Protein AF-A0A370CJB1-F1 (afdb_monomer_lite)

Foldseek 3Di:
DCVCVLLLVLLVVLVDDPVRSCVLSVLLVVLQVLVVVQVVVVVVPDDDPVSLVVNVVSLVVNLVVCLVCVVSRCPALVSLVSVLVCCVPRNLVSCVVNVVLVSLLVSLVSCLQPLQRNDLALVSLLSVLVSQPCVRRVVSNLSSLLSCLVVLVQFCPLPSVQSNLLSDDQVSLLSSLLSCLPNCVRHDQELVSVLSNCVSDDQVSLLSNLLSCLVVLCNHDLALVRLQSNLVSCVVRVNNVNNVSSLVSCLVPLVVRQQELVRLLSNLVRDDPVSNVSSLVVCLVPPDCRHQQALVSLLSVLVSDDLVSLLSVLQSPPCLLVRQPPDDPVSVVVSLLPHDLSSVVSSVVSVVVCVVVNVVVLVVVVVPDDDDDDPDPSCPPVVVVVCCVVCSVVSVVVVVVVVVVVVD

Structure (mmCIF, N/CA/C/O backbone):
data_AF-A0A370CJB1-F1
#
_entry.id   AF-A0A370CJB1-F1
#
loop_
_atom_site.group_PDB
_atom_site.id
_atom_site.type_symbol
_atom_site.label_atom_id
_atom_site.label_alt_id
_atom_site.label_comp_id
_atom_site.label_asym_id
_atom_site.label_entity_id
_atom_site.label_seq_id
_atom_site.pdbx_PDB_ins_code
_atom_site.Cartn_x
_atom_site.Cartn_y
_atom_site.Cartn_z
_atom_site.occupancy
_atom_site.B_iso_or_equiv
_atom_site.auth_seq_id
_atom_site.auth_comp_id
_atom_site.auth_asym_id
_atom_site.auth_atom_id
_atom_site.pdbx_PDB_model_num
ATOM 1 N N . MET A 1 1 ? -29.133 -17.999 39.363 1.00 34.81 1 MET A N 1
ATOM 2 C CA . MET A 1 1 ? -28.119 -18.226 40.416 1.00 34.81 1 MET A CA 1
ATOM 3 C C . MET A 1 1 ? -26.691 -18.418 39.878 1.00 34.81 1 MET A C 1
ATOM 5 O O . MET A 1 1 ? -25.783 -18.324 40.684 1.00 34.81 1 MET A O 1
ATOM 9 N N . ASN A 1 2 ? -26.446 -18.557 38.562 1.00 45.06 2 ASN A N 1
ATOM 10 C CA . ASN A 1 2 ? -25.076 -18.606 37.995 1.00 45.06 2 ASN A CA 1
ATOM 11 C C . ASN A 1 2 ? -24.461 -17.235 37.611 1.00 45.06 2 ASN A C 1
ATOM 13 O O . ASN A 1 2 ? -23.304 -17.178 37.216 1.00 45.06 2 ASN A O 1
ATOM 17 N N . THR A 1 3 ? -25.189 -16.127 37.782 1.00 45.12 3 THR A N 1
ATOM 18 C CA . THR A 1 3 ? -24.849 -14.753 37.336 1.00 45.12 3 THR A CA 1
ATOM 19 C C . THR A 1 3 ? -23.906 -13.981 38.274 1.00 45.12 3 THR A C 1
ATOM 21 O O . THR A 1 3 ? -23.911 -12.760 38.303 1.00 45.12 3 THR A O 1
ATOM 24 N N . LEU A 1 4 ? -23.178 -14.663 39.155 1.00 52.94 4 LEU A N 1
ATOM 25 C CA . LEU A 1 4 ? -22.199 -14.030 40.057 1.00 52.94 4 LEU A CA 1
ATOM 26 C C . LEU A 1 4 ? -20.788 -14.564 39.822 1.00 52.94 4 LEU A C 1
ATOM 28 O O . LEU A 1 4 ? -19.841 -14.033 40.387 1.00 52.94 4 LEU A O 1
ATOM 32 N N . ASN A 1 5 ? -20.642 -15.603 38.999 1.00 59.94 5 ASN A N 1
ATOM 33 C CA . ASN A 1 5 ? -19.385 -16.318 38.817 1.00 59.94 5 ASN A CA 1
ATOM 34 C C . ASN A 1 5 ? -18.295 -15.479 38.113 1.00 59.94 5 ASN A C 1
ATOM 36 O O . ASN A 1 5 ? -17.182 -15.444 38.628 1.00 59.94 5 ASN A O 1
ATOM 40 N N . PRO A 1 6 ? -18.583 -14.738 37.024 1.00 50.00 6 PRO A N 1
ATOM 41 C CA . PRO A 1 6 ? -17.603 -13.859 36.377 1.00 50.00 6 PRO A CA 1
ATOM 42 C C . PRO A 1 6 ? -17.199 -12.689 37.277 1.00 50.00 6 PRO A C 1
ATOM 44 O O . PRO A 1 6 ? -16.021 -12.386 37.395 1.00 50.00 6 PRO A O 1
ATOM 47 N N . MET A 1 7 ? -18.155 -12.093 37.997 1.00 56.72 7 MET A N 1
ATOM 48 C CA . MET A 1 7 ? -17.899 -10.978 38.920 1.00 56.72 7 MET A CA 1
ATOM 49 C C . MET A 1 7 ? -17.095 -11.406 40.154 1.00 56.72 7 MET A C 1
ATOM 51 O O . MET A 1 7 ? -16.227 -10.660 40.596 1.00 56.72 7 MET A O 1
ATOM 55 N N . LYS A 1 8 ? -17.344 -12.614 40.686 1.00 62.94 8 LYS A N 1
ATOM 56 C CA . LYS A 1 8 ? -16.495 -13.235 41.718 1.00 62.94 8 LYS A CA 1
ATOM 57 C C . LYS A 1 8 ? -15.099 -13.533 41.190 1.00 62.94 8 LYS A C 1
ATOM 59 O O . LYS A 1 8 ? -14.124 -13.391 41.909 1.00 62.94 8 LYS A O 1
ATOM 64 N N . LYS A 1 9 ? -14.996 -13.968 39.935 1.00 60.62 9 LYS A N 1
ATOM 65 C CA . LYS A 1 9 ? -13.712 -14.239 39.288 1.00 60.62 9 LYS A CA 1
ATOM 66 C C . LYS A 1 9 ? -12.934 -12.942 39.060 1.00 60.62 9 LYS A C 1
ATOM 68 O O . LYS A 1 9 ? -11.737 -12.921 39.310 1.00 60.62 9 LYS A O 1
ATOM 73 N N . LEU A 1 10 ? -13.620 -11.858 38.684 1.00 56.44 10 LEU A N 1
ATOM 74 C CA . LEU A 1 10 ? -13.070 -10.507 38.634 1.00 56.44 10 LEU A CA 1
ATOM 75 C C . LEU A 1 10 ? -12.584 -10.104 40.030 1.00 56.44 10 LEU A C 1
ATOM 77 O O . LEU A 1 10 ? -11.398 -9.882 40.196 1.00 56.44 10 LEU A O 1
ATOM 81 N N . SER A 1 11 ? -13.428 -10.110 41.065 1.00 60.88 11 SER A N 1
ATOM 82 C CA . SER A 1 11 ? -12.996 -9.711 42.416 1.00 60.88 11 SER A CA 1
ATOM 83 C C . SER A 1 11 ? -11.822 -10.532 42.963 1.00 60.88 11 SER A C 1
ATOM 85 O O . SER A 1 11 ? -10.909 -9.961 43.561 1.00 60.88 11 SER A O 1
ATOM 87 N N . GLN A 1 12 ? -11.799 -11.838 42.687 1.00 62.03 12 GLN A N 1
ATOM 88 C CA . GLN A 1 12 ? -10.697 -12.736 43.034 1.00 62.03 12 GLN A CA 1
ATOM 89 C C . GLN A 1 12 ? -9.412 -12.431 42.250 1.00 62.03 12 GLN A C 1
ATOM 91 O O . GLN A 1 12 ? -8.332 -12.417 42.841 1.00 62.03 12 GLN A O 1
ATOM 96 N N . ASN A 1 13 ? -9.505 -12.154 40.944 1.00 53.31 13 ASN A N 1
ATOM 97 C CA . ASN A 1 13 ? -8.358 -11.764 40.111 1.00 53.31 13 ASN A CA 1
ATOM 98 C C . ASN A 1 13 ? -7.776 -10.412 40.554 1.00 53.31 13 ASN A C 1
ATOM 100 O O . ASN A 1 13 ? -6.560 -10.247 40.615 1.00 53.31 13 ASN A O 1
ATOM 104 N N . LEU A 1 14 ? -8.649 -9.490 40.962 1.00 51.38 14 LEU A N 1
ATOM 105 C CA . LEU A 1 14 ? -8.313 -8.138 41.400 1.00 51.38 14 LEU A CA 1
ATOM 106 C C . LEU A 1 14 ? -7.649 -8.065 42.783 1.00 51.38 14 LEU A C 1
ATOM 108 O O . LEU A 1 14 ? -7.249 -6.978 43.199 1.00 51.38 14 LEU A O 1
ATOM 112 N N . LYS A 1 15 ? -7.557 -9.188 43.515 1.00 62.91 15 LYS A N 1
ATOM 113 C CA . LYS A 1 15 ? -7.023 -9.258 44.890 1.00 62.91 15 LYS A CA 1
ATOM 114 C C . LYS A 1 15 ? -7.578 -8.156 45.799 1.00 62.91 15 LYS A C 1
ATOM 116 O O . LYS A 1 15 ? -6.852 -7.594 46.622 1.00 62.91 15 LYS A O 1
ATOM 121 N N . LEU A 1 16 ? -8.852 -7.811 45.620 1.00 60.53 16 LEU A N 1
ATOM 122 C CA . LEU A 1 16 ? -9.500 -6.816 46.463 1.00 60.53 16 LEU A CA 1
ATOM 123 C C . LEU A 1 16 ? -9.469 -7.327 47.905 1.00 60.53 16 LEU A C 1
ATOM 125 O O . LEU A 1 16 ? -9.680 -8.515 48.149 1.00 60.53 16 LEU A O 1
ATOM 129 N N . ASP A 1 17 ? -9.207 -6.443 48.868 1.00 71.06 17 ASP A N 1
ATOM 130 C CA . ASP A 1 17 ? -9.391 -6.818 50.265 1.00 71.06 17 ASP A CA 1
ATOM 131 C C . ASP A 1 17 ? -10.852 -7.242 50.475 1.00 71.06 17 ASP A C 1
ATOM 133 O O . ASP A 1 17 ? -11.761 -6.740 49.807 1.00 71.06 17 ASP A O 1
ATOM 137 N N . THR A 1 18 ? -11.087 -8.157 51.411 1.00 68.06 18 THR A N 1
ATOM 138 C CA . THR A 1 18 ? -12.397 -8.784 51.619 1.00 68.06 18 THR A CA 1
ATOM 139 C C . THR A 1 18 ? -13.516 -7.757 51.820 1.00 68.06 18 THR A C 1
ATOM 141 O O . THR A 1 18 ? -14.662 -8.001 51.448 1.00 68.06 18 THR A O 1
ATOM 144 N N . THR A 1 19 ? -13.207 -6.582 52.376 1.00 66.50 19 THR A N 1
ATOM 145 C CA . THR A 1 19 ? -14.178 -5.501 52.591 1.00 66.50 19 THR A CA 1
ATOM 146 C C . THR A 1 19 ? -14.537 -4.822 51.274 1.00 66.50 19 THR A C 1
ATOM 148 O O . THR A 1 19 ? -15.717 -4.635 50.974 1.00 66.50 19 THR A O 1
ATOM 151 N N . THR A 1 20 ? -13.535 -4.497 50.455 1.00 57.25 20 THR A N 1
ATOM 152 C CA . THR A 1 20 ? -13.730 -3.919 49.121 1.00 57.25 20 THR A CA 1
ATOM 153 C C . THR A 1 20 ? -14.405 -4.898 48.161 1.00 57.25 20 THR A C 1
ATOM 155 O O . THR A 1 20 ? -15.314 -4.494 47.437 1.00 57.25 20 THR A O 1
ATOM 158 N N . GLU A 1 21 ? -14.005 -6.171 48.161 1.00 61.56 21 GLU A N 1
ATOM 159 C CA . GLU A 1 21 ? -14.643 -7.229 47.372 1.00 61.56 21 GLU A CA 1
ATOM 160 C C . GLU A 1 21 ? -16.127 -7.342 47.725 1.00 61.56 21 GLU A C 1
ATOM 162 O O . GLU A 1 21 ? -16.984 -7.275 46.843 1.00 61.56 21 GLU A O 1
ATOM 167 N N . ASN A 1 22 ? -16.444 -7.427 49.019 1.00 65.88 22 ASN A N 1
ATOM 168 C CA . ASN A 1 22 ? -17.824 -7.517 49.479 1.00 65.88 22 ASN A CA 1
ATOM 169 C C . ASN A 1 22 ? -18.629 -6.265 49.122 1.00 65.88 22 ASN A C 1
ATOM 171 O O . ASN A 1 22 ? -19.773 -6.391 48.698 1.00 65.88 22 ASN A O 1
ATOM 175 N N . TYR A 1 23 ? -18.047 -5.069 49.231 1.00 63.62 23 TYR A N 1
ATOM 176 C CA . TYR A 1 23 ? -18.715 -3.823 48.851 1.00 63.62 23 TYR A CA 1
ATOM 177 C C . TYR A 1 23 ? -18.968 -3.735 47.337 1.00 63.62 23 TYR A C 1
ATOM 179 O O . TYR A 1 23 ? -20.056 -3.354 46.902 1.00 63.62 23 TYR A O 1
ATOM 187 N N . PHE A 1 24 ? -17.989 -4.119 46.519 1.00 61.50 24 PHE A N 1
ATOM 188 C CA . PHE A 1 24 ? -18.093 -4.130 45.061 1.00 61.50 24 PHE A CA 1
ATOM 189 C C . PHE A 1 24 ? -19.129 -5.158 44.582 1.00 61.50 24 PHE A C 1
ATOM 191 O O . PHE A 1 24 ? -20.071 -4.804 43.869 1.00 61.50 24 PHE A O 1
ATOM 198 N N . LEU A 1 25 ? -19.028 -6.405 45.056 1.00 64.19 25 LEU A N 1
ATOM 199 C CA . LEU A 1 25 ? -19.988 -7.465 44.749 1.00 64.19 25 LEU A CA 1
ATOM 200 C C . LEU A 1 25 ? -21.392 -7.131 45.265 1.00 64.19 25 LEU A C 1
ATOM 202 O O . LEU A 1 25 ? -22.363 -7.409 44.566 1.00 64.19 25 LEU A O 1
ATOM 206 N N . ALA A 1 26 ? -21.524 -6.506 46.441 1.00 64.94 26 ALA A N 1
ATOM 207 C CA . ALA A 1 26 ? -22.818 -6.082 46.975 1.00 64.94 26 ALA A CA 1
ATOM 208 C C . ALA A 1 26 ? -23.467 -4.997 46.111 1.00 64.94 26 ALA A C 1
ATOM 210 O O . ALA A 1 26 ? -24.650 -5.112 45.796 1.00 64.94 26 ALA A O 1
ATOM 211 N N . ASN A 1 27 ? -22.716 -3.983 45.673 1.00 60.47 27 ASN A N 1
ATOM 212 C CA . ASN A 1 27 ? -23.254 -2.934 44.802 1.00 60.47 27 ASN A CA 1
ATOM 213 C C . ASN A 1 27 ? -23.663 -3.478 43.430 1.00 60.47 27 ASN A C 1
ATOM 215 O O . ASN A 1 27 ? -24.733 -3.134 42.928 1.00 60.47 27 ASN A O 1
ATOM 219 N N . ILE A 1 28 ? -22.866 -4.375 42.844 1.00 58.38 28 ILE A N 1
ATOM 220 C CA . ILE A 1 28 ? -23.199 -4.975 41.546 1.00 58.38 28 ILE A CA 1
ATOM 221 C C . ILE A 1 28 ? -24.379 -5.928 41.669 1.00 58.38 28 ILE A C 1
ATOM 223 O O . ILE A 1 28 ? -25.290 -5.876 40.844 1.00 58.38 28 ILE A O 1
ATOM 227 N N . LYS A 1 29 ? -24.416 -6.758 42.715 1.00 66.81 29 LYS A N 1
ATOM 228 C CA . LYS A 1 29 ? -25.570 -7.610 43.009 1.00 66.81 29 LYS A CA 1
ATOM 229 C C . LYS A 1 29 ? -26.831 -6.764 43.176 1.00 66.81 29 LYS A C 1
ATOM 231 O O . LYS A 1 29 ? -27.827 -7.059 42.528 1.00 66.81 29 LYS A O 1
ATOM 236 N N . THR A 1 30 ? -26.754 -5.679 43.947 1.00 62.91 30 THR A N 1
ATOM 237 C CA . THR A 1 30 ? -27.872 -4.749 44.166 1.00 62.91 30 THR A CA 1
ATOM 238 C C . THR A 1 30 ? -28.354 -4.150 42.849 1.00 62.91 30 THR A C 1
ATOM 240 O O . THR A 1 30 ? -29.545 -4.179 42.568 1.00 62.91 30 THR A O 1
ATOM 243 N N . ALA A 1 31 ? -27.454 -3.668 41.993 1.00 55.72 31 ALA A N 1
ATOM 244 C CA . ALA A 1 31 ? -27.840 -3.111 40.701 1.00 55.72 31 ALA A CA 1
ATOM 245 C C . ALA A 1 31 ? -28.378 -4.156 39.714 1.00 55.72 31 ALA A C 1
ATOM 247 O O . ALA A 1 31 ? -29.296 -3.868 38.950 1.00 55.72 31 ALA A O 1
ATOM 248 N N . THR A 1 32 ? -27.841 -5.378 39.744 1.00 57.62 32 THR A N 1
ATOM 249 C CA . THR A 1 32 ? -28.305 -6.490 38.903 1.00 57.62 32 THR A CA 1
ATOM 250 C C . THR A 1 32 ? -29.705 -6.933 39.324 1.00 57.62 32 THR A C 1
ATOM 252 O O . THR A 1 32 ? -30.584 -7.100 38.480 1.00 57.62 32 THR A O 1
ATOM 255 N N . GLU A 1 33 ? -29.942 -7.083 40.630 1.00 66.19 33 GLU A N 1
ATOM 256 C CA . GLU A 1 33 ? -31.255 -7.399 41.201 1.00 66.19 33 GLU A CA 1
ATOM 257 C C . GLU A 1 33 ? -32.260 -6.273 40.936 1.00 66.19 33 GLU A C 1
ATOM 259 O O . GLU A 1 33 ? -33.385 -6.547 40.520 1.00 66.19 33 GLU A O 1
ATOM 264 N N . PHE A 1 34 ? -31.836 -5.015 41.076 1.00 60.38 34 PHE A N 1
ATOM 265 C CA . PHE A 1 34 ? -32.658 -3.846 40.780 1.00 60.38 34 PHE A CA 1
ATOM 266 C C . PHE A 1 34 ? -33.050 -3.779 39.298 1.00 60.38 34 PHE A C 1
ATOM 268 O O . PHE A 1 34 ? -34.227 -3.639 38.977 1.00 60.38 34 PHE A O 1
ATOM 275 N N . SER A 1 35 ? -32.097 -3.980 38.382 1.00 54.38 35 SER A N 1
ATOM 276 C CA . SER A 1 35 ? -32.367 -4.023 36.939 1.00 54.38 35 SER A CA 1
ATOM 277 C C . SER A 1 35 ? -33.271 -5.194 36.540 1.00 54.38 35 SER A C 1
ATOM 279 O O . SER A 1 35 ? -34.135 -5.060 35.669 1.00 54.38 35 SER A O 1
ATOM 281 N N . LYS A 1 36 ? -33.121 -6.353 37.192 1.00 64.06 36 LYS A N 1
ATOM 282 C CA . LYS A 1 36 ? -34.006 -7.502 36.974 1.00 64.06 36 LYS A CA 1
ATOM 283 C C . LYS A 1 36 ? -35.434 -7.199 37.434 1.00 64.06 36 LYS A C 1
ATOM 285 O O . LYS A 1 36 ? -36.373 -7.453 36.681 1.00 64.06 36 LYS A O 1
ATOM 290 N N . ALA A 1 37 ? -35.590 -6.606 38.617 1.00 64.19 37 ALA A N 1
ATOM 291 C CA . ALA A 1 37 ? -36.887 -6.181 39.136 1.00 64.19 37 ALA A CA 1
ATOM 292 C C . ALA A 1 37 ? -37.558 -5.158 38.203 1.00 64.19 37 ALA A C 1
ATOM 294 O O . ALA A 1 37 ? -38.739 -5.283 37.894 1.00 64.19 37 ALA A O 1
ATOM 295 N N . LEU A 1 38 ? -36.792 -4.204 37.674 1.00 55.84 38 LEU A N 1
ATOM 296 C CA . LEU A 1 38 ? -37.254 -3.221 36.693 1.00 55.84 38 LEU A CA 1
ATOM 297 C C . LEU A 1 38 ? -37.662 -3.832 35.356 1.00 55.84 38 LEU A C 1
ATOM 299 O O . LEU A 1 38 ? -38.686 -3.447 34.795 1.00 55.84 38 LEU A O 1
ATOM 303 N N . PHE A 1 39 ? -36.908 -4.809 34.853 1.00 53.88 39 PHE A N 1
ATOM 304 C CA . PHE A 1 39 ? -37.281 -5.547 33.650 1.00 53.88 39 PHE A CA 1
ATOM 305 C C . PHE A 1 39 ? -38.622 -6.269 33.848 1.00 53.88 39 PHE A C 1
ATOM 307 O O . PHE A 1 39 ? -39.535 -6.111 33.033 1.00 53.88 39 PHE A O 1
ATOM 314 N N . GLU A 1 40 ? -38.781 -6.971 34.971 1.00 64.25 40 GLU A N 1
ATOM 315 C CA . GLU A 1 40 ? -40.029 -7.643 35.348 1.00 64.25 40 GLU A CA 1
ATOM 316 C C . GLU A 1 40 ? -41.194 -6.655 35.545 1.00 64.25 40 GLU A C 1
ATOM 318 O O . GLU A 1 40 ? -42.334 -6.968 35.197 1.00 64.25 40 GLU A O 1
ATOM 323 N N . GLN A 1 41 ? -40.924 -5.444 36.038 1.00 60.53 41 GLN A N 1
ATOM 324 C CA . GLN A 1 41 ? -41.918 -4.381 36.209 1.00 60.53 41 GLN A CA 1
ATOM 325 C C . GLN A 1 41 ? -42.286 -3.701 34.876 1.00 60.53 41 GLN A C 1
ATOM 327 O O . GLN A 1 41 ? -43.450 -3.370 34.648 1.00 60.53 41 GLN A O 1
ATOM 332 N N . SER A 1 42 ? -41.328 -3.558 33.953 1.00 51.22 42 SER A N 1
ATOM 333 C CA . SER A 1 42 ? -41.543 -3.005 32.608 1.00 51.22 42 SER A CA 1
ATOM 334 C C . SER A 1 42 ? -42.417 -3.909 31.738 1.00 51.22 42 SER A C 1
ATOM 336 O O . SER A 1 42 ? -43.315 -3.423 31.048 1.00 51.22 42 SER A O 1
ATOM 338 N N . LEU A 1 43 ? -42.254 -5.230 31.872 1.00 54.16 43 LEU A N 1
ATOM 339 C CA . LEU A 1 43 ? -43.133 -6.232 31.266 1.00 54.16 43 LEU A CA 1
ATOM 340 C C . LEU A 1 43 ? -44.582 -6.114 31.773 1.00 54.16 43 LEU A C 1
ATOM 342 O O . LEU A 1 43 ? -45.515 -6.505 31.073 1.00 54.16 43 LEU A O 1
ATOM 346 N N . ARG A 1 44 ? -44.793 -5.514 32.954 1.00 64.25 44 ARG A N 1
ATOM 347 C CA . ARG A 1 44 ? -46.111 -5.290 33.576 1.00 64.25 44 ARG A CA 1
ATOM 348 C C . ARG A 1 44 ? -46.737 -3.915 33.255 1.00 64.25 44 ARG A C 1
ATOM 350 O O . ARG A 1 44 ? -47.731 -3.537 33.868 1.00 64.25 44 ARG A O 1
ATOM 357 N N . LYS A 1 45 ? -46.230 -3.207 32.234 1.00 51.50 45 LYS A N 1
ATOM 358 C CA . LYS A 1 45 ? -46.829 -2.032 31.548 1.00 51.50 45 LYS A CA 1
ATOM 359 C C . LYS A 1 45 ? -46.910 -0.674 32.273 1.00 51.50 45 LYS A C 1
ATOM 361 O O . LYS A 1 45 ? -47.382 0.275 31.651 1.00 51.50 45 LYS A O 1
ATOM 366 N N . LYS A 1 46 ? -46.391 -0.483 33.490 1.00 55.78 46 LYS A N 1
ATOM 367 C CA . LYS A 1 46 ? -46.205 0.874 34.060 1.00 55.78 46 LYS A CA 1
ATOM 368 C C . LYS A 1 46 ? -44.920 0.957 34.878 1.00 55.78 46 LYS A C 1
ATOM 370 O O . LYS A 1 46 ? -44.911 0.612 36.053 1.00 55.78 46 LYS A O 1
ATOM 375 N N . VAL A 1 47 ? -43.841 1.431 34.254 1.00 57.50 47 VAL A N 1
ATOM 376 C CA . VAL A 1 47 ? -42.646 1.859 34.994 1.00 57.50 47 VAL A CA 1
ATOM 377 C C . VAL A 1 47 ? -42.894 3.290 35.463 1.00 57.50 47 VAL A C 1
ATOM 379 O O . VAL A 1 47 ? -42.990 4.200 34.641 1.00 57.50 47 VAL A O 1
ATOM 382 N N . ASP A 1 48 ? -43.053 3.462 36.773 1.00 69.25 48 ASP A N 1
ATOM 383 C CA . ASP A 1 48 ? -43.181 4.762 37.436 1.00 69.25 48 ASP A CA 1
ATOM 384 C C . ASP A 1 48 ? -41.905 5.599 37.197 1.00 69.25 48 ASP A C 1
ATOM 386 O O . ASP A 1 48 ? -40.787 5.071 37.208 1.00 69.25 48 ASP A O 1
ATOM 390 N N . SER A 1 49 ? -42.055 6.903 36.942 1.00 66.94 49 SER A N 1
ATOM 391 C CA . SER A 1 49 ? -40.943 7.813 36.640 1.00 66.94 49 SER A CA 1
ATOM 392 C C . SER A 1 49 ? -39.901 7.851 37.760 1.00 66.94 49 SER A C 1
ATOM 394 O O . SER A 1 49 ? -38.712 7.970 37.472 1.00 66.94 49 SER A O 1
ATOM 396 N N . LYS A 1 50 ? -40.318 7.649 39.018 1.00 68.31 50 LYS A N 1
ATOM 397 C CA . LYS A 1 50 ? -39.401 7.540 40.167 1.00 68.31 50 LYS A CA 1
ATOM 398 C C . LYS A 1 50 ? -38.474 6.327 40.093 1.00 68.31 50 LYS A C 1
ATOM 400 O O . LYS A 1 50 ? -37.337 6.396 40.553 1.00 68.31 50 LYS A O 1
ATOM 405 N N . VAL A 1 51 ? -38.936 5.218 39.516 1.00 64.69 51 VAL A N 1
ATOM 406 C CA . VAL A 1 51 ? -38.136 3.987 39.423 1.00 64.69 51 VAL A CA 1
ATOM 407 C C . VAL A 1 51 ? -37.084 4.124 38.319 1.00 64.69 51 VAL A C 1
ATOM 409 O O . VAL A 1 51 ? -35.939 3.727 38.521 1.00 64.69 51 VAL A O 1
ATOM 412 N N . LYS A 1 52 ? -37.419 4.789 37.201 1.00 64.25 52 LYS A N 1
ATOM 413 C CA . LYS A 1 52 ? -36.428 5.161 36.170 1.00 64.25 52 LYS A CA 1
ATOM 414 C C . LYS A 1 52 ? -35.336 6.076 36.725 1.00 64.25 52 LYS A C 1
ATOM 416 O O . LYS A 1 52 ? -34.163 5.872 36.437 1.00 64.25 52 LYS A O 1
ATOM 421 N N . GLU A 1 53 ? -35.705 7.064 37.536 1.00 66.75 53 GLU A N 1
ATOM 422 C CA . GLU A 1 53 ? -34.745 7.981 38.162 1.00 66.75 53 GLU A CA 1
ATOM 423 C C . GLU A 1 53 ? -33.798 7.254 39.135 1.00 66.75 53 GLU A C 1
ATOM 425 O O . GLU A 1 53 ? -32.590 7.502 39.146 1.00 66.75 53 GLU A O 1
ATOM 430 N N . GLN A 1 54 ? -34.313 6.295 39.911 1.00 66.62 54 GLN A N 1
ATOM 431 C CA . GLN A 1 54 ? -33.486 5.447 40.775 1.00 66.62 54 GLN A CA 1
ATOM 432 C C . GLN A 1 54 ? -32.542 4.530 39.983 1.00 66.62 54 GLN A C 1
ATOM 434 O O . GLN A 1 54 ? -31.396 4.356 40.395 1.00 66.62 54 GLN A O 1
ATOM 439 N N . GLU A 1 55 ? -32.977 3.989 38.841 1.00 62.75 55 GLU A N 1
ATOM 440 C CA . GLU A 1 55 ? -32.144 3.163 37.951 1.00 62.75 55 GLU A CA 1
ATOM 441 C C . GLU A 1 55 ? -30.975 3.952 37.360 1.00 62.75 55 GLU A C 1
ATOM 443 O O . GLU A 1 55 ? -29.827 3.495 37.392 1.00 62.75 55 GLU A O 1
ATOM 448 N N . VAL A 1 56 ? -31.255 5.167 36.880 1.00 64.19 56 VAL A N 1
ATOM 449 C CA . VAL A 1 56 ? -30.231 6.097 36.392 1.00 64.19 56 VAL A CA 1
ATOM 450 C C . VAL A 1 56 ? -29.242 6.413 37.514 1.00 64.19 56 VAL A C 1
ATOM 452 O O . VAL A 1 56 ? -28.039 6.260 37.318 1.00 64.19 56 VAL A O 1
ATOM 455 N N . ASN A 1 57 ? -29.719 6.756 38.715 1.00 65.75 57 ASN A N 1
ATOM 456 C CA . ASN A 1 57 ? -28.853 7.071 39.857 1.00 65.75 57 ASN A CA 1
ATOM 457 C C . ASN A 1 57 ? -27.967 5.893 40.297 1.00 65.75 57 ASN A C 1
ATOM 459 O O . ASN A 1 57 ? -26.794 6.093 40.618 1.00 65.75 57 ASN A O 1
ATOM 463 N N . LEU A 1 58 ? -28.497 4.667 40.316 1.00 64.19 58 LEU A N 1
ATOM 464 C CA . LEU A 1 58 ? -27.723 3.459 40.624 1.00 64.19 58 LEU A CA 1
ATOM 465 C C . LEU A 1 58 ? -26.662 3.184 39.561 1.00 64.19 58 LEU A C 1
ATOM 467 O O . LEU A 1 58 ? -25.527 2.866 39.906 1.00 64.19 58 LEU A O 1
ATOM 471 N N . THR A 1 59 ? -27.002 3.363 38.287 1.00 61.91 59 THR A N 1
ATOM 472 C CA . THR A 1 59 ? -26.068 3.164 37.173 1.00 61.91 59 THR A CA 1
ATOM 473 C C . THR A 1 59 ? -24.969 4.218 37.164 1.00 61.91 59 THR A C 1
ATOM 475 O O . THR A 1 59 ? -23.806 3.870 36.997 1.00 61.91 59 THR A O 1
ATOM 478 N N . VAL A 1 60 ? -25.303 5.486 37.422 1.00 65.06 60 VAL A N 1
ATOM 479 C CA . VAL A 1 60 ? -24.321 6.569 37.579 1.00 65.06 60 VAL A CA 1
ATOM 480 C C . VAL A 1 60 ? -23.401 6.296 38.768 1.00 65.06 60 VAL A C 1
ATOM 482 O O . VAL A 1 60 ? -22.191 6.440 38.639 1.00 65.06 60 VAL A O 1
ATOM 485 N N . LYS A 1 61 ? -23.927 5.829 39.909 1.00 66.50 61 LYS A N 1
ATOM 486 C CA . LYS A 1 61 ? -23.095 5.438 41.063 1.00 66.50 61 LYS A CA 1
ATOM 487 C C . LYS A 1 61 ? -22.189 4.250 40.762 1.00 66.50 61 LYS A C 1
ATOM 489 O O . LYS A 1 61 ? -21.035 4.256 41.177 1.00 66.50 61 LYS A O 1
ATOM 494 N N . LEU A 1 62 ? -22.693 3.241 40.055 1.00 64.12 62 LEU A N 1
ATOM 495 C CA . LEU A 1 62 ? -21.892 2.104 39.604 1.00 64.12 62 LEU A CA 1
ATOM 496 C C . LEU A 1 62 ? -20.792 2.539 38.652 1.00 64.12 62 LEU A C 1
ATOM 498 O O . LEU A 1 62 ? -19.661 2.090 38.793 1.00 64.12 62 LEU A O 1
ATOM 502 N N . TYR A 1 63 ? -21.127 3.426 37.721 1.00 65.25 63 TYR A N 1
ATOM 503 C CA . TYR A 1 63 ? -20.188 4.010 36.787 1.00 65.25 63 TYR A CA 1
ATOM 504 C C . TYR A 1 63 ? -19.109 4.817 37.511 1.00 65.25 63 TYR A C 1
ATOM 506 O O . TYR A 1 63 ? -17.933 4.577 37.279 1.00 65.25 63 TYR A O 1
ATOM 514 N N . GLU A 1 64 ? -19.474 5.697 38.443 1.00 65.44 64 GLU A N 1
ATOM 515 C CA . GLU A 1 64 ? -18.516 6.460 39.248 1.00 65.44 64 GLU A CA 1
ATOM 516 C C . GLU A 1 64 ? -17.660 5.553 40.140 1.00 65.44 64 GLU A C 1
ATOM 518 O O . GLU A 1 64 ? -16.457 5.766 40.267 1.00 65.44 64 GLU A O 1
ATOM 523 N N . LEU A 1 65 ? -18.227 4.492 40.721 1.00 64.50 65 LEU A N 1
ATOM 524 C CA . LEU A 1 65 ? -17.450 3.483 41.447 1.00 64.50 65 LEU A CA 1
ATOM 525 C C . LEU A 1 65 ? -16.456 2.775 40.527 1.00 64.50 65 LEU A C 1
ATOM 527 O O . LEU A 1 65 ? -15.292 2.620 40.899 1.00 64.50 65 LEU A O 1
ATOM 531 N N . PHE A 1 66 ? -16.901 2.382 39.331 1.00 64.25 66 PHE A N 1
ATOM 532 C CA . PHE A 1 66 ? -16.042 1.786 38.320 1.00 64.25 66 PHE A CA 1
ATOM 533 C C . PHE A 1 66 ? -14.946 2.755 37.916 1.00 64.25 66 PHE A C 1
ATOM 535 O O . PHE A 1 66 ? -13.793 2.412 38.087 1.00 64.25 66 PHE A O 1
ATOM 542 N N . LYS A 1 67 ? -15.271 3.970 37.477 1.00 64.75 67 LYS A N 1
ATOM 543 C CA . LYS A 1 67 ? -14.338 5.025 37.065 1.00 64.75 67 LYS A CA 1
ATOM 544 C C . LYS A 1 67 ? -13.289 5.326 38.137 1.00 64.75 67 LYS A C 1
ATOM 546 O O . LYS A 1 67 ? -12.095 5.292 37.849 1.00 64.75 67 LYS A O 1
ATOM 551 N N . ASN A 1 68 ? -13.714 5.551 39.382 1.00 63.84 68 ASN A N 1
ATOM 552 C CA . ASN A 1 68 ? -12.815 5.922 40.479 1.00 63.84 68 ASN A CA 1
ATOM 553 C C . ASN A 1 68 ? -11.917 4.767 40.935 1.00 63.84 68 ASN A C 1
ATOM 555 O O . ASN A 1 68 ? -10.800 5.002 41.394 1.00 63.84 68 ASN A O 1
ATOM 559 N N . ARG A 1 69 ? -12.375 3.516 40.803 1.00 64.12 69 ARG A N 1
ATOM 560 C CA . ARG A 1 69 ? -11.580 2.332 41.164 1.00 64.12 69 ARG A CA 1
ATOM 561 C C . ARG A 1 69 ? -10.976 1.613 39.974 1.00 64.12 69 ARG A C 1
ATOM 563 O O . ARG A 1 69 ? -10.203 0.686 40.166 1.00 64.12 69 ARG A O 1
ATOM 570 N N . PHE A 1 70 ? -11.246 2.051 38.753 1.00 62.25 70 PHE A N 1
ATOM 571 C CA . PHE A 1 70 ? -10.804 1.365 37.547 1.00 62.25 70 PHE A CA 1
ATOM 572 C C . PHE A 1 70 ? -9.288 1.218 37.534 1.00 62.25 70 PHE A C 1
ATOM 574 O O . PHE A 1 70 ? -8.751 0.161 37.212 1.00 62.25 70 PHE A O 1
ATOM 581 N N . ASN A 1 71 ? -8.601 2.283 37.952 1.00 56.75 71 ASN A N 1
ATOM 582 C CA . ASN A 1 71 ? -7.152 2.301 38.005 1.00 56.75 71 ASN A CA 1
ATOM 583 C C . ASN A 1 71 ? -6.570 1.339 39.039 1.00 56.75 71 ASN A C 1
ATOM 585 O O . ASN A 1 71 ? -5.494 0.799 38.804 1.00 56.75 71 ASN A O 1
ATOM 589 N N . SER A 1 72 ? -7.274 1.095 40.147 1.00 62.81 72 SER A N 1
ATOM 590 C CA . SER A 1 72 ? -6.867 0.077 41.114 1.00 62.81 72 SER A CA 1
ATOM 591 C C . SER A 1 72 ? -7.297 -1.329 40.693 1.00 62.81 72 SER A C 1
ATOM 593 O O . SER A 1 72 ? -6.660 -2.288 41.110 1.00 62.81 72 SER A O 1
ATOM 595 N N . ILE A 1 73 ? -8.350 -1.435 39.878 1.00 60.97 73 ILE A N 1
ATOM 596 C CA . ILE A 1 73 ? -8.935 -2.681 39.386 1.00 60.97 73 ILE A CA 1
ATOM 597 C C . ILE A 1 73 ? -8.053 -3.276 38.283 1.00 60.97 73 ILE A C 1
ATOM 599 O O . ILE A 1 73 ? -7.431 -4.311 38.468 1.00 60.97 73 ILE A O 1
ATOM 603 N N . VAL A 1 74 ? -7.927 -2.617 37.139 1.00 64.06 74 VAL A N 1
ATOM 604 C CA . VAL A 1 74 ? -7.183 -3.206 36.026 1.00 64.06 74 VAL A CA 1
ATOM 605 C C . VAL A 1 74 ? -5.697 -3.021 36.289 1.00 64.06 74 VAL A C 1
ATOM 607 O O . VAL A 1 74 ? -5.214 -1.904 36.142 1.00 64.06 74 VAL A O 1
ATOM 610 N N . GLN A 1 75 ? -4.969 -4.058 36.705 1.00 67.06 75 GLN A N 1
ATOM 611 C CA . GLN A 1 75 ? -3.515 -3.999 36.926 1.00 67.06 75 GLN A CA 1
ATOM 612 C C . GLN A 1 75 ? -2.739 -4.710 35.817 1.00 67.06 75 GLN A C 1
ATOM 614 O O . GLN A 1 75 ? -1.597 -4.352 35.534 1.00 67.06 75 GLN A O 1
ATOM 619 N N . ASN A 1 76 ? -3.357 -5.702 35.180 1.00 65.62 76 ASN A N 1
ATOM 620 C CA . ASN A 1 76 ? -2.769 -6.488 34.103 1.00 65.62 76 ASN A CA 1
ATOM 621 C C . ASN A 1 76 ? -3.776 -6.744 32.963 1.00 65.62 76 ASN A C 1
ATOM 623 O O . ASN A 1 76 ? -4.930 -6.319 33.006 1.00 65.62 76 ASN A O 1
ATOM 627 N N . ASP A 1 77 ? -3.307 -7.432 31.928 1.00 62.81 77 ASP A N 1
ATOM 628 C CA . ASP A 1 77 ? -4.077 -7.865 30.759 1.00 62.81 77 ASP A CA 1
ATOM 629 C C . ASP A 1 77 ? -5.252 -8.770 31.120 1.00 62.81 77 ASP A C 1
ATOM 631 O O . ASP A 1 77 ? -6.362 -8.555 30.646 1.00 62.81 77 ASP A O 1
ATOM 635 N N . LYS A 1 78 ? -5.043 -9.743 32.006 1.00 67.50 78 LYS A N 1
ATOM 636 C CA . LYS A 1 78 ? -6.100 -10.662 32.435 1.00 67.50 78 LYS A CA 1
ATOM 637 C C . LYS A 1 78 ? -7.213 -9.944 33.195 1.00 67.50 78 LYS A C 1
ATOM 639 O O . LYS A 1 78 ? -8.384 -10.296 33.043 1.00 67.50 78 LYS A O 1
ATOM 644 N N . ASP A 1 79 ? -6.871 -8.930 33.987 1.00 66.56 79 ASP A N 1
ATOM 645 C CA . ASP A 1 79 ? -7.853 -8.068 34.647 1.00 66.56 79 ASP A CA 1
ATOM 646 C C . ASP A 1 79 ? -8.643 -7.263 33.614 1.00 66.56 79 ASP A C 1
ATOM 648 O O . ASP A 1 79 ? -9.843 -7.071 33.786 1.00 66.56 79 ASP A O 1
ATOM 652 N N . PHE A 1 80 ? -7.988 -6.818 32.536 1.00 68.94 80 PHE A N 1
ATOM 653 C CA . PHE A 1 80 ? -8.631 -6.079 31.453 1.00 68.94 80 PHE A CA 1
ATOM 654 C C . PHE A 1 80 ? -9.564 -6.964 30.621 1.00 68.94 80 PHE A C 1
ATOM 656 O O . PHE A 1 80 ? -10.687 -6.557 30.349 1.00 68.94 80 PHE A O 1
ATOM 663 N N . GLU A 1 81 ? -9.157 -8.187 30.282 1.00 67.75 81 GLU A N 1
ATOM 664 C CA . GLU A 1 81 ? -10.021 -9.171 29.615 1.00 67.75 81 GLU A CA 1
ATOM 665 C C . GLU A 1 81 ? -11.220 -9.538 30.492 1.00 67.75 81 GLU A C 1
ATOM 667 O O . GLU A 1 81 ? -12.363 -9.435 30.055 1.00 67.75 81 GLU A O 1
ATOM 672 N N . THR A 1 82 ? -10.979 -9.872 31.766 1.00 70.06 82 THR A N 1
ATOM 673 C CA . THR A 1 82 ? -12.064 -10.193 32.708 1.00 70.06 82 THR A CA 1
ATOM 674 C C . THR A 1 82 ? -12.997 -8.995 32.881 1.00 70.06 82 THR A C 1
ATOM 676 O O . THR A 1 82 ? -14.206 -9.147 33.030 1.00 70.06 82 THR A O 1
ATOM 679 N N . LEU A 1 83 ? -12.452 -7.780 32.855 1.00 71.00 83 LEU A N 1
ATOM 680 C CA . LEU A 1 83 ? -13.251 -6.573 32.859 1.00 71.00 83 LEU A CA 1
ATOM 681 C C . LEU A 1 83 ? -14.082 -6.445 31.579 1.00 71.00 83 LEU A C 1
ATOM 683 O O . LEU A 1 83 ? -15.241 -6.068 31.700 1.00 71.00 83 LEU A O 1
ATOM 687 N N . ILE A 1 84 ? -13.529 -6.703 30.391 1.00 68.81 84 ILE A N 1
ATOM 688 C CA . ILE A 1 84 ? -14.300 -6.685 29.141 1.00 68.81 84 ILE A CA 1
ATOM 689 C C . ILE A 1 84 ? -15.453 -7.689 29.231 1.00 68.81 84 ILE A C 1
ATOM 691 O O . ILE A 1 84 ? -16.581 -7.301 28.941 1.00 68.81 84 ILE A O 1
ATOM 695 N N . ASP A 1 85 ? -15.216 -8.898 29.747 1.00 69.88 85 ASP A N 1
ATOM 696 C CA . ASP A 1 85 ? -16.268 -9.897 29.989 1.00 69.88 85 ASP A CA 1
ATOM 697 C C . ASP A 1 85 ? -17.334 -9.372 30.974 1.00 69.88 85 ASP A C 1
ATOM 699 O O . ASP A 1 85 ? -18.541 -9.510 30.766 1.00 69.88 85 ASP A O 1
ATOM 703 N N . CYS A 1 86 ? -16.914 -8.715 32.060 1.00 66.38 86 CYS A N 1
ATOM 704 C CA . CYS A 1 86 ? -17.835 -8.112 33.024 1.00 66.38 86 CYS A CA 1
ATOM 705 C C . CYS A 1 86 ? -18.610 -6.926 32.433 1.00 66.38 86 CYS A C 1
ATOM 707 O O . CYS A 1 86 ? -19.791 -6.732 32.743 1.00 66.38 86 CYS A O 1
ATOM 709 N N . LEU A 1 87 ? -17.957 -6.121 31.596 1.00 68.38 87 LEU A N 1
ATOM 710 C CA . LEU A 1 87 ? -18.585 -5.024 30.882 1.00 68.38 87 LEU A CA 1
ATOM 711 C C . LEU A 1 87 ? -19.637 -5.580 29.915 1.00 68.38 87 LEU A C 1
ATOM 713 O O . LEU A 1 87 ? -20.765 -5.093 29.925 1.00 68.38 87 LEU A O 1
ATOM 717 N N . GLU A 1 88 ? -19.299 -6.627 29.158 1.00 66.00 88 GLU A N 1
ATOM 718 C CA . GLU A 1 88 ? -20.181 -7.373 28.254 1.00 66.00 88 GLU A CA 1
ATOM 719 C C . GLU A 1 88 ? -21.431 -7.892 28.959 1.00 66.00 88 GLU A C 1
ATOM 721 O O . GLU A 1 88 ? -22.551 -7.609 28.527 1.00 66.00 88 GLU A O 1
ATOM 726 N N . GLU A 1 89 ? -21.257 -8.634 30.047 1.00 68.94 89 GLU A N 1
ATOM 727 C CA . GLU A 1 89 ? -22.364 -9.371 30.648 1.00 68.94 89 GLU A CA 1
ATOM 728 C C . GLU A 1 89 ? -23.259 -8.477 31.522 1.00 68.94 89 GLU A C 1
ATOM 730 O O . GLU A 1 89 ? -24.473 -8.695 31.590 1.00 68.94 89 GLU A O 1
ATOM 735 N N . TYR A 1 90 ? -22.697 -7.439 32.158 1.00 65.12 90 TYR A N 1
ATOM 736 C CA . TYR A 1 90 ? -23.404 -6.691 33.205 1.00 65.12 90 TYR A CA 1
ATOM 737 C C . TYR A 1 90 ? -23.581 -5.205 32.925 1.00 65.12 90 TYR A C 1
ATOM 739 O O . TYR A 1 90 ? -24.659 -4.683 33.197 1.00 65.12 90 TYR A O 1
ATOM 747 N N . LEU A 1 91 ? -22.571 -4.498 32.416 1.00 65.25 91 LEU A N 1
ATOM 748 C CA . LEU A 1 91 ? -22.623 -3.032 32.325 1.00 65.25 91 LEU A CA 1
ATOM 749 C C . LEU A 1 91 ? -23.172 -2.544 30.983 1.00 65.25 91 LEU A C 1
ATOM 751 O O . LEU A 1 91 ? -24.048 -1.680 30.960 1.00 65.25 91 LEU A O 1
ATOM 755 N N . PHE A 1 92 ? -22.734 -3.119 29.864 1.00 67.31 92 PHE A N 1
ATOM 756 C CA . PHE A 1 92 ? -23.183 -2.716 28.532 1.00 67.31 92 PHE A CA 1
ATOM 757 C C . PHE A 1 92 ? -24.687 -2.914 28.303 1.00 67.31 92 PHE A C 1
ATOM 759 O O . PHE A 1 92 ? -25.309 -2.001 27.748 1.00 67.31 92 PHE A O 1
ATOM 766 N N . PRO A 1 93 ? -25.338 -3.999 28.773 1.00 67.31 93 PRO A N 1
ATOM 767 C CA . PRO A 1 93 ? -26.793 -4.115 28.698 1.00 67.31 93 PRO A CA 1
ATOM 768 C C . PRO A 1 93 ? -27.522 -2.980 29.432 1.00 67.31 93 PRO A C 1
ATOM 770 O O . PRO A 1 93 ? -28.559 -2.515 28.958 1.00 67.31 93 PRO A O 1
ATOM 773 N N . GLN A 1 94 ? -26.970 -2.493 30.549 1.00 64.75 94 GLN A N 1
ATOM 774 C CA . GLN A 1 94 ? -27.558 -1.405 31.339 1.00 64.75 94 GLN A CA 1
ATOM 775 C C . GLN A 1 94 ? -27.309 -0.046 30.689 1.00 64.75 94 GLN A C 1
ATOM 777 O O . GLN A 1 94 ? -28.241 0.738 30.516 1.00 64.75 94 GLN A O 1
ATOM 782 N N . PHE A 1 95 ? -26.083 0.212 30.228 1.00 63.44 95 PHE A N 1
ATOM 783 C CA . PHE A 1 95 ? -25.759 1.439 29.500 1.00 63.44 95 PHE A CA 1
ATOM 784 C C . PHE A 1 95 ? -26.573 1.569 28.208 1.00 63.44 95 PHE A C 1
ATOM 786 O O . PHE A 1 95 ? -27.054 2.658 27.887 1.00 63.44 95 PHE A O 1
ATOM 793 N N . LYS A 1 96 ? -26.818 0.450 27.509 1.00 62.28 96 LYS A N 1
ATOM 794 C CA . LYS A 1 96 ? -27.697 0.400 26.333 1.00 62.28 96 LYS A CA 1
ATOM 795 C C . LYS A 1 96 ? -29.147 0.751 26.677 1.00 62.28 96 LYS A C 1
ATOM 797 O O . LYS A 1 96 ? -29.788 1.438 25.884 1.00 62.28 96 LYS A O 1
ATOM 802 N N . ARG A 1 97 ? -29.660 0.308 27.833 1.00 62.59 97 ARG A N 1
ATOM 803 C CA . ARG A 1 97 ? -31.020 0.634 28.311 1.00 62.59 97 ARG A CA 1
ATOM 804 C C . ARG A 1 97 ? -31.169 2.100 28.710 1.00 62.59 97 ARG A C 1
ATOM 806 O O . ARG A 1 97 ? -32.220 2.682 28.465 1.00 62.59 97 ARG A O 1
ATOM 813 N N . LEU A 1 98 ? -30.125 2.691 29.283 1.00 59.00 98 LEU A N 1
ATOM 814 C CA . LEU A 1 98 ? -30.190 4.009 29.920 1.00 59.00 98 LEU A CA 1
ATOM 815 C C . LEU A 1 98 ? -29.680 5.164 29.053 1.00 59.00 98 LEU A C 1
ATOM 817 O O . LEU A 1 98 ? -29.619 6.288 29.534 1.00 59.00 98 LEU A O 1
ATOM 821 N N . GLN A 1 99 ? -29.304 4.908 27.793 1.00 57.75 99 GLN A N 1
ATOM 822 C CA . GLN A 1 99 ? -28.689 5.910 26.907 1.00 57.75 99 GLN A CA 1
ATOM 823 C C . GLN A 1 99 ? -27.472 6.614 27.539 1.00 57.75 99 GLN A C 1
ATOM 825 O O . GLN A 1 99 ? -27.147 7.745 27.191 1.00 57.75 99 GLN A O 1
ATOM 830 N N . ALA A 1 100 ? -26.765 5.941 28.448 1.00 59.84 100 ALA A N 1
ATOM 831 C CA . ALA A 1 100 ? -25.611 6.485 29.160 1.00 59.84 100 ALA A CA 1
ATOM 832 C C . ALA A 1 100 ? -24.345 6.467 28.276 1.00 59.84 100 ALA A C 1
ATOM 834 O O . ALA A 1 100 ? -23.311 5.917 28.650 1.00 59.84 100 ALA A O 1
ATOM 835 N N . GLN A 1 101 ? -24.441 7.048 27.075 1.00 58.94 101 GLN A N 1
ATOM 836 C CA . GLN A 1 101 ? -23.361 7.117 26.086 1.00 58.94 101 GLN A CA 1
ATOM 837 C C . GLN A 1 101 ? -22.137 7.870 26.633 1.00 58.94 101 GLN A C 1
ATOM 839 O O . GLN A 1 101 ? -21.004 7.478 26.363 1.00 58.94 101 GLN A O 1
ATOM 844 N N . GLN A 1 102 ? -22.367 8.872 27.488 1.00 64.44 102 GLN A N 1
ATOM 845 C CA . GLN A 1 102 ? -21.309 9.667 28.110 1.00 64.44 102 GLN A CA 1
ATOM 846 C C . GLN A 1 102 ? -20.367 8.823 28.986 1.00 64.44 102 GLN A C 1
ATOM 848 O O . GLN A 1 102 ? -19.158 9.007 28.936 1.00 64.44 102 GLN A O 1
ATOM 853 N N . GLY A 1 103 ? -20.893 7.849 29.739 1.00 66.62 103 GLY A N 1
ATOM 854 C CA . GLY A 1 103 ? -20.083 7.069 30.682 1.00 66.62 103 GLY A CA 1
ATOM 855 C C . GLY A 1 103 ? -19.039 6.186 29.994 1.00 66.62 103 GLY A C 1
ATOM 856 O O . GLY A 1 103 ? -17.916 6.051 30.461 1.00 66.62 103 GLY A O 1
ATOM 857 N N . ILE A 1 104 ? -19.366 5.612 28.839 1.00 64.44 104 ILE A N 1
ATOM 858 C CA . ILE A 1 104 ? -18.427 4.757 28.101 1.00 64.44 104 ILE A CA 1
ATOM 859 C C . ILE A 1 104 ? -17.331 5.595 27.426 1.00 64.44 104 ILE A C 1
ATOM 861 O O . ILE A 1 104 ? -16.162 5.213 27.457 1.00 64.44 104 ILE A O 1
ATOM 865 N N . ALA A 1 105 ? -17.683 6.755 26.866 1.00 64.56 105 ALA A N 1
ATOM 866 C CA . ALA A 1 105 ? -16.703 7.685 26.307 1.00 64.56 105 ALA A CA 1
ATOM 867 C C . ALA A 1 105 ? -15.757 8.220 27.395 1.00 64.56 105 ALA A C 1
ATOM 869 O O . ALA A 1 105 ? -14.538 8.177 27.234 1.00 64.56 105 ALA A O 1
ATOM 870 N N . ASP A 1 106 ? -16.304 8.623 28.542 1.00 70.12 106 ASP A N 1
ATOM 871 C CA . ASP A 1 106 ? -15.537 9.059 29.709 1.00 70.12 106 ASP A CA 1
ATOM 872 C C . ASP A 1 106 ? -14.627 7.941 30.252 1.00 70.12 106 ASP A C 1
ATOM 874 O O . ASP A 1 106 ? -13.515 8.219 30.713 1.00 70.12 106 ASP A O 1
ATOM 878 N N . LEU A 1 107 ? -15.063 6.678 30.173 1.00 69.69 107 LEU A N 1
ATOM 879 C CA . LEU A 1 107 ? -14.238 5.522 30.513 1.00 69.69 107 LEU A CA 1
ATOM 880 C C . LEU A 1 107 ? -13.051 5.406 29.554 1.00 69.69 107 LEU A C 1
ATOM 882 O O . LEU A 1 107 ? -11.912 5.401 30.011 1.00 69.69 107 LEU A O 1
ATOM 886 N N . CYS A 1 108 ? -13.282 5.378 28.238 1.00 69.62 108 CYS A N 1
ATOM 887 C CA . CYS A 1 108 ? -12.203 5.345 27.245 1.00 69.62 108 CYS A CA 1
ATOM 888 C C . CYS A 1 108 ? -11.233 6.528 27.425 1.00 69.62 108 CYS A C 1
ATOM 890 O O . CYS A 1 108 ? -10.018 6.327 27.442 1.00 69.62 108 CYS A O 1
ATOM 892 N N . CYS A 1 109 ? -11.752 7.736 27.667 1.00 73.44 109 CYS A N 1
ATOM 893 C CA . CYS A 1 109 ? -10.963 8.925 27.997 1.00 73.44 109 CYS A CA 1
ATOM 894 C C . CYS A 1 109 ? -10.105 8.729 29.253 1.00 73.44 109 CYS A C 1
ATOM 896 O O . CYS A 1 109 ? -8.913 9.044 29.245 1.00 73.44 109 CYS A O 1
ATOM 898 N N . SER A 1 110 ? -10.680 8.168 30.318 1.00 70.25 110 SER A N 1
ATOM 899 C CA . SER A 1 110 ? -9.968 7.898 31.574 1.00 70.25 110 SER A CA 1
ATOM 900 C C . SER A 1 110 ? -8.850 6.865 31.396 1.00 70.25 110 SER A C 1
ATOM 902 O O . SER A 1 110 ? -7.876 6.869 32.149 1.00 70.25 110 SER A O 1
ATOM 904 N N . LEU A 1 111 ? -8.959 6.006 30.377 1.00 69.19 111 LEU A N 1
ATOM 905 C CA . LEU A 1 111 ? -8.004 4.938 30.087 1.00 69.19 111 LEU A CA 1
ATOM 906 C C . LEU A 1 111 ? -7.004 5.268 28.999 1.00 69.19 111 LEU A C 1
ATOM 908 O O . LEU A 1 111 ? -6.074 4.488 28.825 1.00 69.19 111 LEU A O 1
ATOM 912 N N . LYS A 1 112 ? -7.124 6.418 28.328 1.00 77.19 112 LYS A N 1
ATOM 913 C CA . LYS A 1 112 ? -6.293 6.803 27.178 1.00 77.19 112 LYS A CA 1
ATOM 914 C C . LYS A 1 112 ? -4.809 6.444 27.350 1.00 77.19 112 LYS A C 1
ATOM 916 O O . LYS A 1 112 ? -4.217 5.804 26.493 1.00 77.19 112 LYS A O 1
ATOM 921 N N . LYS A 1 113 ? -4.229 6.783 28.509 1.00 75.19 113 LYS A N 1
ATOM 922 C CA . LYS A 1 113 ? -2.804 6.558 28.831 1.00 75.19 113 LYS A CA 1
ATOM 923 C C . LYS A 1 113 ? -2.429 5.110 29.172 1.00 75.19 113 LYS A C 1
ATOM 925 O O . LYS A 1 113 ? -1.253 4.778 29.191 1.00 75.19 113 LYS A O 1
ATOM 930 N N . ARG A 1 114 ? -3.401 4.270 29.524 1.00 75.19 114 ARG A N 1
ATOM 931 C CA . ARG A 1 114 ? -3.192 2.871 29.930 1.00 75.19 114 ARG A CA 1
ATOM 932 C C . ARG A 1 114 ? -3.622 1.882 28.857 1.00 75.19 114 ARG A C 1
ATOM 934 O O . ARG A 1 114 ? -3.139 0.762 28.869 1.00 75.19 114 ARG A O 1
ATOM 941 N N . LEU A 1 115 ? -4.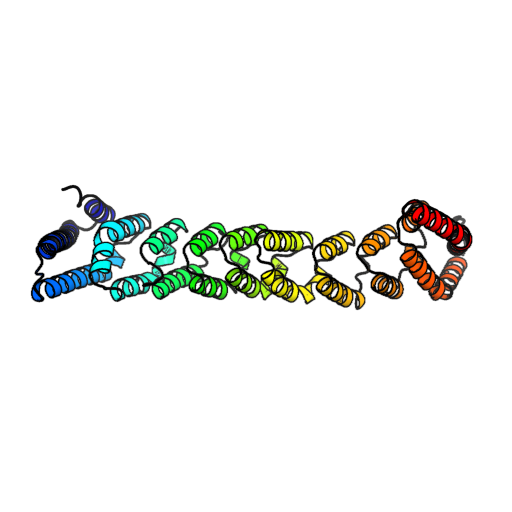492 2.287 27.932 1.00 77.69 115 LEU A N 1
ATOM 942 C CA . LEU A 1 115 ? -4.957 1.437 26.836 1.00 77.69 115 LEU A CA 1
ATOM 943 C C . LEU A 1 115 ? -3.808 0.697 26.133 1.00 77.69 115 LEU A C 1
ATOM 945 O O . LEU A 1 115 ? -3.942 -0.510 25.980 1.00 77.69 115 LEU A O 1
ATOM 949 N N . PRO A 1 116 ? -2.661 1.325 25.814 1.00 80.50 116 PRO A N 1
ATOM 950 C CA . PRO A 1 116 ? -1.577 0.623 25.126 1.00 80.50 116 PRO A CA 1
ATOM 951 C C . PRO A 1 116 ? -0.890 -0.469 25.954 1.00 80.50 116 PRO A C 1
ATOM 953 O O . PRO A 1 116 ? -0.416 -1.447 25.393 1.00 80.50 116 PRO A O 1
ATOM 956 N N . SER A 1 117 ? -0.859 -0.359 27.288 1.00 77.75 117 SER A N 1
ATOM 957 C CA . SER A 1 117 ? -0.310 -1.420 28.150 1.00 77.75 117 SER A CA 1
ATOM 958 C C . SER A 1 117 ? -1.322 -2.521 28.478 1.00 77.75 117 SER A C 1
ATOM 960 O O . SER A 1 117 ? -0.934 -3.622 28.873 1.00 77.75 117 SER A O 1
ATOM 962 N N . LEU A 1 118 ? -2.615 -2.231 28.316 1.00 73.31 118 LEU A N 1
ATOM 963 C CA . LEU A 1 118 ? -3.718 -3.162 28.563 1.00 73.31 118 LEU A CA 1
ATOM 964 C C . LEU A 1 118 ? -4.112 -3.948 27.310 1.00 73.31 118 LEU A C 1
ATOM 966 O O . LEU A 1 118 ? -4.498 -5.111 27.398 1.00 73.31 118 LEU A O 1
ATOM 970 N N . ILE A 1 119 ? -4.000 -3.322 26.144 1.00 79.50 119 ILE A N 1
ATOM 971 C CA . ILE A 1 119 ? -4.258 -3.927 24.845 1.00 79.50 119 ILE A CA 1
ATOM 972 C C . ILE A 1 119 ? -2.950 -4.548 24.372 1.00 79.50 119 ILE A C 1
ATOM 974 O O . ILE A 1 119 ? -2.041 -3.844 23.954 1.00 79.50 119 ILE A O 1
ATOM 978 N N . LYS A 1 120 ? -2.852 -5.876 24.459 1.00 80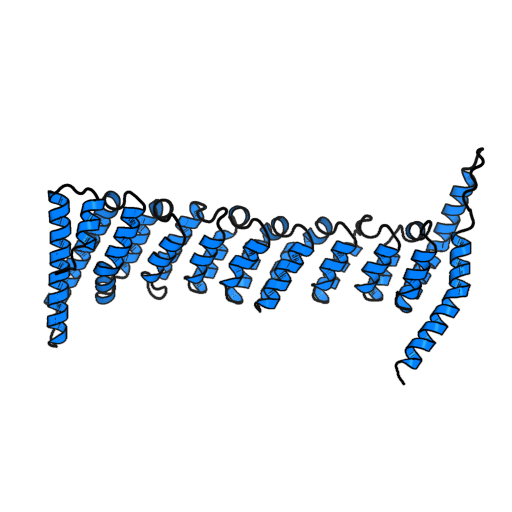.25 120 LYS A N 1
ATOM 979 C CA . LYS A 1 120 ? -1.660 -6.628 24.031 1.00 80.25 120 LYS A CA 1
ATOM 980 C C . LYS A 1 120 ? -1.783 -7.259 22.645 1.00 80.25 120 LYS A C 1
ATOM 982 O O . LYS A 1 120 ? -0.812 -7.818 22.150 1.00 80.25 120 LYS A O 1
ATOM 987 N N . SER A 1 121 ? -2.972 -7.223 22.047 1.00 83.38 121 SER A N 1
ATOM 988 C CA . SER A 1 121 ? -3.240 -7.789 20.723 1.00 83.38 121 SER A CA 1
ATOM 989 C C . SER A 1 121 ? -4.464 -7.141 20.083 1.00 83.38 121 SER A C 1
ATOM 991 O O . SER A 1 121 ? -5.329 -6.587 20.774 1.00 83.38 121 SER A O 1
ATOM 993 N N . SER A 1 122 ? -4.593 -7.270 18.761 1.00 84.50 122 SER A N 1
ATOM 994 C CA . SER A 1 122 ? -5.804 -6.830 18.060 1.00 84.50 122 SER A CA 1
ATOM 995 C C . SER A 1 122 ? -7.068 -7.556 18.497 1.00 84.50 122 SER A C 1
ATOM 997 O O . SER A 1 122 ? -8.148 -6.979 18.403 1.00 84.50 122 SER A O 1
ATOM 999 N N . GLN A 1 123 ? -6.972 -8.779 19.024 1.00 83.88 123 GLN A N 1
ATOM 1000 C CA . GLN A 1 123 ? -8.138 -9.520 19.504 1.00 83.88 123 GLN A CA 1
ATOM 1001 C C . GLN A 1 123 ? -8.854 -8.775 20.638 1.00 83.88 123 GLN A C 1
ATOM 1003 O O . GLN A 1 123 ? -10.083 -8.693 20.632 1.00 83.88 123 GLN A O 1
ATOM 1008 N N . VAL A 1 124 ? -8.092 -8.165 21.550 1.00 81.88 124 VAL A N 1
ATOM 1009 C CA . VAL A 1 124 ? -8.636 -7.347 22.644 1.00 81.88 124 VAL A CA 1
ATOM 1010 C C . VAL A 1 124 ? -9.320 -6.091 22.091 1.00 81.88 124 VAL A C 1
ATOM 1012 O O . VAL A 1 124 ? -10.405 -5.725 22.541 1.00 81.88 124 VAL A O 1
ATOM 1015 N N . ILE A 1 125 ? -8.742 -5.463 21.059 1.00 84.50 125 ILE A N 1
ATOM 1016 C CA . ILE A 1 125 ? -9.356 -4.314 20.366 1.00 84.50 125 ILE A CA 1
ATOM 1017 C C . ILE A 1 125 ? -10.679 -4.726 19.718 1.00 84.50 125 ILE A C 1
ATOM 1019 O O . ILE A 1 125 ? -11.693 -4.052 19.882 1.00 84.50 125 ILE A O 1
ATOM 1023 N N . CYS A 1 126 ? -10.683 -5.853 19.006 1.00 84.44 126 CYS A N 1
ATOM 1024 C CA . CYS A 1 126 ? -11.858 -6.382 18.322 1.00 84.44 126 CYS A CA 1
ATOM 1025 C C . CYS A 1 126 ? -12.989 -6.684 19.313 1.00 84.44 126 CYS A C 1
ATOM 1027 O O . CYS A 1 126 ? -14.144 -6.341 19.062 1.00 84.44 126 CYS A O 1
ATOM 1029 N N . GLN A 1 127 ? -12.663 -7.288 20.460 1.00 79.12 127 GLN A N 1
ATOM 1030 C CA . GLN A 1 127 ? -13.616 -7.512 21.548 1.00 79.12 127 GLN A CA 1
ATOM 1031 C C . GLN A 1 127 ? -14.158 -6.191 22.091 1.00 79.12 127 GLN A C 1
ATOM 1033 O O . GLN A 1 127 ? -15.371 -6.018 22.156 1.00 79.12 127 GLN A O 1
ATOM 1038 N N . LEU A 1 128 ? -13.288 -5.225 22.398 1.00 79.94 128 LEU A N 1
ATOM 1039 C CA . LEU A 1 128 ? -13.709 -3.905 22.863 1.00 79.94 128 LEU A CA 1
ATOM 1040 C C . LEU A 1 128 ? -14.658 -3.227 21.858 1.00 79.94 128 LEU A C 1
ATOM 1042 O O . LEU A 1 128 ? -15.709 -2.713 22.236 1.00 79.94 128 LEU A O 1
ATOM 1046 N N . PHE A 1 129 ? -14.333 -3.271 20.566 1.00 86.25 129 PHE A N 1
ATOM 1047 C CA . PHE A 1 129 ? -15.123 -2.642 19.505 1.00 86.25 129 PHE A CA 1
ATOM 1048 C C . PHE A 1 129 ? -16.463 -3.322 19.237 1.00 86.25 129 PHE A C 1
ATOM 1050 O O . PHE A 1 129 ? -17.401 -2.642 18.827 1.00 86.25 129 PHE A O 1
ATOM 1057 N N . ARG A 1 130 ? -16.623 -4.613 19.549 1.00 81.56 130 ARG A N 1
ATOM 1058 C CA . ARG A 1 130 ? -17.949 -5.257 19.537 1.00 81.56 130 ARG A CA 1
ATOM 1059 C C . ARG A 1 130 ? -18.929 -4.608 20.510 1.00 81.56 130 ARG A C 1
ATOM 1061 O O . ARG A 1 130 ? -20.130 -4.600 20.243 1.00 81.56 130 ARG A O 1
ATOM 1068 N N . TYR A 1 131 ? -18.427 -4.041 21.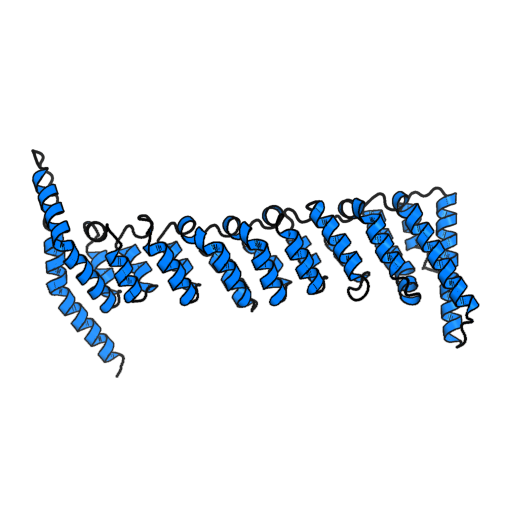604 1.00 73.50 131 TYR A N 1
ATOM 1069 C CA . TYR A 1 131 ? -19.251 -3.380 22.615 1.00 73.50 131 TYR A CA 1
ATOM 1070 C C . TYR A 1 131 ? -19.275 -1.859 22.513 1.00 73.50 131 TYR A C 1
ATOM 1072 O O . TYR A 1 131 ? -20.089 -1.211 23.173 1.00 73.50 131 TYR A O 1
ATOM 1080 N N . LEU A 1 132 ? -18.434 -1.297 21.649 1.00 78.00 132 LEU A N 1
ATOM 1081 C CA . LEU A 1 132 ? -18.461 0.101 21.245 1.00 78.00 132 LEU A CA 1
ATOM 1082 C C . LEU A 1 132 ? -19.023 0.194 19.820 1.00 78.00 132 LEU A C 1
ATOM 1084 O O . LEU A 1 132 ? -18.256 0.422 18.890 1.00 78.00 132 LEU A O 1
ATOM 1088 N N . PRO A 1 133 ? -20.341 0.004 19.602 1.00 80.19 133 PRO A N 1
ATOM 1089 C CA . PRO A 1 133 ? -20.919 0.138 18.271 1.00 80.19 133 PRO A CA 1
ATOM 1090 C C . PRO A 1 133 ? -20.655 1.537 17.707 1.00 80.19 133 PRO A C 1
ATOM 1092 O O . PRO A 1 133 ? -20.864 2.553 18.385 1.00 80.19 133 PRO A O 1
ATOM 1095 N N . ALA A 1 134 ? -20.185 1.572 16.464 1.00 84.62 134 ALA A N 1
ATOM 1096 C CA . ALA A 1 134 ? -19.681 2.770 15.804 1.00 84.62 134 ALA A CA 1
ATOM 1097 C C . ALA A 1 134 ? -20.690 3.923 15.800 1.00 84.62 134 ALA A C 1
ATOM 1099 O O . ALA A 1 134 ? -20.326 5.069 16.042 1.00 84.62 134 ALA A O 1
ATOM 1100 N N . GLU A 1 135 ? -21.975 3.610 15.616 1.00 83.06 135 GLU A N 1
ATOM 1101 C CA . GLU A 1 135 ? -23.064 4.585 15.498 1.00 83.06 135 GLU A CA 1
ATOM 1102 C C . GLU A 1 135 ? -23.216 5.453 16.751 1.00 83.06 135 GLU A C 1
ATOM 1104 O O . GLU A 1 135 ? -23.848 6.506 16.714 1.00 83.06 135 GLU A O 1
ATOM 1109 N N . LYS A 1 136 ? -22.685 4.985 17.884 1.00 78.00 136 LYS A N 1
ATOM 1110 C CA . LYS A 1 136 ? -22.829 5.632 19.189 1.00 78.00 136 LYS A CA 1
ATOM 1111 C C . LYS A 1 136 ? -21.505 6.016 19.830 1.00 78.00 136 LYS A C 1
ATOM 1113 O O . LYS A 1 136 ? -21.511 6.887 20.692 1.00 78.00 136 LYS A O 1
ATOM 1118 N N . PHE A 1 137 ? -20.411 5.352 19.463 1.00 81.44 137 PHE A N 1
ATOM 1119 C CA . PHE A 1 137 ? -19.139 5.449 20.181 1.00 81.44 137 PHE A CA 1
ATOM 1120 C C . PHE A 1 137 ? -17.944 5.727 19.276 1.00 81.44 137 PHE A C 1
ATOM 1122 O O . PHE A 1 137 ? -16.814 5.469 19.683 1.00 81.44 137 PHE A O 1
ATOM 1129 N N . SER A 1 138 ? -18.165 6.264 18.075 1.00 85.75 138 SER A N 1
ATOM 1130 C CA . SER A 1 138 ? -17.079 6.497 17.121 1.00 85.75 138 SER A CA 1
ATOM 1131 C C . SER A 1 138 ? -15.917 7.311 17.703 1.00 85.75 138 SER A C 1
ATOM 1133 O O . SER A 1 138 ? -14.766 6.893 17.623 1.00 85.75 138 SER A O 1
ATOM 1135 N N . GLU A 1 139 ? -16.209 8.397 18.423 1.00 84.56 139 GLU A N 1
ATOM 1136 C CA . GLU A 1 139 ? -15.185 9.222 19.079 1.00 84.56 139 GLU A CA 1
ATOM 1137 C C . GLU A 1 139 ? -14.355 8.435 20.109 1.00 84.56 139 GLU A C 1
ATOM 1139 O O . GLU A 1 139 ? -13.129 8.536 20.145 1.00 84.56 139 GLU A O 1
ATOM 1144 N N . ALA A 1 140 ? -15.003 7.583 20.909 1.00 83.31 140 ALA A N 1
ATOM 1145 C CA . ALA A 1 140 ? -14.315 6.748 21.888 1.00 83.31 140 ALA A CA 1
ATOM 1146 C C . ALA A 1 140 ? -13.410 5.706 21.209 1.00 83.31 140 ALA A C 1
ATOM 1148 O O . ALA A 1 140 ? -12.299 5.453 21.676 1.00 83.31 140 ALA A O 1
ATOM 1149 N N . ARG A 1 141 ? -13.854 5.125 20.087 1.00 88.69 141 ARG A N 1
ATOM 1150 C CA . ARG A 1 141 ? -13.058 4.169 19.302 1.00 88.69 141 ARG A CA 1
ATOM 1151 C C . ARG A 1 141 ? -11.851 4.834 18.657 1.00 88.69 141 ARG A C 1
ATOM 1153 O O . ARG A 1 141 ? -10.755 4.281 18.734 1.00 88.69 141 ARG A O 1
ATOM 1160 N N . LEU A 1 142 ? -12.031 6.022 18.080 1.00 90.38 142 LEU A N 1
ATOM 1161 C CA . LEU A 1 142 ? -10.936 6.822 17.531 1.00 90.38 142 LEU A CA 1
ATOM 1162 C C . LEU A 1 142 ? -9.917 7.165 18.617 1.00 90.38 142 LEU A C 1
ATOM 1164 O O . LEU A 1 142 ? -8.725 6.956 18.419 1.00 90.38 142 LEU A O 1
ATOM 1168 N N . LEU A 1 143 ? -10.372 7.564 19.806 1.00 87.94 143 LEU A N 1
ATOM 1169 C CA . LEU A 1 143 ? -9.492 7.839 20.942 1.00 87.94 143 LEU A CA 1
ATOM 1170 C C . LEU A 1 143 ? -8.676 6.611 21.372 1.00 87.94 143 LEU A C 1
ATOM 1172 O O . LEU A 1 143 ? -7.497 6.750 21.715 1.00 87.94 143 LEU A O 1
ATOM 1176 N N . VAL A 1 144 ? -9.274 5.414 21.347 1.00 88.69 144 VAL A N 1
ATOM 1177 C CA . VAL A 1 144 ? -8.549 4.157 21.588 1.00 88.69 144 VAL A CA 1
ATOM 1178 C C . VAL A 1 144 ? -7.474 3.963 20.520 1.00 88.69 144 VAL A C 1
ATOM 1180 O O . VAL A 1 144 ? -6.308 3.791 20.868 1.00 88.69 144 VAL A O 1
ATOM 1183 N N . CYS A 1 145 ? -7.837 4.060 19.240 1.00 91.50 145 CYS A N 1
ATOM 1184 C CA . CYS A 1 145 ? -6.906 3.877 18.126 1.00 91.50 145 CYS A CA 1
ATOM 1185 C C . CYS A 1 145 ? -5.745 4.879 18.171 1.00 91.50 145 CYS A C 1
ATOM 1187 O O . CYS A 1 145 ? -4.591 4.474 18.097 1.00 91.50 145 CYS A O 1
ATOM 1189 N N . GLU A 1 146 ? -6.023 6.171 18.365 1.00 90.38 146 GLU A N 1
ATOM 1190 C CA . GLU A 1 146 ? -5.001 7.216 18.509 1.00 90.38 146 GLU A CA 1
ATOM 1191 C C . GLU A 1 146 ? -3.997 6.897 19.617 1.00 90.38 146 GLU A C 1
ATOM 1193 O O . GLU A 1 146 ? -2.813 7.203 19.498 1.00 90.38 146 GLU A O 1
ATOM 1198 N N . SER A 1 147 ? -4.473 6.324 20.724 1.00 88.88 147 SER A N 1
ATOM 1199 C CA . SER A 1 147 ? -3.616 5.973 21.857 1.00 88.88 147 SER A CA 1
ATOM 1200 C C . SER A 1 147 ? -2.676 4.829 21.505 1.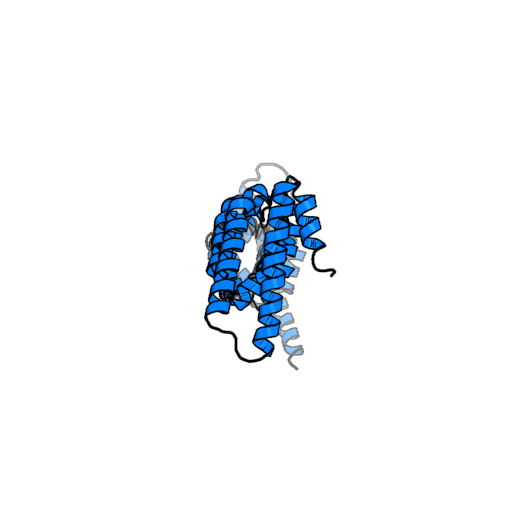00 88.88 147 SER A C 1
ATOM 1202 O O . SER A 1 147 ? -1.509 4.871 21.870 1.00 88.88 147 SER A O 1
ATOM 1204 N N . LEU A 1 148 ? -3.172 3.837 20.763 1.00 90.75 148 LEU A N 1
ATOM 1205 C CA . LEU A 1 148 ? -2.372 2.713 20.282 1.00 90.75 148 LEU A CA 1
ATOM 1206 C C . LEU A 1 148 ? -1.342 3.154 19.238 1.00 90.75 148 LEU A C 1
ATOM 1208 O O . LEU A 1 148 ? -0.194 2.725 19.296 1.00 90.75 148 LEU A O 1
ATOM 1212 N N . ILE A 1 149 ? -1.729 4.051 18.328 1.00 91.56 149 ILE A N 1
ATOM 1213 C CA . ILE A 1 149 ? -0.823 4.628 17.326 1.00 91.56 149 ILE A CA 1
ATOM 1214 C C . ILE A 1 149 ? 0.319 5.392 18.002 1.00 91.56 149 ILE A C 1
ATOM 1216 O O . ILE A 1 149 ? 1.473 5.220 17.627 1.00 91.56 149 ILE A O 1
ATOM 1220 N N . LYS A 1 150 ? 0.016 6.210 19.020 1.00 89.62 150 LYS A N 1
ATOM 1221 C CA . LYS A 1 150 ? 1.024 7.008 19.741 1.00 89.62 150 LYS A CA 1
ATOM 1222 C C . LYS A 1 150 ? 2.091 6.176 20.448 1.00 89.62 150 LYS A C 1
ATOM 1224 O O . LYS A 1 150 ? 3.192 6.676 20.635 1.00 89.62 150 LYS A O 1
ATOM 1229 N N . GLU A 1 151 ? 1.764 4.951 20.838 1.00 88.88 151 GLU A N 1
ATOM 1230 C CA . GLU A 1 151 ? 2.693 4.023 21.491 1.00 88.88 151 GLU A CA 1
ATOM 1231 C C . GLU A 1 151 ? 3.258 2.976 20.512 1.00 88.88 151 GLU A C 1
ATOM 1233 O O . GLU A 1 151 ? 3.737 1.930 20.943 1.00 88.88 151 GLU A O 1
ATOM 1238 N N . ASP A 1 152 ? 3.176 3.223 19.196 1.00 88.81 152 ASP A N 1
ATOM 1239 C CA . ASP A 1 152 ? 3.706 2.339 18.146 1.00 88.81 152 ASP A CA 1
ATOM 1240 C C . ASP A 1 152 ? 3.205 0.884 18.231 1.00 88.81 152 ASP A C 1
ATOM 1242 O O . ASP A 1 152 ? 3.889 -0.057 17.825 1.00 88.81 152 ASP A O 1
ATOM 1246 N N . PHE A 1 153 ? 1.974 0.680 18.714 1.00 90.31 153 PHE A N 1
ATOM 1247 C CA . PHE A 1 153 ? 1.406 -0.651 18.963 1.00 90.31 153 PHE A CA 1
ATOM 1248 C C . PHE A 1 153 ? 1.446 -1.580 17.733 1.00 90.31 153 PHE A C 1
ATOM 1250 O O . PHE A 1 153 ? 1.632 -2.787 17.862 1.00 90.31 153 PHE A O 1
ATOM 1257 N N . PHE A 1 154 ? 1.296 -1.021 16.529 1.00 91.19 154 PHE A N 1
ATOM 1258 C CA . PHE A 1 154 ? 1.272 -1.779 15.272 1.00 91.19 154 PHE A CA 1
ATOM 1259 C C . PHE A 1 154 ? 2.660 -2.027 14.660 1.00 91.19 154 PHE A C 1
ATOM 1261 O O . PHE A 1 154 ? 2.759 -2.628 13.588 1.00 91.19 154 PHE A O 1
ATOM 1268 N N . SER A 1 155 ? 3.737 -1.570 15.306 1.00 90.19 155 SER A N 1
ATOM 1269 C CA . SER A 1 155 ? 5.102 -1.724 14.802 1.00 90.19 155 SER A CA 1
ATOM 1270 C C . SER A 1 155 ? 5.457 -3.202 14.613 1.00 90.19 155 SER A C 1
ATOM 1272 O O . SER A 1 155 ? 5.400 -4.006 15.543 1.00 90.19 155 SER A O 1
ATOM 1274 N N . GLY A 1 156 ? 5.796 -3.578 13.378 1.00 84.00 156 GLY A N 1
ATOM 1275 C CA . GLY A 1 156 ? 6.096 -4.958 12.992 1.00 84.00 156 GLY A CA 1
ATOM 1276 C C . GLY A 1 156 ? 4.902 -5.920 13.025 1.00 84.00 156 GLY A C 1
ATOM 1277 O O . GLY A 1 156 ? 5.111 -7.123 12.882 1.00 84.00 156 GLY A O 1
ATOM 1278 N N . ASN A 1 157 ? 3.670 -5.429 13.203 1.00 87.25 157 ASN A N 1
ATOM 1279 C CA . ASN A 1 157 ? 2.476 -6.264 13.308 1.00 87.25 157 ASN A CA 1
ATOM 1280 C C . ASN A 1 157 ? 1.326 -5.743 12.433 1.00 87.25 157 ASN A C 1
ATOM 1282 O O . ASN A 1 157 ? 0.327 -5.193 12.903 1.00 87.25 157 ASN A O 1
ATOM 1286 N N . VAL A 1 158 ? 1.461 -5.972 11.126 1.00 93.06 158 VAL A N 1
ATOM 1287 C CA . VAL A 1 158 ? 0.451 -5.596 10.127 1.00 93.06 158 VAL A CA 1
ATOM 1288 C C . VAL A 1 158 ? -0.897 -6.294 10.344 1.00 93.06 158 VAL A C 1
ATOM 1290 O O . VAL A 1 158 ? -1.949 -5.709 10.083 1.00 93.06 158 VAL A O 1
ATOM 1293 N N . ASN A 1 159 ? -0.888 -7.523 10.872 1.00 92.12 159 ASN A N 1
ATOM 1294 C CA . ASN A 1 159 ? -2.108 -8.284 11.134 1.00 92.12 159 ASN A CA 1
ATOM 1295 C C . ASN A 1 159 ? -2.963 -7.632 12.217 1.00 92.12 159 ASN A C 1
ATOM 1297 O O . ASN A 1 159 ? -4.187 -7.614 12.092 1.00 92.12 159 ASN A O 1
ATOM 1301 N N . ASP A 1 160 ? -2.340 -7.058 13.246 1.00 91.69 160 ASP A N 1
ATOM 1302 C CA . ASP A 1 160 ? -3.091 -6.361 14.283 1.00 91.69 160 ASP A CA 1
ATOM 1303 C C . ASP A 1 160 ? -3.778 -5.101 13.749 1.00 91.69 160 ASP A C 1
ATOM 1305 O O . ASP A 1 160 ? -4.942 -4.848 14.079 1.00 91.69 160 ASP A O 1
ATOM 1309 N N . LEU A 1 161 ? -3.104 -4.354 12.869 1.00 93.50 161 LEU A N 1
ATOM 1310 C CA . LEU A 1 161 ? -3.706 -3.206 12.194 1.00 93.50 161 LEU A CA 1
ATOM 1311 C C . LEU A 1 161 ? -4.851 -3.645 11.275 1.00 93.50 161 LEU A C 1
ATOM 1313 O O . LEU A 1 161 ? -5.948 -3.094 11.359 1.00 93.50 161 LEU A O 1
ATOM 1317 N N . LYS A 1 162 ? -4.627 -4.668 10.443 1.00 94.56 162 LYS A N 1
ATOM 1318 C CA . LYS A 1 162 ? -5.645 -5.242 9.552 1.00 94.56 162 LYS A CA 1
ATOM 1319 C C . LYS A 1 162 ? -6.900 -5.654 10.325 1.00 94.56 162 LYS A C 1
ATOM 1321 O O . LYS A 1 162 ? -8.009 -5.257 9.970 1.00 94.56 162 LYS A O 1
ATOM 1326 N N . ASN A 1 163 ? -6.724 -6.427 11.395 1.00 91.75 163 ASN A N 1
ATOM 1327 C CA . ASN A 1 163 ? -7.827 -6.897 12.226 1.00 91.75 163 ASN A CA 1
ATOM 1328 C C . ASN A 1 163 ? -8.584 -5.729 12.852 1.00 91.75 163 ASN A C 1
ATOM 1330 O O . ASN A 1 163 ? -9.809 -5.735 12.840 1.00 91.75 163 ASN A O 1
ATOM 1334 N N . MET A 1 164 ? -7.884 -4.709 13.356 1.00 92.19 164 MET A N 1
ATOM 1335 C CA . MET A 1 164 ? -8.541 -3.516 13.885 1.00 92.19 164 MET A CA 1
ATOM 1336 C C . MET A 1 164 ? -9.359 -2.793 12.805 1.00 92.19 164 MET A C 1
ATOM 1338 O O . MET A 1 164 ? -10.527 -2.480 13.044 1.00 92.19 164 MET A O 1
ATOM 1342 N N . LEU A 1 165 ? -8.772 -2.545 11.627 1.00 94.06 165 LEU A N 1
ATOM 1343 C CA . LEU A 1 165 ? -9.433 -1.852 10.516 1.00 94.06 165 LEU A CA 1
ATOM 1344 C C . LEU A 1 165 ? -10.727 -2.560 10.102 1.00 94.06 165 LEU A C 1
ATOM 1346 O O . LEU A 1 165 ? -11.737 -1.892 9.900 1.00 94.06 165 LEU A O 1
ATOM 1350 N N . ALA A 1 166 ? -10.743 -3.896 10.080 1.00 92.44 166 ALA A N 1
ATOM 1351 C CA . ALA A 1 166 ? -11.926 -4.686 9.735 1.00 92.44 166 ALA A CA 1
ATOM 1352 C C . ALA A 1 166 ? -13.134 -4.476 10.675 1.00 92.44 166 ALA A C 1
ATOM 1354 O O . ALA A 1 166 ? -14.260 -4.803 10.304 1.00 92.44 166 ALA A O 1
ATOM 1355 N N . TYR A 1 167 ? -12.928 -3.942 11.885 1.00 90.44 167 TYR A N 1
ATOM 1356 C CA . TYR A 1 167 ? -14.018 -3.604 12.808 1.00 90.44 167 TYR A CA 1
ATOM 1357 C C . TYR A 1 167 ? -14.460 -2.142 12.698 1.00 90.44 167 TYR A C 1
ATOM 1359 O O . TYR A 1 167 ? -15.549 -1.806 13.170 1.00 90.44 167 TYR A O 1
ATOM 1367 N N . LEU A 1 168 ? -13.630 -1.258 12.147 1.00 92.00 168 LEU A N 1
ATOM 1368 C CA . LEU A 1 168 ? -13.903 0.174 12.029 1.00 92.00 168 LEU A CA 1
ATOM 1369 C C . LEU A 1 168 ? -14.877 0.470 10.880 1.00 92.00 168 LEU A C 1
ATOM 1371 O O . LEU A 1 168 ? -14.903 -0.232 9.873 1.00 92.00 168 LEU A O 1
ATOM 1375 N N . GLN A 1 169 ? -15.675 1.527 11.030 1.00 93.62 169 GLN A N 1
ATOM 1376 C CA . GLN A 1 169 ? -16.489 2.064 9.937 1.00 93.62 169 GLN A CA 1
ATOM 1377 C C . GLN A 1 169 ? -15.619 2.856 8.949 1.00 93.62 169 GLN A C 1
ATOM 1379 O O . GLN A 1 169 ? -14.583 3.379 9.359 1.00 93.62 169 GLN A O 1
ATOM 1384 N N . PRO A 1 170 ? -16.065 3.042 7.694 1.00 94.31 170 PRO A N 1
ATOM 1385 C CA . PRO A 1 170 ? -15.390 3.849 6.669 1.00 94.31 170 PRO A CA 1
ATOM 1386 C C . PRO A 1 170 ? -14.718 5.139 7.168 1.00 94.31 170 PRO A C 1
ATOM 1388 O O . PRO A 1 170 ? -13.510 5.324 7.039 1.00 94.31 170 PRO A O 1
ATOM 1391 N N . ALA A 1 171 ? -15.480 6.014 7.832 1.00 94.44 171 ALA A N 1
ATOM 1392 C CA . ALA A 1 171 ? -14.964 7.290 8.330 1.00 94.44 171 ALA A CA 1
ATOM 1393 C C . ALA A 1 171 ? -13.874 7.121 9.406 1.00 94.44 171 ALA A C 1
ATOM 1395 O O . ALA A 1 171 ? -12.937 7.916 9.481 1.00 94.44 171 ALA A O 1
ATOM 1396 N N . GLU A 1 172 ? -13.977 6.072 10.224 1.00 94.19 172 GLU A N 1
ATOM 1397 C CA . GLU A 1 172 ? -12.975 5.759 11.238 1.00 94.19 172 GLU A CA 1
ATOM 1398 C C . GLU A 1 172 ? -11.709 5.198 10.594 1.00 94.19 172 GLU A C 1
ATOM 1400 O O . GLU A 1 172 ? -10.615 5.629 10.945 1.00 94.19 172 GLU A O 1
ATOM 1405 N N . GLN A 1 173 ? -11.846 4.290 9.619 1.00 95.75 173 GLN A N 1
ATOM 1406 C CA . GLN A 1 173 ? -10.719 3.758 8.853 1.00 95.75 173 GLN A CA 1
ATOM 1407 C C . GLN A 1 173 ? -9.913 4.896 8.222 1.00 95.75 173 GLN A C 1
ATOM 1409 O O . GLN A 1 173 ? -8.705 4.961 8.427 1.00 95.75 173 GLN A O 1
ATOM 1414 N N . ILE A 1 174 ? -10.577 5.837 7.542 1.00 95.25 174 ILE A N 1
ATOM 1415 C CA . ILE A 1 174 ? -9.940 7.024 6.950 1.00 95.25 174 ILE A CA 1
ATOM 1416 C C . ILE A 1 174 ? -9.146 7.803 8.005 1.00 95.25 174 ILE A C 1
ATOM 1418 O O . ILE A 1 174 ? -7.953 8.036 7.822 1.00 95.25 174 ILE A O 1
ATOM 1422 N N . SER A 1 175 ? -9.770 8.141 9.137 1.00 94.94 175 SER A N 1
ATOM 1423 C CA . SER A 1 175 ? -9.117 8.902 10.211 1.00 94.94 175 SER A CA 1
ATOM 1424 C C . SER A 1 175 ? -7.876 8.190 10.773 1.00 94.94 175 SER A C 1
ATOM 1426 O O . SER A 1 175 ? -6.846 8.824 11.027 1.00 94.94 175 SER A O 1
ATOM 1428 N N . ILE A 1 176 ? -7.940 6.864 10.922 1.00 95.00 176 ILE A N 1
ATOM 1429 C CA . ILE A 1 176 ? -6.817 6.047 11.397 1.00 95.00 176 ILE A CA 1
ATOM 1430 C C . ILE A 1 176 ? -5.696 5.974 10.361 1.00 95.00 176 ILE A C 1
ATOM 1432 O O . ILE A 1 176 ? -4.535 6.183 10.712 1.00 95.00 176 ILE A O 1
ATOM 1436 N N . LEU A 1 177 ? -6.022 5.736 9.091 1.00 94.75 177 LEU A N 1
ATOM 1437 C CA . LEU A 1 177 ? -5.047 5.691 7.999 1.00 94.75 177 LEU A CA 1
ATOM 1438 C C . LEU A 1 177 ? -4.310 7.030 7.844 1.00 94.75 177 LEU A C 1
ATOM 1440 O O . LEU A 1 177 ? -3.100 7.056 7.623 1.00 94.75 177 LEU A O 1
ATOM 1444 N N . GLU A 1 178 ? -5.006 8.153 8.018 1.00 92.75 178 GLU A N 1
ATOM 1445 C CA . GLU A 1 178 ? -4.380 9.477 8.013 1.00 92.75 178 GLU A CA 1
ATOM 1446 C C . GLU A 1 178 ? -3.486 9.725 9.232 1.00 92.75 178 GLU A C 1
ATOM 1448 O O . GLU A 1 178 ? -2.425 10.338 9.099 1.00 92.75 178 GLU A O 1
ATOM 1453 N N . SER A 1 179 ? -3.874 9.215 10.401 1.00 92.50 179 SER A N 1
ATOM 1454 C CA . SER A 1 179 ? -3.084 9.334 11.633 1.00 92.50 179 SER A CA 1
ATOM 1455 C C . SER A 1 179 ? -1.788 8.514 11.594 1.00 92.50 179 SER A C 1
ATOM 1457 O O . SER A 1 179 ? -0.842 8.831 12.307 1.00 92.50 179 SER A O 1
ATOM 1459 N N . LEU A 1 180 ? -1.724 7.487 10.742 1.00 93.12 180 LEU A N 1
ATOM 1460 C CA . LEU A 1 180 ? -0.577 6.586 10.584 1.00 93.12 180 LEU A CA 1
ATOM 1461 C C . LEU A 1 180 ? 0.490 7.072 9.589 1.00 93.12 180 LEU A C 1
ATOM 1463 O O . LEU A 1 180 ? 1.501 6.392 9.412 1.00 93.12 180 LEU A O 1
ATOM 1467 N N . ARG A 1 181 ? 0.319 8.248 8.963 1.00 90.00 181 ARG A N 1
ATOM 1468 C CA . ARG A 1 181 ? 1.231 8.785 7.925 1.00 90.00 181 ARG A CA 1
ATOM 1469 C C . ARG A 1 181 ? 2.713 8.792 8.319 1.00 90.00 181 ARG A C 1
ATOM 1471 O O . ARG A 1 181 ? 3.568 8.709 7.441 1.00 90.00 181 ARG A O 1
ATOM 1478 N N . THR A 1 182 ? 3.021 8.906 9.609 1.00 89.44 182 THR A N 1
ATOM 1479 C CA . THR A 1 182 ? 4.392 8.960 10.142 1.00 89.44 182 THR A CA 1
ATOM 1480 C C . THR A 1 182 ? 4.918 7.632 10.684 1.00 89.44 182 THR A C 1
ATOM 1482 O O . THR A 1 182 ? 6.047 7.605 11.154 1.00 89.44 182 THR A O 1
ATOM 1485 N N . ASN A 1 183 ? 4.122 6.560 10.650 1.00 91.19 183 ASN A N 1
ATOM 1486 C CA . ASN A 1 183 ? 4.436 5.282 11.302 1.00 91.19 183 ASN A CA 1
ATOM 1487 C C . ASN A 1 183 ? 4.505 4.116 10.299 1.00 91.19 183 ASN A C 1
ATOM 1489 O O . ASN A 1 183 ? 4.728 2.968 10.680 1.00 91.19 183 ASN A O 1
ATOM 1493 N N . TRP A 1 184 ? 4.292 4.369 9.003 1.00 93.44 184 TRP A N 1
ATOM 1494 C CA . TRP A 1 184 ? 4.248 3.308 7.993 1.00 93.44 184 TRP A CA 1
ATOM 1495 C C . TRP A 1 184 ? 5.551 2.521 7.860 1.00 93.44 184 TRP A C 1
ATOM 1497 O O . TRP A 1 184 ? 5.515 1.336 7.555 1.00 93.44 184 TRP A O 1
ATOM 1507 N N . ASP A 1 185 ? 6.688 3.136 8.156 1.00 91.25 185 ASP A N 1
ATOM 1508 C CA . ASP A 1 185 ? 8.005 2.506 8.211 1.00 91.25 185 ASP A CA 1
ATOM 1509 C C . ASP A 1 185 ? 8.153 1.489 9.346 1.00 91.25 185 ASP A C 1
ATOM 1511 O O . ASP A 1 185 ? 8.853 0.476 9.200 1.00 91.25 185 ASP A O 1
ATOM 1515 N N . SER A 1 186 ? 7.467 1.710 10.467 1.00 91.69 186 SER A N 1
ATOM 1516 C CA . SER A 1 186 ? 7.438 0.761 11.575 1.00 91.69 186 SER A CA 1
ATOM 1517 C C . SER A 1 186 ? 6.472 -0.398 11.296 1.00 91.69 186 SER A C 1
ATOM 1519 O O . SER A 1 186 ? 6.779 -1.534 11.665 1.00 91.69 186 SER A O 1
ATOM 1521 N N . ILE A 1 187 ? 5.388 -0.150 10.555 1.00 93.44 187 ILE A N 1
ATOM 1522 C CA . ILE A 1 187 ? 4.291 -1.102 10.312 1.00 93.44 187 ILE A CA 1
ATOM 1523 C C . ILE A 1 187 ? 4.521 -1.978 9.077 1.00 93.44 187 ILE A C 1
ATOM 1525 O O . ILE A 1 187 ? 4.434 -3.201 9.166 1.00 93.44 187 ILE A O 1
ATOM 1529 N N . LEU A 1 188 ? 4.807 -1.368 7.928 1.00 94.75 188 LEU A N 1
ATOM 1530 C CA . LEU A 1 188 ? 4.984 -2.050 6.649 1.00 94.75 188 LEU A CA 1
ATOM 1531 C C . LEU A 1 188 ? 6.468 -2.343 6.439 1.00 94.75 188 LEU A C 1
ATOM 1533 O O . LEU A 1 188 ? 7.314 -1.469 6.618 1.00 94.75 188 LEU A O 1
ATOM 1537 N N . LYS A 1 189 ? 6.812 -3.577 6.071 1.00 91.56 189 LYS A N 1
ATOM 1538 C CA . LYS A 1 189 ? 8.198 -3.978 5.774 1.00 91.56 189 LYS A CA 1
ATOM 1539 C C . LYS A 1 189 ? 8.391 -4.353 4.314 1.00 91.56 189 LYS A C 1
ATOM 1541 O O . LYS A 1 189 ? 9.507 -4.239 3.801 1.00 91.56 189 LYS A O 1
ATOM 1546 N N . ASN A 1 190 ? 7.329 -4.807 3.661 1.00 92.44 190 ASN A N 1
ATOM 1547 C CA . ASN A 1 190 ? 7.338 -5.265 2.279 1.00 92.44 190 ASN A CA 1
ATOM 1548 C C . ASN A 1 190 ? 5.968 -5.033 1.601 1.00 92.44 190 ASN A C 1
ATOM 1550 O O . ASN A 1 190 ? 4.976 -4.752 2.282 1.00 92.44 190 ASN A O 1
ATOM 1554 N N . PRO A 1 191 ? 5.898 -5.119 0.262 1.00 94.56 191 PRO A N 1
ATOM 1555 C CA . PRO A 1 191 ? 4.644 -5.001 -0.482 1.00 94.56 191 PRO A CA 1
ATOM 1556 C C . PRO A 1 191 ? 3.545 -5.991 -0.058 1.00 94.56 191 PRO A C 1
ATOM 1558 O O . PRO A 1 191 ? 2.360 -5.677 -0.161 1.00 94.56 191 PRO A O 1
ATOM 1561 N N . GLU A 1 192 ? 3.898 -7.176 0.438 1.00 92.69 192 GLU A N 1
ATOM 1562 C CA . GLU A 1 192 ? 2.929 -8.156 0.929 1.00 92.69 192 GLU A CA 1
ATOM 1563 C C . GLU A 1 192 ? 2.198 -7.674 2.193 1.00 92.69 192 GLU A C 1
ATOM 1565 O O . GLU A 1 192 ? 1.009 -7.955 2.354 1.00 92.69 192 GLU A O 1
ATOM 1570 N N . ASP A 1 193 ? 2.853 -6.904 3.065 1.00 94.31 193 ASP A N 1
ATOM 1571 C CA . ASP A 1 193 ? 2.211 -6.253 4.214 1.00 94.31 193 ASP A CA 1
ATOM 1572 C C . ASP A 1 193 ? 1.161 -5.235 3.747 1.00 94.31 193 ASP A C 1
ATOM 1574 O O . ASP A 1 193 ? 0.046 -5.193 4.271 1.00 94.31 193 ASP A O 1
ATOM 1578 N N . PHE A 1 194 ? 1.470 -4.456 2.705 1.00 94.81 194 PHE A N 1
ATOM 1579 C CA . PHE A 1 194 ? 0.494 -3.551 2.091 1.00 94.81 194 PHE A CA 1
ATOM 1580 C C . PHE A 1 194 ? -0.732 -4.325 1.583 1.00 94.81 194 PHE A C 1
ATOM 1582 O O . PHE A 1 194 ? -1.869 -3.967 1.900 1.00 94.81 194 PHE A O 1
ATOM 1589 N N . ASN A 1 195 ? -0.506 -5.432 0.870 1.00 93.62 195 ASN A N 1
ATOM 1590 C CA . ASN A 1 195 ? -1.576 -6.279 0.341 1.00 93.62 195 ASN A CA 1
ATOM 1591 C C . ASN A 1 195 ? -2.468 -6.853 1.458 1.00 93.62 195 ASN A C 1
ATOM 1593 O O . ASN A 1 195 ? -3.688 -6.955 1.307 1.00 93.62 195 ASN A O 1
ATOM 1597 N N . GLN A 1 196 ? -1.890 -7.174 2.619 1.00 92.56 196 GLN A N 1
ATOM 1598 C CA . GLN A 1 196 ? -2.667 -7.617 3.775 1.00 92.56 196 GLN A CA 1
ATOM 1599 C C . GLN A 1 196 ? -3.641 -6.539 4.264 1.00 92.56 196 GLN A C 1
ATOM 1601 O O . GLN A 1 196 ? -4.794 -6.872 4.545 1.00 92.56 196 GLN A O 1
ATOM 1606 N N . ILE A 1 197 ? -3.227 -5.269 4.325 1.00 94.25 197 ILE A N 1
ATOM 1607 C CA . ILE A 1 197 ? -4.096 -4.170 4.774 1.00 94.25 197 ILE A CA 1
ATOM 1608 C C . ILE A 1 197 ? -5.243 -3.940 3.792 1.00 94.25 197 ILE A C 1
ATOM 1610 O O . ILE A 1 197 ? -6.398 -3.892 4.219 1.00 94.25 197 ILE A O 1
ATOM 1614 N N . ILE A 1 198 ? -4.960 -3.841 2.488 1.00 94.19 198 ILE A N 1
ATOM 1615 C CA . ILE A 1 198 ? -6.009 -3.458 1.531 1.00 94.19 198 ILE A CA 1
ATOM 1616 C C . ILE A 1 198 ? -7.140 -4.480 1.438 1.00 94.19 198 ILE A C 1
ATOM 1618 O O . ILE A 1 198 ? -8.271 -4.105 1.163 1.00 94.19 198 ILE A O 1
ATOM 1622 N N . SER A 1 199 ? -6.873 -5.751 1.761 1.00 89.50 199 SER A N 1
ATOM 1623 C CA . SER A 1 199 ? -7.908 -6.795 1.812 1.00 89.50 199 SER A CA 1
ATOM 1624 C C . SER A 1 199 ? -9.046 -6.505 2.806 1.00 89.50 199 SER A C 1
ATOM 1626 O O . SER A 1 199 ? -10.055 -7.204 2.800 1.00 89.50 199 SER A O 1
ATOM 1628 N N . SER A 1 200 ? -8.877 -5.514 3.691 1.00 88.69 200 SER A N 1
ATOM 1629 C CA . SER A 1 200 ? -9.869 -5.086 4.689 1.00 88.69 200 SER A CA 1
ATOM 1630 C C . SER A 1 200 ? -10.459 -3.696 4.418 1.00 88.69 200 SER A C 1
ATOM 1632 O O . SER A 1 200 ? -11.207 -3.194 5.256 1.00 88.69 200 SER A O 1
ATOM 1634 N N . LEU A 1 201 ? -10.126 -3.070 3.285 1.00 94.25 201 LEU A N 1
ATOM 1635 C CA . LEU A 1 201 ? -10.556 -1.718 2.925 1.00 94.25 201 LEU A CA 1
ATOM 1636 C C . LEU A 1 201 ? -11.520 -1.748 1.735 1.00 94.25 201 LEU A C 1
ATOM 1638 O O . LEU A 1 201 ? -11.396 -2.587 0.842 1.00 94.25 201 LEU A O 1
ATOM 1642 N N . ALA A 1 202 ? -12.469 -0.813 1.698 1.00 94.69 202 ALA A N 1
ATOM 1643 C CA . ALA A 1 202 ? -13.227 -0.548 0.483 1.00 94.69 202 ALA A CA 1
ATOM 1644 C C . ALA A 1 202 ? -12.427 0.392 -0.442 1.00 94.69 202 ALA A C 1
ATOM 1646 O O . ALA A 1 202 ? -11.299 0.802 -0.151 1.00 94.69 202 ALA A O 1
ATOM 1647 N N . ALA A 1 203 ? -12.977 0.674 -1.625 1.00 92.88 203 ALA A N 1
ATOM 1648 C CA . ALA A 1 203 ? -12.257 1.404 -2.666 1.00 92.88 203 ALA A CA 1
ATOM 1649 C C . ALA A 1 203 ? -11.829 2.816 -2.232 1.00 92.88 203 ALA A C 1
ATOM 1651 O O . ALA A 1 203 ? -10.692 3.206 -2.504 1.00 92.88 203 ALA A O 1
ATOM 1652 N N . ASP A 1 204 ? -12.697 3.547 -1.534 1.00 93.69 204 ASP A N 1
ATOM 1653 C CA . ASP A 1 204 ? -12.423 4.924 -1.117 1.00 93.69 204 ASP A CA 1
ATOM 1654 C C . ASP A 1 204 ? -11.370 4.972 0.001 1.00 93.69 204 ASP A C 1
ATOM 1656 O O . ASP A 1 204 ? -10.438 5.778 -0.047 1.00 93.69 204 ASP A O 1
ATOM 1660 N N . GLU A 1 205 ? -11.431 4.051 0.966 1.00 95.00 205 GLU A N 1
ATOM 1661 C CA . GLU A 1 205 ? -10.436 3.953 2.037 1.00 95.00 205 GLU A CA 1
ATOM 1662 C C . GLU A 1 205 ? -9.084 3.480 1.503 1.00 95.00 205 GLU A C 1
ATOM 1664 O O . GLU A 1 205 ? -8.042 3.954 1.955 1.00 95.00 205 GLU A O 1
ATOM 1669 N N . CYS A 1 206 ? -9.075 2.608 0.489 1.00 95.88 206 CYS A N 1
ATOM 1670 C CA . CYS A 1 206 ? -7.847 2.208 -0.191 1.00 95.88 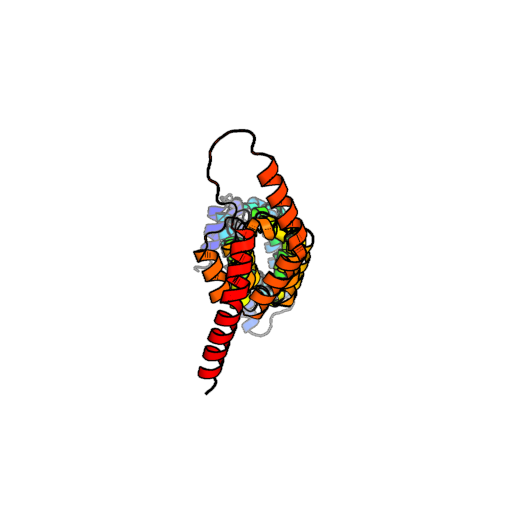206 CYS A CA 1
ATOM 1671 C C . CYS A 1 206 ? -7.156 3.401 -0.874 1.00 95.88 206 CYS A C 1
ATOM 1673 O O . CYS A 1 206 ? -5.926 3.488 -0.860 1.00 95.88 206 CYS A O 1
ATOM 1675 N N . VAL A 1 207 ? -7.913 4.345 -1.448 1.00 94.94 207 VAL A N 1
ATOM 1676 C CA . VAL A 1 207 ? -7.343 5.577 -2.019 1.00 94.94 207 VAL A CA 1
ATOM 1677 C C . VAL A 1 207 ? -6.682 6.419 -0.928 1.00 94.94 207 VAL A C 1
ATOM 1679 O O . VAL A 1 207 ? -5.537 6.843 -1.107 1.00 94.94 207 VAL A O 1
ATOM 1682 N N . VAL A 1 208 ? -7.355 6.616 0.210 1.00 94.69 208 VAL A N 1
ATOM 1683 C CA . VAL A 1 208 ? -6.798 7.352 1.360 1.00 94.69 208 VAL A CA 1
ATOM 1684 C C . VAL A 1 208 ? -5.549 6.662 1.900 1.00 94.69 208 VAL A C 1
ATOM 1686 O O . VAL A 1 208 ? -4.541 7.324 2.146 1.00 94.69 208 VAL A O 1
ATOM 1689 N N . PHE A 1 209 ? -5.570 5.335 2.034 1.00 95.44 209 PHE A N 1
ATOM 1690 C CA . PHE A 1 209 ? -4.408 4.571 2.470 1.00 95.44 209 PHE A CA 1
ATOM 1691 C C . PHE A 1 209 ? -3.219 4.783 1.524 1.00 95.44 209 PHE A C 1
ATOM 1693 O O . PHE A 1 209 ? -2.138 5.162 1.974 1.00 95.44 209 PHE A O 1
ATOM 1700 N N . CYS A 1 210 ? -3.419 4.661 0.209 1.00 95.06 210 CYS A N 1
ATOM 1701 C CA . CYS A 1 210 ? -2.359 4.913 -0.768 1.00 95.06 210 CYS A CA 1
ATOM 1702 C C . CYS A 1 210 ? -1.821 6.352 -0.725 1.00 95.06 210 CYS A C 1
ATOM 1704 O O . CYS A 1 210 ? -0.618 6.562 -0.882 1.00 95.06 210 CYS A O 1
ATOM 1706 N N . GLN A 1 211 ? -2.681 7.346 -0.488 1.00 93.06 211 GLN A N 1
ATOM 1707 C CA . GLN A 1 211 ? -2.265 8.740 -0.300 1.00 93.06 211 GLN A CA 1
ATOM 1708 C C . GLN A 1 211 ? -1.487 8.935 1.007 1.00 93.06 211 GLN A C 1
ATOM 1710 O O . GLN A 1 211 ? -0.519 9.693 1.043 1.00 93.06 211 GLN A O 1
ATOM 1715 N N . SER A 1 212 ? -1.863 8.226 2.073 1.00 93.00 212 SER A N 1
ATOM 1716 C CA . SER A 1 212 ? -1.161 8.278 3.358 1.00 93.00 212 SER A CA 1
ATOM 1717 C C . SER A 1 212 ? 0.275 7.735 3.271 1.00 93.00 212 SER A C 1
ATOM 1719 O O . SER A 1 212 ? 1.122 8.112 4.076 1.00 93.00 212 SER A O 1
ATOM 1721 N N . LEU A 1 213 ? 0.559 6.904 2.262 1.00 94.25 213 LEU A N 1
ATOM 1722 C CA . LEU A 1 213 ? 1.870 6.317 1.976 1.00 94.25 213 LEU A CA 1
ATOM 1723 C C . LEU A 1 213 ? 2.741 7.173 1.043 1.00 94.25 213 LEU A C 1
ATOM 1725 O O . LEU A 1 213 ? 3.831 6.736 0.679 1.00 94.25 213 LEU A O 1
ATOM 1729 N N . ALA A 1 214 ? 2.304 8.377 0.651 1.00 89.75 214 ALA A N 1
ATOM 1730 C CA . ALA A 1 214 ? 2.944 9.176 -0.400 1.00 89.75 214 ALA A CA 1
ATOM 1731 C C . ALA A 1 214 ? 4.467 9.343 -0.240 1.00 89.75 214 ALA A C 1
ATOM 1733 O O . ALA A 1 214 ? 5.201 9.274 -1.222 1.00 89.75 214 ALA A O 1
ATOM 1734 N N . THR A 1 215 ? 4.946 9.536 0.990 1.00 89.00 215 THR A N 1
ATOM 1735 C CA . THR A 1 215 ? 6.376 9.685 1.308 1.00 89.00 215 THR A CA 1
ATOM 1736 C C . THR A 1 215 ? 7.086 8.359 1.588 1.00 89.00 215 THR A C 1
ATOM 1738 O O . THR A 1 215 ? 8.314 8.313 1.581 1.00 89.00 215 THR A O 1
ATOM 1741 N N . TYR A 1 216 ? 6.336 7.284 1.832 1.00 92.62 216 TYR A N 1
ATOM 1742 C CA . TYR A 1 216 ? 6.856 5.972 2.213 1.00 92.62 216 TYR A CA 1
ATOM 1743 C C . TYR A 1 216 ? 6.976 4.998 1.031 1.00 92.62 216 TYR A C 1
ATOM 1745 O O . TYR A 1 216 ? 7.796 4.080 1.075 1.00 92.62 216 TYR A O 1
ATOM 1753 N N . TRP A 1 217 ? 6.233 5.221 -0.059 1.00 93.75 217 TRP A N 1
ATOM 1754 C CA . TRP A 1 217 ? 6.299 4.392 -1.266 1.00 93.75 217 TRP A CA 1
ATOM 1755 C C . TRP A 1 217 ? 7.719 4.059 -1.749 1.00 93.75 217 TRP A C 1
ATOM 1757 O O . TRP A 1 217 ? 7.944 2.893 -2.060 1.00 93.75 217 TRP A O 1
ATOM 1767 N N . PRO A 1 218 ? 8.701 4.983 -1.762 1.00 90.88 218 PRO A N 1
ATOM 1768 C CA . PRO A 1 218 ? 10.066 4.665 -2.196 1.00 90.88 218 PRO A CA 1
ATOM 1769 C C . PRO A 1 218 ? 10.790 3.640 -1.311 1.00 90.88 218 PRO A C 1
ATOM 1771 O O . PRO A 1 218 ? 11.671 2.924 -1.779 1.00 90.88 218 PRO A O 1
ATOM 1774 N N . SER A 1 219 ? 10.437 3.567 -0.027 1.00 91.69 219 SER A N 1
ATOM 1775 C CA . SER A 1 219 ? 10.987 2.576 0.906 1.00 91.69 219 SER A CA 1
ATOM 1776 C C . SER A 1 219 ? 10.344 1.202 0.715 1.00 91.69 219 SER A C 1
ATOM 1778 O O . SER A 1 219 ? 11.001 0.177 0.918 1.00 91.69 219 SER A O 1
ATOM 1780 N N . LEU A 1 220 ? 9.068 1.193 0.323 1.00 94.31 220 LEU A N 1
ATOM 1781 C CA . LEU A 1 220 ? 8.271 -0.010 0.109 1.00 94.31 220 LEU A CA 1
ATOM 1782 C C . LEU A 1 220 ? 8.506 -0.635 -1.275 1.00 94.31 220 LEU A C 1
ATOM 1784 O O . LEU A 1 220 ? 8.594 -1.853 -1.393 1.00 94.31 220 LEU A O 1
ATOM 1788 N N . ILE A 1 221 ? 8.636 0.201 -2.306 1.00 95.06 221 ILE A N 1
ATOM 1789 C CA . ILE A 1 221 ? 8.813 -0.174 -3.711 1.00 95.06 221 ILE A CA 1
ATOM 1790 C C . ILE A 1 221 ? 10.276 0.031 -4.094 1.00 95.06 221 ILE A C 1
ATOM 1792 O O . ILE A 1 221 ? 10.696 1.124 -4.471 1.00 95.06 221 ILE A O 1
ATOM 1796 N N . LYS A 1 222 ? 11.072 -1.034 -4.001 1.00 92.44 222 LYS A N 1
ATOM 1797 C CA . LYS A 1 222 ? 12.523 -0.989 -4.243 1.00 92.44 222 LYS A CA 1
ATOM 1798 C C . LYS A 1 222 ? 12.888 -1.334 -5.682 1.00 92.44 222 LYS A C 1
ATOM 1800 O O . LYS A 1 222 ? 14.015 -1.083 -6.108 1.00 92.44 222 LYS A O 1
ATOM 1805 N N . ASN A 1 223 ? 11.972 -1.968 -6.407 1.00 92.44 223 ASN A N 1
ATOM 1806 C CA . ASN A 1 223 ? 12.140 -2.388 -7.793 1.00 92.44 223 ASN A CA 1
ATOM 1807 C C . ASN A 1 223 ? 10.765 -2.515 -8.493 1.00 92.44 223 ASN A C 1
ATOM 1809 O O . ASN A 1 223 ? 9.732 -2.526 -7.820 1.00 92.44 223 ASN A O 1
ATOM 1813 N N . PRO A 1 224 ? 10.714 -2.651 -9.829 1.00 92.56 224 PRO A N 1
ATOM 1814 C CA . PRO A 1 224 ? 9.444 -2.766 -10.552 1.00 92.56 224 PRO A CA 1
ATOM 1815 C C . PRO A 1 224 ? 8.588 -3.984 -10.216 1.00 92.56 224 PRO A C 1
ATOM 1817 O O . PRO A 1 224 ? 7.372 -3.913 -10.357 1.00 92.56 224 PRO A O 1
ATOM 1820 N N . LYS A 1 225 ? 9.174 -5.096 -9.754 1.00 92.50 225 LYS A N 1
ATOM 1821 C CA . LYS A 1 225 ? 8.374 -6.255 -9.331 1.00 92.50 225 LYS A CA 1
ATOM 1822 C C . LYS A 1 225 ? 7.550 -5.923 -8.092 1.00 92.50 225 LYS A C 1
ATOM 1824 O O . LYS A 1 225 ? 6.394 -6.325 -8.036 1.00 92.50 225 LYS A O 1
ATOM 1829 N N . ASP A 1 226 ? 8.103 -5.143 -7.162 1.00 94.88 226 ASP A N 1
ATOM 1830 C CA . ASP A 1 226 ? 7.377 -4.660 -5.980 1.00 94.88 226 ASP A CA 1
ATOM 1831 C C . ASP A 1 226 ? 6.177 -3.797 -6.405 1.00 94.88 226 ASP A C 1
ATOM 1833 O O . ASP A 1 226 ? 5.063 -3.985 -5.919 1.00 94.88 226 ASP A O 1
ATOM 1837 N N . TYR A 1 227 ? 6.385 -2.887 -7.367 1.00 94.38 227 TYR A N 1
ATOM 1838 C CA . TYR A 1 227 ? 5.310 -2.061 -7.927 1.00 94.38 227 TYR A CA 1
ATOM 1839 C C . TYR A 1 227 ? 4.223 -2.922 -8.575 1.00 94.38 227 TYR A C 1
ATOM 1841 O O . TYR A 1 227 ? 3.039 -2.751 -8.292 1.00 94.38 227 TYR A O 1
ATOM 1849 N N . ASN A 1 228 ? 4.620 -3.885 -9.407 1.00 92.81 228 ASN A N 1
ATOM 1850 C CA . ASN A 1 228 ? 3.690 -4.771 -10.097 1.00 92.81 228 ASN A CA 1
ATOM 1851 C C . ASN A 1 228 ? 2.903 -5.649 -9.126 1.00 92.81 228 ASN A C 1
ATOM 1853 O O . ASN A 1 228 ? 1.720 -5.896 -9.354 1.00 92.81 228 ASN A O 1
ATOM 1857 N N . LEU A 1 229 ? 3.528 -6.094 -8.036 1.00 93.25 229 LEU A N 1
ATOM 1858 C CA . LEU A 1 229 ? 2.858 -6.849 -6.985 1.00 93.25 229 LEU A CA 1
ATOM 1859 C C . LEU A 1 229 ? 1.760 -6.014 -6.313 1.00 93.25 229 LEU A C 1
ATOM 1861 O O . LEU A 1 229 ? 0.642 -6.494 -6.158 1.00 93.25 229 LEU A O 1
ATOM 1865 N N . VAL A 1 230 ? 2.038 -4.749 -5.990 1.00 95.06 230 VAL A N 1
ATOM 1866 C CA . VAL A 1 230 ? 1.023 -3.832 -5.445 1.00 95.06 230 VAL A CA 1
ATOM 1867 C C . VAL A 1 230 ? -0.080 -3.550 -6.469 1.00 95.06 230 VAL A C 1
ATOM 1869 O O . VAL A 1 230 ? -1.266 -3.643 -6.156 1.00 95.06 230 VAL A O 1
ATOM 1872 N N . VAL A 1 231 ? 0.283 -3.228 -7.713 1.00 94.00 231 VAL A N 1
ATOM 1873 C CA . VAL A 1 231 ? -0.686 -2.869 -8.760 1.00 94.00 231 VAL A CA 1
ATOM 1874 C C . VAL A 1 231 ? -1.576 -4.041 -9.159 1.00 94.00 231 VAL A C 1
ATOM 1876 O O . VAL A 1 231 ? -2.772 -3.841 -9.358 1.00 94.00 231 VAL A O 1
ATOM 1879 N N . SER A 1 232 ? -1.024 -5.248 -9.295 1.00 92.75 232 SER A N 1
ATOM 1880 C CA . SER A 1 232 ? -1.818 -6.451 -9.580 1.00 92.75 232 SER A CA 1
ATOM 1881 C C . SER A 1 232 ? -2.828 -6.699 -8.468 1.00 92.75 232 SER A C 1
ATOM 1883 O O . SER A 1 232 ? -4.016 -6.814 -8.748 1.00 92.75 232 SER A O 1
ATOM 1885 N N . PHE A 1 233 ? -2.392 -6.631 -7.212 1.00 93.94 233 PHE A N 1
ATOM 1886 C CA . PHE A 1 233 ? -3.273 -6.849 -6.074 1.00 93.94 233 PHE A CA 1
ATOM 1887 C C . PHE A 1 233 ? -4.383 -5.785 -5.983 1.00 93.94 233 PHE A C 1
ATOM 1889 O O . PHE A 1 233 ? -5.546 -6.128 -5.767 1.00 93.94 233 PHE A O 1
ATOM 1896 N N . LEU A 1 234 ? -4.067 -4.511 -6.252 1.00 94.06 234 LEU A N 1
ATOM 1897 C CA . LEU A 1 234 ? -5.065 -3.440 -6.369 1.00 94.06 234 LEU A CA 1
ATOM 1898 C C . LEU A 1 234 ? -6.076 -3.698 -7.495 1.00 94.06 234 LEU A C 1
ATOM 1900 O O . LEU A 1 234 ? -7.267 -3.459 -7.306 1.00 94.06 234 LEU A O 1
ATOM 1904 N N . LYS A 1 235 ? -5.630 -4.179 -8.663 1.00 92.44 235 LYS A N 1
ATOM 1905 C CA . LYS A 1 235 ? -6.520 -4.524 -9.787 1.00 92.44 235 LYS A CA 1
ATOM 1906 C C . LYS A 1 235 ? -7.431 -5.698 -9.426 1.00 92.44 235 LYS A C 1
ATOM 1908 O O . LYS A 1 235 ? -8.639 -5.595 -9.629 1.00 92.44 235 LYS A O 1
ATOM 1913 N N . ASP A 1 236 ? -6.870 -6.752 -8.844 1.00 92.69 236 ASP A N 1
ATOM 1914 C CA . ASP A 1 236 ? -7.589 -7.978 -8.483 1.00 92.69 236 ASP A CA 1
ATOM 1915 C C . ASP A 1 236 ? -8.681 -7.727 -7.429 1.00 92.69 236 ASP A C 1
ATOM 1917 O O . ASP A 1 236 ? -9.711 -8.399 -7.433 1.00 92.69 236 ASP A O 1
ATOM 1921 N N . HIS A 1 237 ? -8.497 -6.716 -6.574 1.00 91.75 237 HIS A N 1
ATOM 1922 C CA . HIS A 1 237 ? -9.466 -6.310 -5.548 1.00 91.75 237 HIS A CA 1
ATOM 1923 C C . HIS A 1 237 ? -10.351 -5.120 -5.971 1.00 91.75 237 HIS A C 1
ATOM 1925 O O . HIS A 1 237 ? -11.125 -4.603 -5.169 1.00 91.75 237 HIS A O 1
ATOM 1931 N N . GLY A 1 238 ? -10.275 -4.669 -7.230 1.00 91.38 238 GLY A N 1
ATOM 1932 C CA . GLY A 1 238 ? -11.126 -3.590 -7.751 1.00 91.38 238 GLY A CA 1
ATOM 1933 C C . GLY A 1 238 ? -10.766 -2.180 -7.259 1.00 91.38 238 GLY A C 1
ATOM 1934 O O . GLY A 1 238 ? -11.557 -1.251 -7.402 1.00 91.38 238 GLY A O 1
ATOM 1935 N N . HIS A 1 239 ? -9.564 -1.981 -6.719 1.00 93.94 239 HIS A N 1
ATOM 1936 C CA . HIS A 1 239 ? -9.070 -0.710 -6.177 1.00 93.94 239 HIS A CA 1
ATOM 1937 C C . HIS A 1 239 ? -8.281 0.116 -7.207 1.00 93.94 239 HIS A C 1
ATOM 1939 O O . HIS A 1 239 ? -7.289 0.775 -6.887 1.00 93.94 239 HIS A O 1
ATOM 1945 N N . THR A 1 240 ? -8.703 0.110 -8.473 1.00 92.19 240 THR A N 1
ATOM 1946 C CA . THR A 1 240 ? -7.950 0.748 -9.569 1.00 92.19 240 THR A CA 1
ATOM 1947 C C . THR A 1 240 ? -7.765 2.256 -9.389 1.00 92.19 240 THR A C 1
ATOM 1949 O O . THR A 1 240 ? -6.767 2.807 -9.850 1.00 92.19 240 THR A O 1
ATOM 1952 N N . ALA A 1 241 ? -8.679 2.928 -8.681 1.00 93.19 241 ALA A N 1
ATOM 1953 C CA . ALA A 1 241 ? -8.570 4.352 -8.359 1.00 93.19 241 ALA A CA 1
ATOM 1954 C C . ALA A 1 241 ? -7.331 4.684 -7.503 1.00 93.19 241 ALA A C 1
ATOM 1956 O O . ALA A 1 241 ? -6.787 5.783 -7.606 1.00 93.19 241 ALA A O 1
ATOM 1957 N N . ALA A 1 242 ? -6.841 3.728 -6.707 1.00 94.50 242 ALA A N 1
ATOM 1958 C CA . ALA A 1 242 ? -5.682 3.904 -5.838 1.00 94.50 242 ALA A CA 1
ATOM 1959 C C . ALA A 1 242 ? -4.331 3.741 -6.571 1.00 94.50 242 ALA A C 1
ATOM 1961 O O . ALA A 1 242 ? -3.285 4.088 -6.024 1.00 94.50 242 ALA A O 1
ATOM 1962 N N . ILE A 1 243 ? -4.336 3.282 -7.831 1.00 93.62 243 ILE A N 1
ATOM 1963 C CA . ILE A 1 243 ? -3.120 3.136 -8.652 1.00 93.62 243 ILE A CA 1
ATOM 1964 C C . ILE A 1 243 ? -2.556 4.507 -9.048 1.00 93.62 243 ILE A C 1
ATOM 1966 O O . ILE A 1 243 ? -1.342 4.696 -9.065 1.00 93.62 243 ILE A O 1
ATOM 1970 N N . THR A 1 244 ? -3.420 5.480 -9.347 1.00 90.56 244 THR A N 1
ATOM 1971 C CA . THR A 1 244 ? -3.009 6.844 -9.716 1.00 90.56 244 THR A CA 1
ATOM 1972 C C . THR A 1 244 ? -2.216 7.557 -8.614 1.00 90.56 244 THR A C 1
ATOM 1974 O O . THR A 1 244 ? -1.114 8.018 -8.909 1.00 90.56 244 THR A O 1
ATOM 1977 N N . PRO A 1 245 ? -2.694 7.657 -7.354 1.00 90.62 245 PRO A N 1
ATOM 1978 C CA . PRO A 1 245 ? -1.919 8.300 -6.293 1.00 90.62 245 PRO A CA 1
ATOM 1979 C C . PRO A 1 245 ? -0.597 7.573 -6.014 1.00 90.62 245 PRO A C 1
ATOM 1981 O O . PRO A 1 245 ? 0.423 8.242 -5.878 1.00 90.62 245 PRO A O 1
ATOM 1984 N N . LEU A 1 246 ? -0.587 6.233 -6.029 1.00 93.25 246 LEU A N 1
ATOM 1985 C CA . LEU A 1 246 ? 0.642 5.433 -5.942 1.00 93.25 246 LEU A CA 1
ATOM 1986 C C . LEU A 1 246 ? 1.647 5.819 -7.041 1.00 93.25 246 LEU A C 1
ATOM 1988 O O . LEU A 1 246 ? 2.813 6.089 -6.759 1.00 93.25 246 LEU A O 1
ATOM 1992 N N . PHE A 1 247 ? 1.197 5.858 -8.297 1.00 92.56 247 PHE A N 1
ATOM 1993 C CA . PHE A 1 247 ? 2.050 6.200 -9.432 1.00 92.56 247 PHE A CA 1
ATOM 1994 C C . PHE A 1 247 ? 2.620 7.620 -9.311 1.00 92.56 247 PHE A C 1
ATOM 1996 O O . PHE A 1 247 ? 3.823 7.815 -9.488 1.00 92.56 247 PHE A O 1
ATOM 2003 N N . ASN A 1 248 ? 1.782 8.597 -8.953 1.00 89.88 248 ASN A N 1
ATOM 2004 C CA . ASN A 1 248 ? 2.191 9.993 -8.798 1.00 89.88 248 ASN A CA 1
ATOM 2005 C C . ASN A 1 248 ? 3.268 10.160 -7.717 1.00 89.88 248 ASN A C 1
ATOM 2007 O O . ASN A 1 248 ? 4.228 10.900 -7.917 1.00 89.88 248 ASN A O 1
ATOM 2011 N N . SER A 1 249 ? 3.160 9.437 -6.599 1.00 90.38 249 SER A N 1
ATOM 2012 C CA . SER A 1 249 ? 4.164 9.469 -5.527 1.00 90.38 249 SER A CA 1
ATOM 2013 C C . SER A 1 249 ? 5.526 8.900 -5.933 1.00 90.38 249 SER A C 1
ATOM 2015 O O . SER A 1 249 ? 6.541 9.253 -5.336 1.00 90.38 249 SER A O 1
ATOM 2017 N N . LEU A 1 250 ? 5.571 8.042 -6.954 1.00 91.31 250 LEU A N 1
ATOM 2018 C CA . LEU A 1 250 ? 6.792 7.386 -7.423 1.00 91.31 250 LEU A CA 1
ATOM 2019 C C . LEU A 1 250 ? 7.423 8.055 -8.656 1.00 91.31 250 LEU A C 1
ATOM 2021 O O . LEU A 1 250 ? 8.519 7.664 -9.054 1.00 91.31 250 LEU A O 1
ATOM 2025 N N . GLN A 1 251 ? 6.796 9.091 -9.233 1.00 87.56 251 GLN A N 1
ATOM 2026 C CA . GLN A 1 251 ? 7.248 9.749 -10.473 1.00 87.56 251 GLN A CA 1
ATOM 2027 C C . GLN A 1 251 ? 8.730 10.154 -10.467 1.00 87.56 251 GLN A C 1
ATOM 2029 O O . GLN A 1 251 ? 9.419 9.991 -11.474 1.00 87.56 251 GLN A O 1
ATOM 2034 N N . THR A 1 252 ? 9.238 10.652 -9.338 1.00 85.94 252 THR A N 1
ATOM 2035 C CA . THR A 1 252 ? 10.640 11.078 -9.191 1.00 85.94 252 THR A CA 1
ATOM 2036 C C . THR A 1 252 ? 11.601 9.939 -8.843 1.00 85.94 252 THR A C 1
ATOM 2038 O O . THR A 1 252 ? 12.811 10.144 -8.852 1.00 85.94 252 THR A O 1
ATOM 2041 N N . TYR A 1 253 ? 11.083 8.751 -8.532 1.00 87.69 253 TYR A N 1
ATOM 2042 C CA . TYR A 1 253 ? 11.849 7.596 -8.055 1.00 87.69 253 TYR A CA 1
ATOM 2043 C C . TYR A 1 253 ? 12.042 6.519 -9.124 1.00 87.69 253 TYR A C 1
ATOM 2045 O O . TYR A 1 253 ? 12.900 5.655 -8.965 1.00 87.69 253 TYR A O 1
ATOM 2053 N N . TRP A 1 254 ? 11.313 6.574 -10.243 1.00 86.81 254 TRP A N 1
ATOM 2054 C CA . TRP A 1 254 ? 11.482 5.603 -11.328 1.00 86.81 254 TRP A CA 1
ATOM 2055 C C . TRP A 1 254 ? 12.939 5.428 -11.783 1.00 86.81 254 TRP A C 1
ATOM 2057 O O . TRP A 1 254 ? 13.381 4.281 -11.856 1.00 86.81 254 TRP A O 1
ATOM 2067 N N . PRO A 1 255 ? 13.735 6.497 -12.004 1.00 83.88 255 PRO A N 1
ATOM 2068 C CA . PRO A 1 255 ? 15.123 6.327 -12.430 1.00 83.88 255 PRO A CA 1
ATOM 2069 C C . PRO A 1 255 ? 15.997 5.562 -11.426 1.00 83.88 255 PRO A C 1
ATOM 2071 O O . PRO A 1 255 ? 16.925 4.876 -11.838 1.00 83.88 255 PRO A O 1
ATOM 2074 N N . SER A 1 256 ? 15.720 5.648 -10.117 1.00 85.31 256 SER A N 1
ATOM 2075 C CA . SER A 1 256 ? 16.548 4.993 -9.093 1.00 85.31 256 SER A CA 1
ATOM 2076 C C . SER A 1 256 ? 16.216 3.513 -8.891 1.00 85.31 256 SER A C 1
ATOM 2078 O O . SER A 1 256 ? 17.079 2.750 -8.447 1.00 85.31 256 SER A O 1
ATOM 2080 N N . ILE A 1 257 ? 14.992 3.090 -9.224 1.00 87.94 257 ILE A N 1
ATOM 2081 C CA . ILE A 1 257 ? 14.565 1.688 -9.099 1.00 87.94 257 ILE A CA 1
ATOM 2082 C C . ILE A 1 257 ? 14.730 0.887 -10.399 1.00 87.94 257 ILE A C 1
ATOM 2084 O O . ILE A 1 257 ? 14.719 -0.343 -10.366 1.00 87.94 257 ILE A O 1
ATOM 2088 N N . LEU A 1 258 ? 14.901 1.564 -11.538 1.00 89.75 258 LEU A N 1
ATOM 2089 C CA . LEU A 1 258 ? 15.141 0.959 -12.847 1.00 89.75 258 LEU A CA 1
ATOM 2090 C C . LEU A 1 258 ? 16.643 0.741 -13.064 1.00 89.75 258 LEU A C 1
ATOM 2092 O O . LEU A 1 258 ? 17.355 1.642 -13.499 1.00 89.75 258 LEU A O 1
ATOM 2096 N N . LYS A 1 259 ? 17.134 -0.464 -12.757 1.00 87.38 259 LYS A N 1
ATOM 2097 C CA . LYS A 1 259 ? 18.569 -0.789 -12.852 1.00 87.38 259 LYS A CA 1
ATOM 2098 C C . LYS A 1 259 ? 18.936 -1.472 -14.162 1.00 87.38 259 LYS A C 1
ATOM 2100 O O . LYS A 1 259 ? 20.059 -1.315 -14.630 1.00 87.38 259 LYS A O 1
ATOM 2105 N N . THR A 1 260 ? 18.000 -2.219 -14.739 1.00 88.94 260 THR A N 1
ATOM 2106 C CA . THR A 1 260 ? 18.206 -3.040 -15.937 1.00 88.94 260 THR A CA 1
ATOM 2107 C C . THR A 1 260 ? 17.096 -2.829 -16.965 1.00 88.94 260 THR A C 1
ATOM 2109 O O . THR A 1 260 ? 15.991 -2.399 -16.633 1.00 88.94 260 THR A O 1
ATOM 2112 N N . THR A 1 261 ? 17.328 -3.215 -18.222 1.00 89.31 261 THR A N 1
ATOM 2113 C CA . THR A 1 261 ? 16.244 -3.276 -19.221 1.00 89.31 261 THR A CA 1
ATOM 2114 C C . THR A 1 261 ? 15.077 -4.152 -18.777 1.00 89.31 261 THR A C 1
ATOM 2116 O O . THR A 1 261 ? 13.923 -3.813 -19.037 1.00 89.31 261 THR A O 1
ATOM 2119 N N . SER A 1 262 ? 15.353 -5.263 -18.089 1.00 89.62 262 SER A N 1
ATOM 2120 C CA . SER A 1 262 ? 14.288 -6.135 -17.585 1.00 89.62 262 SER A CA 1
ATOM 2121 C C . SER A 1 262 ? 13.401 -5.409 -16.576 1.00 89.62 262 SER A C 1
ATOM 2123 O O . SER A 1 262 ? 12.191 -5.599 -16.606 1.00 89.62 262 SER A O 1
ATOM 2125 N N . ASP A 1 263 ? 13.972 -4.538 -15.740 1.00 91.12 263 ASP A N 1
ATOM 2126 C CA . ASP A 1 263 ? 13.211 -3.688 -14.818 1.00 91.12 263 ASP A CA 1
ATOM 2127 C C . ASP A 1 263 ? 12.286 -2.733 -15.587 1.00 91.12 263 ASP A C 1
ATOM 2129 O O . ASP A 1 263 ? 11.104 -2.624 -15.264 1.00 91.12 263 ASP A O 1
ATOM 2133 N N . LEU A 1 264 ? 12.792 -2.089 -16.645 1.00 88.94 264 LEU A N 1
ATOM 2134 C CA . LEU A 1 264 ? 11.997 -1.174 -17.468 1.00 88.94 264 LEU A CA 1
ATOM 2135 C C . LEU A 1 264 ? 10.834 -1.889 -18.161 1.00 88.94 264 LEU A C 1
ATOM 2137 O O . LEU A 1 264 ? 9.703 -1.418 -18.083 1.00 88.94 264 LEU A O 1
ATOM 2141 N N . VAL A 1 265 ? 11.092 -3.026 -18.809 1.00 89.19 265 VAL A N 1
ATOM 2142 C CA . VAL A 1 265 ? 10.040 -3.822 -19.464 1.00 89.19 265 VAL A CA 1
ATOM 2143 C C . VAL A 1 265 ? 9.006 -4.283 -18.438 1.00 89.19 265 VAL A C 1
ATOM 2145 O O . VAL A 1 265 ? 7.814 -4.068 -18.633 1.00 89.19 265 VAL A O 1
ATOM 2148 N N . CYS A 1 266 ? 9.472 -4.818 -17.305 1.00 90.25 266 CYS A N 1
ATOM 2149 C CA . CYS A 1 266 ? 8.620 -5.251 -16.201 1.00 90.25 266 CYS A CA 1
ATOM 2150 C C . CYS A 1 266 ? 7.691 -4.124 -15.728 1.00 90.25 266 CYS A C 1
ATOM 2152 O O . CYS A 1 266 ? 6.501 -4.358 -15.536 1.00 90.25 266 CYS A O 1
ATOM 2154 N N . LEU A 1 267 ? 8.204 -2.898 -15.577 1.00 91.12 267 LEU A N 1
ATOM 2155 C CA . LEU A 1 267 ? 7.392 -1.741 -15.203 1.00 91.12 267 LEU A CA 1
ATOM 2156 C C . LEU A 1 267 ? 6.359 -1.401 -16.290 1.00 91.12 267 LEU A C 1
ATOM 2158 O O . LEU A 1 267 ? 5.175 -1.254 -15.992 1.00 91.12 267 LEU A O 1
ATOM 2162 N N . LEU A 1 268 ? 6.799 -1.281 -17.547 1.00 87.19 268 LEU A N 1
ATOM 2163 C CA . LEU A 1 268 ? 5.948 -0.866 -18.668 1.00 87.19 268 LEU A CA 1
ATOM 2164 C C . LEU A 1 268 ? 4.755 -1.804 -18.892 1.00 87.19 268 LEU A C 1
ATOM 2166 O O . LEU A 1 268 ? 3.685 -1.321 -19.254 1.00 87.19 268 LEU A O 1
ATOM 2170 N N . ASP A 1 269 ? 4.907 -3.102 -18.621 1.00 85.38 269 ASP A N 1
ATOM 2171 C CA . ASP A 1 269 ? 3.840 -4.098 -18.785 1.00 85.38 269 ASP A CA 1
ATOM 2172 C C . ASP A 1 269 ? 2.624 -3.856 -17.866 1.00 85.38 269 ASP A C 1
ATOM 2174 O O . ASP A 1 269 ? 1.520 -4.324 -18.154 1.00 85.38 269 ASP A O 1
ATOM 2178 N N . TYR A 1 270 ? 2.796 -3.119 -16.762 1.00 84.12 270 TYR A N 1
ATOM 2179 C CA . TYR A 1 270 ? 1.742 -2.899 -15.762 1.00 84.12 270 TYR A CA 1
ATOM 2180 C C . TYR A 1 270 ? 1.192 -1.474 -15.733 1.00 84.12 270 TYR A C 1
ATOM 2182 O O . TYR A 1 270 ? 0.122 -1.252 -15.143 1.00 84.12 270 TYR A O 1
ATOM 2190 N N . LEU A 1 271 ? 1.879 -0.537 -16.389 1.00 86.69 271 LEU A N 1
ATOM 2191 C CA . LEU A 1 271 ? 1.441 0.845 -16.531 1.00 86.69 271 LEU A CA 1
ATOM 2192 C C . LEU A 1 271 ? 0.302 0.957 -17.543 1.00 86.69 271 LEU A C 1
ATOM 2194 O O . LEU A 1 271 ? 0.302 0.324 -18.598 1.00 86.69 271 LEU A O 1
ATOM 2198 N N . ILE A 1 272 ? -0.663 1.833 -17.259 1.00 83.81 272 ILE A N 1
ATOM 2199 C CA . ILE A 1 272 ? -1.592 2.261 -18.312 1.00 83.81 272 ILE A CA 1
ATOM 2200 C C . ILE A 1 272 ? -0.833 3.117 -19.343 1.00 83.81 272 ILE A C 1
ATOM 2202 O O . ILE A 1 272 ? 0.157 3.763 -18.986 1.00 83.81 272 ILE A O 1
ATOM 2206 N N . PRO A 1 273 ? -1.291 3.205 -20.607 1.00 79.12 273 PRO A N 1
ATOM 2207 C CA . PRO A 1 273 ? -0.531 3.864 -21.673 1.00 79.12 273 PRO A CA 1
ATOM 2208 C C . PRO A 1 273 ? -0.055 5.287 -21.346 1.00 79.12 273 PRO A C 1
ATOM 2210 O O . PRO A 1 273 ? 1.071 5.648 -21.679 1.00 79.12 273 PRO A O 1
ATOM 2213 N N . MET A 1 274 ? -0.879 6.084 -20.658 1.00 83.69 274 MET A N 1
ATOM 2214 C CA . MET A 1 274 ? -0.527 7.453 -20.260 1.00 83.69 274 MET A CA 1
ATOM 2215 C C . MET A 1 274 ? 0.593 7.489 -19.207 1.00 83.69 274 MET A C 1
ATOM 2217 O O . MET A 1 274 ? 1.536 8.260 -19.342 1.00 83.69 274 MET A O 1
ATOM 2221 N N . GLN A 1 275 ? 0.555 6.596 -18.216 1.00 87.50 275 GLN A N 1
ATOM 2222 C CA . GLN A 1 275 ? 1.628 6.456 -17.228 1.00 87.50 275 GLN A CA 1
ATOM 2223 C C . GLN A 1 275 ? 2.932 5.989 -17.883 1.00 87.50 275 GLN A C 1
ATOM 2225 O O . GLN A 1 275 ? 4.003 6.514 -17.589 1.00 87.50 275 GLN A O 1
ATOM 2230 N N . GLY A 1 276 ? 2.840 5.043 -18.823 1.00 85.69 276 GLY A N 1
ATOM 2231 C CA . GLY A 1 276 ? 3.987 4.595 -19.612 1.00 85.69 276 GLY A CA 1
ATOM 2232 C C . GLY A 1 276 ? 4.635 5.739 -20.395 1.00 85.69 276 GLY A C 1
ATOM 2233 O O . GLY A 1 276 ? 5.859 5.828 -20.449 1.00 85.69 276 GLY A O 1
ATOM 2234 N N . GLN A 1 277 ? 3.836 6.658 -20.948 1.00 83.31 277 GLN A N 1
ATOM 2235 C CA . GLN A 1 277 ? 4.353 7.864 -21.604 1.00 83.31 277 GLN A CA 1
ATOM 2236 C C . GLN A 1 277 ? 5.077 8.800 -20.632 1.00 83.31 277 GLN A C 1
ATOM 2238 O O . GLN A 1 277 ? 6.116 9.344 -20.999 1.00 83.31 277 GLN A O 1
ATOM 2243 N N . GLU A 1 278 ? 4.572 8.974 -19.411 1.00 85.69 278 GLU A N 1
ATOM 2244 C CA . GLU A 1 278 ? 5.213 9.819 -18.398 1.00 85.69 278 GLU A CA 1
ATOM 2245 C C . GLU A 1 278 ? 6.548 9.242 -17.917 1.00 85.69 278 GLU A C 1
ATOM 2247 O O . GLU A 1 278 ? 7.547 9.964 -17.892 1.00 85.69 278 GLU A O 1
ATOM 2252 N N . VAL A 1 279 ? 6.596 7.940 -17.607 1.00 85.81 279 VAL A N 1
ATOM 2253 C CA . VAL A 1 279 ? 7.846 7.251 -17.235 1.00 85.81 279 VAL A CA 1
ATOM 2254 C C . VAL A 1 279 ? 8.845 7.302 -18.382 1.00 85.81 279 VAL A C 1
ATOM 2256 O O . VAL A 1 279 ? 10.010 7.634 -18.191 1.00 85.81 279 VAL A O 1
ATOM 2259 N N . TYR A 1 280 ? 8.392 7.033 -19.605 1.00 83.38 280 TYR A N 1
ATOM 2260 C CA . TYR A 1 280 ? 9.248 7.142 -20.776 1.00 83.38 280 TYR A CA 1
ATOM 2261 C C . TYR A 1 280 ? 9.786 8.574 -20.951 1.00 83.38 280 TYR A C 1
ATOM 2263 O O . TYR A 1 280 ? 10.983 8.773 -21.149 1.00 83.38 280 TYR A O 1
ATOM 2271 N N . GLY A 1 281 ? 8.925 9.586 -20.823 1.00 81.62 281 GLY A N 1
ATOM 2272 C CA . GLY A 1 281 ? 9.303 10.992 -20.946 1.00 81.62 281 GLY A CA 1
ATOM 2273 C C . GLY A 1 281 ? 10.283 11.473 -19.872 1.00 81.62 281 GLY A C 1
ATOM 2274 O O . GLY A 1 281 ? 11.110 12.341 -20.161 1.00 81.62 281 GLY A O 1
ATOM 2275 N N . SER A 1 282 ? 10.231 10.921 -18.654 1.00 82.50 282 SER A N 1
ATOM 2276 C CA . SER A 1 282 ? 11.212 11.230 -17.607 1.00 82.50 282 SER A CA 1
ATOM 2277 C C . SER A 1 282 ? 12.570 10.584 -17.892 1.00 82.50 282 SER A C 1
ATOM 2279 O O . SER A 1 282 ? 13.591 11.258 -17.760 1.00 82.50 282 SER A O 1
ATOM 2281 N N . LEU A 1 283 ? 12.585 9.341 -18.382 1.00 82.31 283 LEU A N 1
ATOM 2282 C CA . LEU A 1 283 ? 13.810 8.612 -18.728 1.00 82.31 283 LEU A CA 1
ATOM 2283 C C . LEU A 1 283 ? 14.527 9.187 -19.953 1.00 82.31 283 LEU A C 1
ATOM 2285 O O . LEU A 1 283 ? 15.749 9.241 -19.973 1.00 82.31 283 LEU A O 1
ATOM 2289 N N . VAL A 1 284 ? 13.801 9.664 -20.969 1.00 77.62 284 VAL A N 1
ATOM 2290 C CA . VAL A 1 284 ? 14.397 10.247 -22.193 1.00 77.62 284 VAL A CA 1
ATOM 2291 C C . VAL A 1 284 ? 15.297 11.451 -21.905 1.00 77.62 284 VAL A C 1
ATOM 2293 O O . VAL A 1 284 ? 16.232 11.713 -22.663 1.00 77.62 284 VAL A O 1
ATOM 2296 N N . LYS A 1 285 ? 15.035 12.192 -20.823 1.00 75.19 285 LYS A N 1
ATOM 2297 C CA . LYS A 1 285 ? 15.856 13.350 -20.439 1.00 75.19 285 LYS A CA 1
ATOM 2298 C C . LYS A 1 285 ? 17.235 12.942 -19.927 1.00 75.19 285 LYS A C 1
ATOM 2300 O O . LYS A 1 285 ? 18.192 13.678 -20.152 1.00 75.19 285 LYS A O 1
ATOM 2305 N N . ASP A 1 286 ? 17.317 11.801 -19.253 1.00 72.88 286 ASP A N 1
ATOM 2306 C CA . ASP A 1 286 ? 18.535 11.297 -18.630 1.00 72.88 286 ASP A CA 1
ATOM 2307 C C . ASP A 1 286 ? 18.498 9.765 -18.605 1.00 72.88 286 ASP A C 1
ATOM 2309 O O . ASP A 1 286 ? 18.153 9.141 -17.602 1.00 72.88 286 ASP A O 1
ATOM 2313 N N . TRP A 1 287 ? 18.759 9.159 -19.768 1.00 74.75 287 TRP A N 1
ATOM 2314 C CA . TRP A 1 287 ? 18.675 7.711 -19.924 1.00 74.75 287 TRP A CA 1
ATOM 2315 C C . TRP A 1 287 ? 19.845 7.059 -19.181 1.00 74.75 287 TRP A C 1
ATOM 2317 O O . TRP A 1 287 ? 20.995 7.291 -19.574 1.00 74.75 287 TRP A O 1
ATOM 2327 N N . PRO A 1 288 ? 19.611 6.221 -18.153 1.00 71.50 288 PRO A N 1
ATOM 2328 C CA . PRO A 1 288 ? 20.708 5.536 -17.491 1.00 71.50 288 PRO A CA 1
ATOM 2329 C C . PRO A 1 288 ? 21.397 4.618 -18.502 1.00 71.50 288 PRO A C 1
ATOM 2331 O O . PRO A 1 288 ? 20.770 3.732 -19.090 1.00 71.50 288 PRO A O 1
ATOM 2334 N N . SER A 1 289 ? 22.694 4.831 -18.727 1.00 70.12 289 SER A N 1
ATOM 2335 C CA . SER A 1 289 ? 23.479 4.058 -19.699 1.00 70.12 289 SER A CA 1
ATOM 2336 C C . SER A 1 289 ? 23.518 2.561 -19.378 1.00 70.12 289 SER A C 1
ATOM 2338 O O . SER A 1 289 ? 23.712 1.759 -20.284 1.00 70.12 289 SER A O 1
ATOM 2340 N N . SER A 1 290 ? 23.273 2.186 -18.120 1.00 75.81 290 SER A N 1
ATOM 2341 C CA . SER A 1 290 ? 23.159 0.799 -17.655 1.00 75.81 290 SER A CA 1
ATOM 2342 C C . SER A 1 290 ? 21.847 0.109 -18.039 1.00 75.81 290 SER A C 1
ATOM 2344 O O . SER A 1 290 ? 21.725 -1.099 -17.870 1.00 75.81 290 SER A O 1
ATOM 2346 N N . LEU A 1 291 ? 20.828 0.837 -18.520 1.00 83.25 291 LEU A N 1
ATOM 2347 C CA . LEU A 1 291 ? 19.582 0.188 -18.930 1.00 83.25 291 LEU A CA 1
ATOM 2348 C C . LEU A 1 291 ? 19.767 -0.574 -20.239 1.00 83.25 291 LEU A C 1
ATOM 2350 O O . LEU A 1 291 ? 19.301 -1.702 -20.332 1.00 83.25 291 LEU A O 1
ATOM 2354 N N . ILE A 1 292 ? 20.419 0.027 -21.236 1.00 86.56 292 ILE A N 1
ATOM 2355 C CA . ILE A 1 292 ? 20.552 -0.517 -22.595 1.00 86.56 292 ILE A CA 1
ATOM 2356 C C . ILE A 1 292 ? 22.040 -0.702 -22.892 1.00 86.56 292 ILE A C 1
ATOM 2358 O O . ILE A 1 292 ? 22.688 0.202 -23.416 1.00 86.56 292 ILE A O 1
ATOM 2362 N N . GLU A 1 293 ? 22.586 -1.865 -22.542 1.00 84.88 293 GLU A N 1
ATOM 2363 C CA . GLU A 1 293 ? 24.023 -2.141 -22.676 1.00 84.88 293 GLU A CA 1
ATOM 2364 C C . GLU A 1 293 ? 24.351 -2.871 -23.982 1.00 84.88 293 GLU A C 1
ATOM 2366 O O . GLU A 1 293 ? 25.455 -2.760 -24.515 1.00 84.88 293 GLU A O 1
ATOM 2371 N N . ASN A 1 294 ? 23.393 -3.631 -24.518 1.00 86.38 294 ASN A N 1
ATOM 2372 C CA . ASN A 1 294 ? 23.589 -4.454 -25.707 1.00 86.38 294 ASN A CA 1
ATOM 2373 C C . ASN A 1 294 ? 22.346 -4.495 -26.616 1.00 86.38 294 ASN A C 1
ATOM 2375 O O . ASN A 1 294 ? 21.281 -3.951 -26.315 1.00 86.38 294 ASN A O 1
ATOM 2379 N N . ILE A 1 295 ? 22.474 -5.162 -27.767 1.00 86.44 295 ILE A N 1
ATOM 2380 C CA . ILE A 1 295 ? 21.387 -5.246 -28.752 1.00 86.44 295 ILE A CA 1
ATOM 2381 C C . ILE A 1 295 ? 20.175 -6.047 -28.260 1.00 86.44 295 ILE A C 1
ATOM 2383 O O . ILE A 1 295 ? 19.059 -5.787 -28.707 1.00 86.44 295 ILE A O 1
ATOM 2387 N N . ARG A 1 296 ? 20.359 -7.000 -27.337 1.00 87.50 296 ARG A N 1
ATOM 2388 C CA . ARG A 1 296 ? 19.240 -7.751 -26.750 1.00 87.50 296 ARG A CA 1
ATOM 2389 C C . ARG A 1 296 ? 18.425 -6.864 -25.818 1.00 87.50 296 ARG A C 1
ATOM 2391 O O . ARG A 1 296 ? 17.204 -6.953 -25.843 1.00 87.50 296 ARG A O 1
ATOM 2398 N N . ASP A 1 297 ? 19.070 -5.971 -25.075 1.00 89.69 297 ASP A N 1
ATOM 2399 C CA . ASP A 1 297 ? 18.375 -4.978 -24.252 1.00 89.69 297 ASP A CA 1
ATOM 2400 C C . ASP A 1 297 ? 17.532 -4.039 -25.123 1.00 89.69 297 ASP A C 1
ATOM 2402 O O . ASP A 1 297 ? 16.336 -3.849 -24.892 1.00 89.69 297 ASP A O 1
ATOM 2406 N N . LEU A 1 298 ? 18.127 -3.535 -26.212 1.00 88.38 298 LEU A N 1
ATOM 2407 C CA . LEU A 1 298 ? 17.402 -2.730 -27.193 1.00 88.38 298 LEU A CA 1
ATOM 2408 C C . LEU A 1 298 ? 16.229 -3.513 -27.803 1.00 88.38 298 LEU A C 1
ATOM 2410 O O . LEU A 1 298 ? 15.153 -2.950 -27.992 1.00 88.38 298 LEU A O 1
ATOM 2414 N N . GLN A 1 299 ? 16.412 -4.809 -28.080 1.00 88.94 299 GLN A N 1
ATOM 2415 C CA . GLN A 1 299 ? 15.345 -5.691 -28.552 1.00 88.94 299 GLN A CA 1
ATOM 2416 C C . GLN A 1 299 ? 14.194 -5.779 -27.550 1.00 88.94 299 GLN A C 1
ATOM 2418 O O . GLN A 1 299 ? 13.040 -5.608 -27.937 1.00 88.94 299 GLN A O 1
ATOM 2423 N N . LEU A 1 300 ? 14.504 -6.037 -26.280 1.00 89.25 300 LEU A N 1
ATOM 2424 C CA . LEU A 1 300 ? 13.520 -6.209 -25.216 1.00 89.25 300 LEU A CA 1
ATOM 2425 C C . LEU A 1 300 ? 12.674 -4.948 -25.041 1.00 89.25 300 LEU A C 1
ATOM 2427 O O . LEU A 1 300 ? 11.453 -5.019 -25.146 1.00 89.25 300 LEU A O 1
ATOM 2431 N N . VAL A 1 301 ? 13.313 -3.786 -24.883 1.00 88.69 301 VAL A N 1
ATOM 2432 C CA . VAL A 1 301 ? 12.591 -2.510 -24.758 1.00 88.69 301 VAL A CA 1
ATOM 2433 C C . VAL A 1 301 ? 11.816 -2.178 -26.027 1.00 88.69 301 VAL A C 1
ATOM 2435 O O . VAL A 1 301 ? 10.730 -1.603 -25.951 1.00 88.69 301 VAL A O 1
ATOM 2438 N N . SER A 1 302 ? 12.314 -2.581 -27.202 1.00 89.50 302 SER A N 1
ATOM 2439 C CA . SER A 1 302 ? 11.588 -2.350 -28.447 1.00 89.50 302 SER A CA 1
ATOM 2440 C C . SER A 1 302 ? 10.198 -2.980 -28.426 1.00 89.50 302 SER A C 1
ATOM 2442 O O . SER A 1 302 ? 9.305 -2.398 -29.023 1.00 89.50 302 SER A O 1
ATOM 2444 N N . TYR A 1 303 ? 9.959 -4.099 -27.733 1.00 88.00 303 TYR A N 1
ATOM 2445 C CA . TYR A 1 303 ? 8.626 -4.711 -27.682 1.00 88.00 303 TYR A CA 1
ATOM 2446 C C . TYR A 1 303 ? 7.605 -3.876 -26.911 1.00 88.00 303 TYR A C 1
ATOM 2448 O O . TYR A 1 303 ? 6.445 -3.833 -27.313 1.00 88.00 303 TYR A O 1
ATOM 2456 N N . SER A 1 304 ? 8.046 -3.165 -25.875 1.00 85.94 304 SER A N 1
ATOM 2457 C CA . SER A 1 304 ? 7.174 -2.373 -25.001 1.00 85.94 304 SER A CA 1
ATOM 2458 C C . SER A 1 304 ? 6.952 -0.937 -25.494 1.00 85.94 304 SER A C 1
ATOM 2460 O O . SER A 1 304 ? 6.069 -0.247 -24.994 1.00 85.94 304 SER A O 1
ATOM 2462 N N . LEU A 1 305 ? 7.735 -0.466 -26.472 1.00 86.50 305 LEU A N 1
ATOM 2463 C CA . LEU A 1 305 ? 7.630 0.893 -27.011 1.00 86.50 305 LEU A CA 1
ATOM 2464 C C . LEU A 1 305 ? 6.855 0.948 -28.331 1.00 86.50 305 LEU A C 1
ATOM 2466 O O . LEU A 1 305 ? 6.988 0.078 -29.199 1.00 86.50 305 LEU A O 1
ATOM 2470 N N . ASN A 1 306 ? 6.100 2.030 -28.528 1.00 88.69 306 ASN A N 1
ATOM 2471 C CA . ASN A 1 306 ? 5.586 2.374 -29.854 1.00 88.69 306 ASN A CA 1
ATOM 2472 C C . ASN A 1 306 ? 6.700 2.948 -30.751 1.00 88.69 306 ASN A C 1
ATOM 2474 O O . ASN A 1 306 ? 7.777 3.302 -30.276 1.00 88.69 306 ASN A O 1
ATOM 2478 N N . ASP A 1 307 ? 6.441 3.067 -32.052 1.00 90.00 307 ASP A N 1
ATOM 2479 C CA . ASP A 1 307 ? 7.441 3.513 -33.032 1.00 90.00 307 ASP A CA 1
ATOM 2480 C C . ASP A 1 307 ? 8.000 4.916 -32.741 1.00 90.00 307 ASP A C 1
ATOM 2482 O O . ASP A 1 307 ? 9.194 5.162 -32.907 1.00 90.00 307 ASP A O 1
ATOM 2486 N N . GLY A 1 308 ? 7.160 5.839 -32.262 1.00 88.88 308 GLY A N 1
ATOM 2487 C CA . GLY A 1 308 ? 7.587 7.192 -31.899 1.00 88.88 308 GLY A CA 1
ATOM 2488 C C . GLY A 1 308 ? 8.543 7.196 -30.705 1.00 88.88 308 GLY A C 1
ATOM 2489 O O . GLY A 1 308 ? 9.600 7.821 -30.761 1.00 88.88 308 GLY A O 1
ATOM 2490 N N . GLN A 1 309 ? 8.207 6.446 -29.655 1.00 88.06 309 GLN A N 1
ATOM 2491 C CA . GLN A 1 309 ? 9.069 6.252 -28.487 1.00 88.06 309 GLN A CA 1
ATOM 2492 C C . GLN A 1 309 ? 10.358 5.519 -28.874 1.00 88.06 309 GLN A C 1
ATOM 2494 O O . GLN A 1 309 ? 11.451 5.931 -28.509 1.00 88.06 309 GLN A O 1
ATOM 2499 N N . PHE A 1 310 ? 10.275 4.465 -29.682 1.00 89.44 310 PHE A N 1
ATOM 2500 C CA . PHE A 1 310 ? 11.465 3.744 -30.121 1.00 89.44 310 PHE A CA 1
ATOM 2501 C C . PHE A 1 310 ? 12.422 4.647 -30.917 1.00 89.44 310 PHE A C 1
ATOM 2503 O O . PHE A 1 310 ? 13.633 4.604 -30.711 1.00 89.44 310 PHE A O 1
ATOM 2510 N N . LYS A 1 311 ? 11.888 5.535 -31.764 1.00 89.81 311 LYS A N 1
ATOM 2511 C CA . LYS A 1 311 ? 12.687 6.538 -32.476 1.00 89.81 311 LYS A CA 1
ATOM 2512 C C . LYS A 1 311 ? 13.406 7.492 -31.529 1.00 89.81 311 LYS A C 1
ATOM 2514 O O . LYS A 1 311 ? 14.611 7.676 -31.674 1.00 89.81 311 LYS A O 1
ATOM 2519 N N . VAL A 1 312 ? 12.694 8.071 -30.564 1.00 88.62 312 VAL A N 1
ATOM 2520 C CA . VAL A 1 312 ? 13.295 8.983 -29.579 1.00 88.62 312 VAL A CA 1
ATOM 2521 C C . VAL A 1 312 ? 14.366 8.265 -28.756 1.00 88.62 312 VAL A C 1
ATOM 2523 O O . VAL A 1 312 ? 15.429 8.833 -28.519 1.00 88.62 312 VAL A O 1
ATOM 2526 N N . LEU A 1 313 ? 14.145 6.999 -28.389 1.00 87.62 313 LEU A N 1
ATOM 2527 C CA . LEU A 1 313 ? 15.153 6.177 -27.720 1.00 87.62 313 LEU A CA 1
ATOM 2528 C C . LEU A 1 313 ? 16.416 6.053 -28.586 1.00 87.62 313 LEU A C 1
ATOM 2530 O O . LEU A 1 313 ? 17.506 6.386 -28.135 1.00 87.62 313 LEU A O 1
ATOM 2534 N N . CYS A 1 314 ? 16.285 5.635 -29.847 1.00 86.94 314 CYS A N 1
ATOM 2535 C CA . CYS A 1 314 ? 17.439 5.508 -30.739 1.00 86.94 314 CYS A CA 1
ATOM 2536 C C . CYS A 1 314 ? 18.170 6.841 -30.968 1.00 86.94 314 CYS A C 1
ATOM 2538 O O . CYS A 1 314 ? 19.390 6.847 -31.071 1.00 86.94 314 CYS A O 1
ATOM 2540 N N . GLU A 1 315 ? 17.456 7.966 -31.035 1.00 85.69 315 GLU A N 1
ATOM 2541 C CA . GLU A 1 315 ? 18.065 9.293 -31.210 1.00 85.69 315 GLU A CA 1
ATOM 2542 C C . GLU A 1 315 ? 18.765 9.817 -29.945 1.00 85.69 315 GLU A C 1
ATOM 2544 O O . GLU A 1 315 ? 19.682 10.632 -30.051 1.00 85.69 315 GLU A O 1
ATOM 2549 N N . THR A 1 316 ? 18.342 9.377 -28.757 1.00 83.88 316 THR A N 1
ATOM 2550 C CA . THR A 1 316 ? 18.915 9.806 -27.468 1.00 83.88 316 THR A CA 1
ATOM 2551 C C . THR A 1 316 ? 20.036 8.899 -26.970 1.00 83.88 316 THR A C 1
ATOM 2553 O O . THR A 1 316 ? 20.913 9.361 -26.233 1.00 83.88 316 THR A O 1
ATOM 2556 N N . LEU A 1 317 ? 20.068 7.636 -27.404 1.00 82.62 317 LEU A N 1
ATOM 2557 C CA . LEU A 1 317 ? 21.154 6.703 -27.120 1.00 82.62 317 LEU A CA 1
ATOM 2558 C C . LEU A 1 317 ? 22.449 7.150 -27.812 1.00 82.62 317 LEU A C 1
ATOM 2560 O O . LEU A 1 317 ? 22.786 6.710 -28.907 1.00 82.62 317 LEU A O 1
ATOM 2564 N N . LYS A 1 318 ? 23.239 7.976 -27.118 1.00 72.94 318 LYS A N 1
ATOM 2565 C CA . LYS A 1 318 ? 24.570 8.434 -27.569 1.00 72.94 318 LYS A CA 1
ATOM 2566 C C . LYS A 1 318 ? 25.518 7.281 -27.919 1.00 72.94 318 LYS A C 1
ATOM 2568 O O . LYS A 1 318 ? 26.439 7.454 -28.710 1.00 72.94 318 LYS A O 1
ATOM 2573 N N . CYS A 1 319 ? 25.290 6.113 -27.324 1.00 73.12 319 CYS A N 1
ATOM 2574 C CA . CYS A 1 319 ? 26.088 4.908 -27.503 1.00 73.12 319 CYS A CA 1
ATOM 2575 C C . CYS A 1 319 ? 25.544 3.985 -28.602 1.00 73.12 319 CYS A C 1
ATOM 2577 O O . CYS A 1 319 ? 26.035 2.869 -28.718 1.00 73.12 319 CYS A O 1
ATOM 2579 N N . LEU A 1 320 ? 24.542 4.392 -29.392 1.00 79.62 320 LEU A N 1
ATOM 2580 C CA . LEU A 1 320 ? 23.904 3.508 -30.370 1.00 79.62 320 LEU A CA 1
ATOM 2581 C C . LEU A 1 320 ? 24.902 2.901 -31.380 1.00 79.62 320 LEU A C 1
ATOM 2583 O O . LEU A 1 320 ? 24.869 1.682 -31.552 1.00 79.62 320 LEU A O 1
ATOM 2587 N N . PRO A 1 321 ? 25.841 3.663 -31.984 1.00 78.69 321 PRO A N 1
ATOM 2588 C CA . PRO A 1 321 ? 26.903 3.088 -32.811 1.00 78.69 321 PRO A CA 1
ATOM 2589 C C . PRO A 1 321 ? 27.730 2.021 -32.089 1.00 78.69 321 PRO A C 1
ATOM 2591 O O . PRO A 1 321 ? 27.829 0.890 -32.555 1.00 78.69 321 PRO A O 1
ATOM 2594 N N . THR A 1 322 ? 28.250 2.352 -30.906 1.00 77.81 322 THR A N 1
ATOM 2595 C CA . THR A 1 322 ? 29.094 1.465 -30.091 1.00 77.81 322 THR A CA 1
ATOM 2596 C C . THR A 1 322 ? 28.340 0.260 -29.536 1.00 77.81 322 THR A C 1
ATOM 2598 O O . THR A 1 322 ? 28.932 -0.783 -29.303 1.00 77.81 322 THR A O 1
ATOM 2601 N N . LEU A 1 323 ? 27.028 0.380 -29.337 1.00 80.06 323 LEU A N 1
ATOM 2602 C CA . LEU A 1 323 ? 26.172 -0.705 -28.874 1.00 80.06 323 LEU A CA 1
ATOM 2603 C C . LEU A 1 323 ? 25.977 -1.758 -29.960 1.00 80.06 323 LEU A C 1
ATOM 2605 O O . LEU A 1 323 ? 25.783 -2.924 -29.642 1.00 80.06 323 LEU A O 1
ATOM 2609 N N . ILE A 1 324 ? 26.027 -1.352 -31.230 1.00 78.81 324 ILE A N 1
ATOM 2610 C CA . ILE A 1 324 ? 25.967 -2.241 -32.391 1.00 78.81 324 ILE A CA 1
ATOM 2611 C C . ILE A 1 324 ? 27.362 -2.779 -32.740 1.00 78.81 324 ILE A C 1
ATOM 2613 O O . ILE A 1 324 ? 27.512 -3.955 -33.085 1.00 78.81 324 ILE A O 1
ATOM 2617 N N . GLU A 1 325 ? 28.389 -1.933 -32.642 1.00 73.56 325 GLU A N 1
ATOM 2618 C CA . GLU A 1 325 ? 29.785 -2.291 -32.889 1.00 73.56 325 GLU A CA 1
ATOM 2619 C C . GLU A 1 325 ? 30.302 -3.262 -31.814 1.00 73.56 325 GLU A C 1
ATOM 2621 O O . GLU A 1 325 ? 30.543 -2.897 -30.671 1.00 73.56 325 GLU A O 1
ATOM 2626 N N . GLY A 1 326 ? 30.492 -4.530 -32.188 1.00 70.81 326 GLY A N 1
ATOM 2627 C CA . GLY A 1 326 ? 31.010 -5.572 -31.290 1.00 70.81 326 GLY A CA 1
ATOM 2628 C C . GLY A 1 326 ? 29.974 -6.604 -30.843 1.00 70.81 326 GLY A C 1
ATOM 2629 O O . GLY A 1 326 ? 30.342 -7.587 -30.202 1.00 70.81 326 GLY A O 1
ATOM 2630 N N . GLN A 1 327 ? 28.703 -6.448 -31.228 1.00 80.75 327 GLN A N 1
ATOM 2631 C CA . GLN A 1 327 ? 27.685 -7.465 -30.957 1.00 80.75 327 GLN A CA 1
ATOM 2632 C C . GLN A 1 327 ? 27.858 -8.688 -31.868 1.00 80.75 327 GLN A C 1
ATOM 2634 O O . GLN A 1 327 ? 28.208 -8.540 -33.048 1.00 80.75 327 GLN A O 1
ATOM 2639 N N . PRO A 1 328 ? 27.563 -9.904 -31.373 1.00 83.19 328 PRO A N 1
ATOM 2640 C CA . PRO A 1 328 ? 27.533 -11.093 -32.208 1.00 83.19 328 PRO A CA 1
ATOM 2641 C C . PRO A 1 328 ? 26.582 -10.901 -33.389 1.00 83.19 328 PRO A C 1
ATOM 2643 O O . PRO A 1 328 ? 25.445 -10.449 -33.235 1.00 83.19 328 PRO A O 1
ATOM 2646 N N . LYS A 1 329 ? 27.029 -11.294 -34.586 1.00 80.19 329 LYS A N 1
ATOM 2647 C CA . LYS A 1 329 ? 26.212 -11.228 -35.805 1.00 80.19 329 LYS A CA 1
ATOM 2648 C C . LYS A 1 329 ? 24.847 -11.901 -35.613 1.00 80.19 329 LYS A C 1
ATOM 2650 O O . LYS A 1 329 ? 23.848 -11.373 -36.088 1.00 80.19 329 LYS A O 1
ATOM 2655 N N . ASP A 1 330 ? 24.804 -13.021 -34.897 1.00 83.56 330 ASP A N 1
ATOM 2656 C CA . ASP A 1 330 ? 23.574 -13.778 -34.651 1.00 83.56 330 ASP A CA 1
ATOM 2657 C C . ASP A 1 330 ? 22.562 -13.008 -33.790 1.00 83.56 330 ASP A C 1
ATOM 2659 O O . ASP A 1 330 ? 21.359 -13.112 -34.026 1.00 83.56 330 ASP A O 1
ATOM 2663 N N . ASP A 1 331 ? 23.023 -12.192 -32.837 1.00 83.38 331 ASP A N 1
ATOM 2664 C CA . ASP A 1 331 ? 22.146 -11.351 -32.013 1.00 83.38 331 ASP A CA 1
ATOM 2665 C C . ASP A 1 331 ? 21.552 -10.201 -32.833 1.00 83.38 331 ASP A C 1
ATOM 2667 O O . ASP A 1 331 ? 20.364 -9.898 -32.726 1.00 83.38 331 ASP A O 1
ATOM 2671 N N . LEU A 1 332 ? 22.350 -9.623 -33.732 1.00 81.44 332 LEU A N 1
ATOM 2672 C CA . LEU A 1 332 ? 21.887 -8.615 -34.683 1.00 81.44 332 LEU A CA 1
ATOM 2673 C C . LEU A 1 332 ? 20.887 -9.217 -35.680 1.00 81.44 332 LEU A C 1
ATOM 2675 O O . LEU A 1 332 ? 19.837 -8.632 -35.928 1.00 81.44 332 LEU A O 1
ATOM 2679 N N . GLU A 1 333 ? 21.157 -10.410 -36.217 1.00 83.69 333 GLU A N 1
ATOM 2680 C CA . GLU A 1 333 ? 20.207 -11.125 -37.079 1.00 83.69 333 GLU A CA 1
ATOM 2681 C C . GLU A 1 333 ? 18.900 -11.455 -36.344 1.00 83.69 333 GLU A C 1
ATOM 2683 O O . GLU A 1 333 ? 17.817 -11.332 -36.925 1.00 83.69 333 GLU A O 1
ATOM 2688 N N . ARG A 1 334 ? 18.984 -11.837 -35.065 1.00 85.19 334 ARG A N 1
ATOM 2689 C CA . ARG A 1 334 ? 17.821 -12.114 -34.217 1.00 85.19 334 ARG A CA 1
ATOM 2690 C C . ARG A 1 334 ? 16.984 -10.861 -33.966 1.00 85.19 334 ARG A C 1
ATOM 2692 O O . ARG A 1 334 ? 15.765 -10.942 -34.103 1.00 85.19 334 ARG A O 1
ATOM 2699 N N . PHE A 1 335 ? 17.609 -9.719 -33.666 1.00 85.88 335 PHE A N 1
ATOM 2700 C CA . PHE A 1 335 ? 16.902 -8.444 -33.514 1.00 85.88 335 PHE A CA 1
ATOM 2701 C C . PHE A 1 335 ? 16.076 -8.135 -34.764 1.00 85.88 335 PHE A C 1
ATOM 2703 O O . PHE A 1 335 ? 14.879 -7.901 -34.680 1.00 85.88 335 PHE A O 1
ATOM 2710 N N . VAL A 1 336 ? 16.687 -8.213 -35.945 1.00 84.75 336 VAL A N 1
ATOM 2711 C CA . VAL A 1 336 ? 16.031 -7.851 -37.214 1.00 84.75 336 VAL A CA 1
ATOM 2712 C C . VAL A 1 336 ? 14.902 -8.792 -37.575 1.00 84.75 336 VAL A C 1
ATOM 2714 O O . VAL A 1 336 ? 13.897 -8.365 -38.135 1.00 84.75 336 VAL A O 1
ATOM 2717 N N . ARG A 1 337 ? 15.081 -10.083 -37.288 1.00 85.38 337 ARG A N 1
ATOM 2718 C CA . ARG A 1 337 ? 14.055 -11.090 -37.537 1.00 85.38 337 ARG A CA 1
ATOM 2719 C C . ARG A 1 337 ? 12.827 -10.858 -36.662 1.00 85.38 337 ARG A C 1
ATOM 2721 O O . ARG A 1 337 ? 11.716 -11.065 -37.136 1.00 85.38 337 ARG A O 1
ATOM 2728 N N . ASN A 1 338 ? 13.038 -10.463 -35.408 1.00 85.69 338 ASN A N 1
ATOM 2729 C CA . ASN A 1 338 ? 11.979 -10.432 -34.408 1.00 85.69 338 ASN A CA 1
ATOM 2730 C C . ASN A 1 338 ? 11.418 -9.026 -34.138 1.00 85.69 338 ASN A C 1
ATOM 2732 O O . ASN A 1 338 ? 10.405 -8.917 -33.451 1.00 85.69 338 ASN A O 1
ATOM 2736 N N . ALA A 1 339 ? 12.080 -7.962 -34.588 1.00 84.06 339 ALA A N 1
ATOM 2737 C CA . ALA A 1 339 ? 11.592 -6.595 -34.467 1.00 84.06 339 ALA A CA 1
ATOM 2738 C C . ALA A 1 339 ? 10.598 -6.268 -35.589 1.00 84.06 339 ALA A C 1
ATOM 2740 O O . ALA A 1 339 ? 10.704 -6.772 -36.710 1.00 84.06 339 ALA A O 1
ATOM 2741 N N . ASP A 1 340 ? 9.652 -5.373 -35.298 1.00 87.06 340 ASP A N 1
ATOM 2742 C CA . ASP A 1 340 ? 8.747 -4.854 -36.321 1.00 87.06 340 ASP A CA 1
ATOM 2743 C C . ASP A 1 340 ? 9.526 -4.130 -37.436 1.00 87.06 340 ASP A C 1
ATOM 2745 O O . ASP A 1 340 ? 10.527 -3.447 -37.192 1.00 87.06 340 ASP A O 1
ATOM 2749 N N . SER A 1 341 ? 9.044 -4.252 -38.676 1.00 86.44 341 SER A N 1
ATOM 2750 C CA . SER A 1 341 ? 9.681 -3.658 -39.856 1.00 86.44 341 SER A CA 1
ATOM 2751 C C . SER A 1 341 ? 9.921 -2.145 -39.737 1.00 86.44 341 SER A C 1
ATOM 2753 O O . SER A 1 341 ? 10.908 -1.642 -40.279 1.00 86.44 341 SER A O 1
ATOM 2755 N N . GLN A 1 342 ? 9.058 -1.414 -39.026 1.00 90.19 342 GLN A N 1
ATOM 2756 C CA . GLN A 1 342 ? 9.211 0.015 -38.760 1.00 90.19 342 GLN A CA 1
ATOM 2757 C C . GLN A 1 342 ? 10.304 0.282 -37.736 1.00 90.19 342 GLN A C 1
ATOM 2759 O O . GLN A 1 342 ? 11.151 1.141 -37.975 1.00 90.19 342 GLN A O 1
ATOM 2764 N N . LYS A 1 343 ? 10.373 -0.500 -36.657 1.00 90.19 343 LYS A N 1
ATOM 2765 C CA . LYS A 1 343 ? 11.448 -0.397 -35.655 1.00 90.19 343 LYS A CA 1
ATOM 2766 C C . LYS A 1 343 ? 12.814 -0.644 -36.282 1.00 90.19 343 LYS A C 1
ATOM 2768 O O . LYS A 1 343 ? 13.754 0.111 -36.043 1.00 90.19 343 LYS A O 1
ATOM 2773 N N . VAL A 1 344 ? 12.909 -1.617 -37.188 1.00 88.12 344 VAL A N 1
ATOM 2774 C CA . VAL A 1 344 ? 14.135 -1.845 -37.961 1.00 88.12 344 VAL A CA 1
ATOM 2775 C C . VAL A 1 344 ? 14.477 -0.621 -38.826 1.00 88.12 344 VAL A C 1
ATOM 2777 O O . VAL A 1 344 ? 15.614 -0.156 -38.795 1.00 88.12 344 VAL A O 1
ATOM 2780 N N . LYS A 1 345 ? 13.513 -0.043 -39.558 1.00 88.94 345 LYS A N 1
ATOM 2781 C CA . LYS A 1 345 ? 13.741 1.175 -40.368 1.00 88.94 345 LYS A CA 1
ATOM 2782 C C . LYS A 1 345 ? 14.182 2.374 -39.526 1.00 88.94 345 LYS A C 1
ATOM 2784 O O . LYS A 1 345 ? 15.068 3.111 -39.953 1.00 88.94 345 LYS A O 1
ATOM 2789 N N . ILE A 1 346 ? 13.580 2.560 -38.355 1.00 90.69 346 ILE A N 1
ATOM 2790 C CA . ILE A 1 346 ? 13.929 3.617 -37.402 1.00 90.69 346 ILE A CA 1
ATOM 2791 C C . ILE A 1 346 ? 15.380 3.460 -36.956 1.00 90.69 346 ILE A C 1
ATOM 2793 O O . ILE A 1 346 ? 16.159 4.401 -37.099 1.00 90.69 346 ILE A O 1
ATOM 2797 N N . LEU A 1 347 ? 15.764 2.255 -36.520 1.00 88.81 347 LEU A N 1
ATOM 2798 C CA . LEU A 1 347 ? 17.139 1.957 -36.127 1.00 88.81 347 LEU A CA 1
ATOM 2799 C C . LEU A 1 347 ? 18.124 2.286 -37.262 1.00 88.81 347 LEU A C 1
ATOM 2801 O O . LEU A 1 347 ? 19.144 2.932 -37.026 1.00 88.81 347 LEU A O 1
ATOM 2805 N N . PHE A 1 348 ? 17.795 1.923 -38.508 1.00 85.56 348 PHE A N 1
ATOM 2806 C CA . PHE A 1 348 ? 18.615 2.272 -39.674 1.00 85.56 348 PHE A CA 1
ATOM 2807 C C . PHE A 1 348 ? 18.752 3.768 -39.904 1.00 85.56 348 PHE A C 1
ATOM 2809 O O . PHE A 1 348 ? 19.847 4.240 -40.209 1.00 85.56 348 PHE A O 1
ATOM 2816 N N . ALA A 1 349 ? 17.653 4.509 -39.800 1.00 87.75 349 ALA A N 1
ATOM 2817 C CA . ALA A 1 349 ? 17.667 5.949 -39.995 1.00 87.75 349 ALA A CA 1
ATOM 2818 C C . ALA A 1 349 ? 18.567 6.640 -38.957 1.00 87.75 349 ALA A C 1
ATOM 2820 O O . ALA A 1 349 ? 19.360 7.506 -39.331 1.00 87.75 349 ALA A O 1
ATOM 2821 N N . CYS A 1 350 ? 18.504 6.209 -37.693 1.00 86.06 350 CYS A N 1
ATOM 2822 C CA . CYS A 1 350 ? 19.366 6.707 -36.620 1.00 86.06 350 CYS A CA 1
ATOM 2823 C C . CYS A 1 350 ? 20.841 6.366 -36.879 1.00 86.06 350 CYS A C 1
ATOM 2825 O O . CYS A 1 350 ? 21.672 7.268 -36.935 1.00 86.06 350 CYS A O 1
ATOM 2827 N N . LEU A 1 351 ? 21.162 5.102 -37.178 1.00 84.50 351 LEU A N 1
ATOM 2828 C CA . LEU A 1 351 ? 22.541 4.686 -37.474 1.00 84.50 351 LEU A CA 1
ATOM 2829 C C . LEU A 1 351 ? 23.140 5.410 -38.688 1.00 84.50 351 LEU A C 1
ATOM 2831 O O . LEU A 1 351 ? 24.329 5.714 -38.705 1.00 84.50 351 LEU A O 1
ATOM 2835 N N . LYS A 1 352 ? 22.329 5.701 -39.713 1.00 82.75 352 LYS A N 1
ATOM 2836 C CA . LYS A 1 352 ? 22.770 6.458 -40.893 1.00 82.75 352 LYS A CA 1
ATOM 2837 C C . LYS A 1 352 ? 23.074 7.921 -40.558 1.00 82.75 352 LYS A C 1
ATOM 2839 O O . LYS A 1 352 ? 23.996 8.496 -41.127 1.00 82.75 352 LYS A O 1
ATOM 2844 N N . LYS A 1 353 ? 22.318 8.530 -39.642 1.00 82.12 353 LYS A N 1
ATOM 2845 C CA . LYS A 1 353 ? 22.588 9.891 -39.157 1.00 82.12 353 LYS A CA 1
ATOM 2846 C C . LYS A 1 353 ? 23.935 9.964 -38.426 1.00 82.12 353 LYS A C 1
ATOM 2848 O O . LYS A 1 353 ? 24.658 10.943 -38.597 1.00 82.12 353 LYS A O 1
ATOM 2853 N N . ASP A 1 354 ? 24.294 8.898 -37.714 1.00 77.19 354 ASP A N 1
ATOM 2854 C CA . ASP A 1 354 ? 25.547 8.786 -36.959 1.00 77.19 354 ASP A CA 1
ATOM 2855 C C . ASP A 1 354 ? 26.727 8.240 -37.791 1.00 77.19 354 ASP A C 1
ATOM 2857 O O . ASP A 1 354 ? 27.842 8.093 -37.287 1.00 77.19 354 ASP A O 1
ATOM 2861 N N . GLU A 1 355 ? 26.527 7.982 -39.090 1.00 75.50 355 GLU A N 1
ATOM 2862 C CA . GLU A 1 355 ? 27.556 7.475 -40.010 1.00 75.50 355 GLU A CA 1
ATOM 2863 C C . GLU A 1 355 ? 28.857 8.316 -40.017 1.00 75.50 355 GLU A C 1
ATOM 2865 O O . GLU A 1 355 ? 29.941 7.722 -40.024 1.00 75.50 355 GLU A O 1
ATOM 2870 N N . PRO A 1 356 ? 28.827 9.667 -39.965 1.00 73.75 356 PRO A N 1
ATOM 2871 C CA . PRO A 1 356 ? 30.049 10.471 -39.870 1.00 73.75 356 PRO A CA 1
ATOM 2872 C C . PRO A 1 356 ? 30.837 10.230 -38.571 1.00 73.75 356 PRO A C 1
ATOM 2874 O O . PRO A 1 356 ? 32.068 10.236 -38.586 1.00 73.75 356 PRO A O 1
ATOM 2877 N N . LEU A 1 357 ? 30.136 9.991 -37.457 1.00 65.56 357 LEU A N 1
ATOM 2878 C CA . LEU A 1 357 ? 30.726 9.676 -36.152 1.00 65.56 35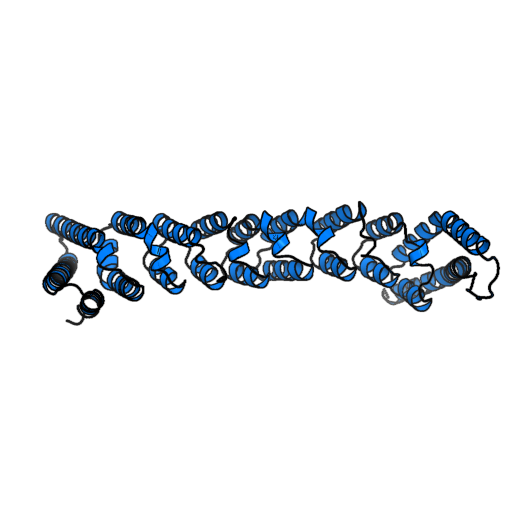7 LEU A CA 1
ATOM 2879 C C . LEU A 1 357 ? 31.388 8.293 -36.169 1.00 65.56 357 LEU A C 1
ATOM 2881 O O . LEU A 1 357 ? 32.525 8.154 -35.723 1.00 65.56 357 LEU A O 1
ATOM 2885 N N . MET A 1 358 ? 30.722 7.302 -36.769 1.00 66.06 358 MET A N 1
ATOM 2886 C CA . MET A 1 358 ? 31.277 5.957 -36.958 1.00 66.06 358 MET A CA 1
ATOM 2887 C C . MET A 1 358 ? 32.562 5.970 -37.797 1.00 66.06 358 MET A C 1
ATOM 2889 O O . MET A 1 358 ? 33.553 5.337 -37.433 1.00 66.06 358 MET A O 1
ATOM 2893 N N . LYS A 1 359 ? 32.583 6.730 -38.905 1.00 69.69 359 LYS A N 1
ATOM 2894 C CA . LYS A 1 359 ? 33.777 6.867 -39.762 1.00 69.69 359 LYS A CA 1
ATOM 2895 C C . LYS A 1 359 ? 34.953 7.484 -39.005 1.00 69.69 359 LYS A C 1
ATOM 2897 O O . LYS A 1 359 ? 36.054 6.945 -39.057 1.00 69.69 359 LYS A O 1
ATOM 2902 N N . LYS A 1 360 ? 34.703 8.545 -38.233 1.00 66.44 360 LYS A N 1
ATOM 2903 C CA . LYS A 1 360 ? 35.725 9.208 -37.412 1.00 66.44 360 LYS A CA 1
ATOM 2904 C C . LYS A 1 360 ? 36.308 8.281 -36.335 1.00 66.44 360 LYS A C 1
ATOM 2906 O O . LYS A 1 360 ? 37.522 8.270 -36.145 1.00 66.44 360 LYS A O 1
ATOM 2911 N N . ASN A 1 361 ? 35.474 7.484 -35.663 1.00 64.38 361 ASN A N 1
ATOM 2912 C CA . ASN A 1 361 ? 35.929 6.516 -34.657 1.00 64.38 361 ASN A CA 1
ATOM 2913 C C . ASN A 1 361 ? 36.778 5.395 -35.281 1.00 64.38 361 ASN A C 1
ATOM 2915 O O . ASN A 1 361 ? 37.812 5.022 -34.728 1.00 64.38 361 ASN A O 1
ATOM 2919 N N . ALA A 1 362 ? 36.383 4.894 -36.456 1.00 63.50 362 ALA A N 1
ATOM 2920 C CA . ALA A 1 362 ? 37.145 3.885 -37.192 1.00 63.50 362 ALA A CA 1
ATOM 2921 C C . ALA A 1 362 ? 38.516 4.412 -37.661 1.00 63.50 362 ALA A C 1
ATOM 2923 O O . ALA A 1 362 ? 39.524 3.715 -37.535 1.00 63.50 362 ALA A O 1
ATOM 2924 N N . GLU A 1 363 ? 38.572 5.655 -38.148 1.00 65.38 363 GLU A N 1
ATOM 2925 C CA . GLU A 1 363 ? 39.819 6.323 -38.540 1.00 65.38 363 GLU A CA 1
ATOM 2926 C C . GLU A 1 363 ? 40.752 6.530 -37.333 1.00 65.38 363 GLU A C 1
ATOM 2928 O O . GLU A 1 363 ? 41.937 6.199 -37.409 1.00 65.38 363 GLU A O 1
ATOM 2933 N N . GLN A 1 364 ? 40.224 6.972 -36.186 1.00 58.72 364 GLN A N 1
ATOM 2934 C CA . GLN A 1 364 ? 40.996 7.125 -34.945 1.00 58.72 364 GLN A CA 1
ATOM 2935 C C . GLN A 1 364 ? 41.524 5.789 -34.400 1.00 58.72 364 GLN A C 1
ATOM 2937 O O . GLN A 1 364 ? 42.682 5.717 -33.992 1.00 58.72 364 GLN A O 1
ATOM 2942 N N . ALA A 1 365 ? 40.731 4.714 -34.454 1.00 57.09 365 ALA A N 1
ATOM 2943 C CA . ALA A 1 365 ? 41.180 3.376 -34.068 1.00 57.09 365 ALA A CA 1
ATOM 2944 C C . ALA A 1 365 ? 42.295 2.842 -34.989 1.00 57.09 365 ALA A C 1
ATOM 2946 O O . ALA A 1 365 ? 43.209 2.161 -34.527 1.00 57.09 365 ALA A O 1
ATOM 2947 N N . SER A 1 366 ? 42.260 3.187 -36.281 1.00 54.78 366 SER A N 1
ATOM 2948 C CA . SER A 1 366 ? 43.301 2.811 -37.249 1.00 54.78 366 SER A CA 1
ATOM 2949 C C . SER A 1 366 ? 44.595 3.632 -37.132 1.00 54.78 366 SER A C 1
ATOM 2951 O O . SER A 1 366 ? 45.654 3.166 -37.546 1.00 54.78 366 SER A O 1
ATOM 2953 N N . GLY A 1 367 ? 44.535 4.829 -36.537 1.00 45.75 367 GLY A N 1
ATOM 2954 C CA . GLY A 1 367 ? 45.690 5.711 -36.330 1.00 45.75 367 GLY A CA 1
ATOM 2955 C C . GLY A 1 367 ? 46.527 5.412 -35.079 1.00 45.75 367 GLY A C 1
ATOM 2956 O O . GLY A 1 367 ? 47.633 5.931 -34.960 1.00 45.75 367 GLY A O 1
ATOM 2957 N N . ILE A 1 368 ? 46.038 4.578 -34.151 1.00 46.34 368 ILE A N 1
ATOM 2958 C CA . ILE A 1 368 ? 46.717 4.261 -32.874 1.00 46.34 368 ILE A CA 1
ATOM 2959 C C . ILE A 1 368 ? 47.681 3.060 -32.992 1.00 46.34 368 ILE A C 1
ATOM 2961 O O . ILE A 1 368 ? 48.471 2.795 -32.086 1.00 46.34 368 ILE A O 1
ATOM 2965 N N . THR A 1 369 ? 47.726 2.348 -34.120 1.00 41.38 369 THR A N 1
ATOM 2966 C CA . THR A 1 369 ? 48.649 1.213 -34.291 1.00 41.38 369 THR A CA 1
ATOM 2967 C C . THR A 1 369 ? 50.071 1.644 -34.666 1.00 41.38 369 THR A C 1
ATOM 2969 O O . THR A 1 369 ? 50.502 1.470 -35.805 1.00 41.38 369 THR A O 1
ATOM 2972 N N . HIS A 1 370 ? 50.847 2.112 -33.684 1.00 38.12 370 HIS A N 1
ATOM 2973 C CA . HIS A 1 370 ? 52.285 1.837 -33.669 1.00 38.12 370 HIS A CA 1
ATOM 2974 C C . HIS A 1 370 ? 52.523 0.470 -33.008 1.00 38.12 370 HIS A C 1
ATOM 2976 O O . HIS A 1 370 ? 52.333 0.292 -31.811 1.00 38.12 370 HIS A O 1
ATOM 2982 N N . ALA A 1 371 ? 52.943 -0.488 -33.838 1.00 39.00 371 ALA A N 1
ATOM 2983 C CA . ALA A 1 371 ? 53.676 -1.707 -33.492 1.00 39.00 371 ALA A CA 1
ATOM 2984 C C . ALA A 1 371 ? 53.093 -2.623 -32.392 1.00 39.00 371 ALA A C 1
ATOM 2986 O O . ALA A 1 371 ? 53.613 -2.721 -31.286 1.00 39.00 371 ALA A O 1
ATOM 2987 N N . SER A 1 372 ? 52.096 -3.433 -32.748 1.00 29.58 372 SER A N 1
ATOM 2988 C CA . SER A 1 372 ? 52.088 -4.868 -32.411 1.00 29.58 372 SER A CA 1
ATOM 2989 C C . SER A 1 372 ? 50.988 -5.572 -33.201 1.00 29.58 372 SER A C 1
ATOM 2991 O O . SER A 1 372 ? 49.850 -5.121 -33.290 1.00 29.58 372 SER A O 1
ATOM 2993 N N . THR A 1 373 ? 51.353 -6.674 -33.843 1.00 34.25 373 THR A N 1
ATOM 2994 C CA . THR A 1 373 ? 50.484 -7.533 -34.646 1.00 34.25 373 THR A CA 1
ATOM 2995 C C . THR A 1 373 ? 49.395 -8.174 -33.788 1.00 34.25 373 THR A C 1
ATOM 2997 O O . THR A 1 373 ? 49.555 -9.289 -33.303 1.00 34.25 373 THR A O 1
ATOM 3000 N N . PHE A 1 374 ? 48.264 -7.488 -33.648 1.00 25.92 374 PHE A N 1
ATOM 3001 C CA . PHE A 1 374 ? 46.982 -8.077 -33.276 1.00 25.92 374 PHE A CA 1
ATOM 3002 C C . PHE A 1 374 ? 45.995 -7.823 -34.422 1.00 25.92 374 PHE A C 1
ATOM 3004 O O . PHE A 1 374 ? 45.594 -6.692 -34.684 1.00 25.92 374 PHE A O 1
ATOM 3011 N N . LYS A 1 375 ? 45.627 -8.885 -35.153 1.00 32.06 375 LYS A N 1
ATOM 3012 C CA . LYS A 1 375 ? 44.564 -8.855 -36.169 1.00 32.06 375 LYS A CA 1
ATOM 3013 C C . LYS A 1 375 ? 43.210 -8.663 -35.472 1.00 32.06 375 LYS A C 1
ATOM 3015 O O . LYS A 1 375 ? 42.508 -9.635 -35.214 1.00 32.06 375 LYS A O 1
ATOM 3020 N N . LEU A 1 376 ? 42.835 -7.422 -35.183 1.00 29.28 376 LEU A N 1
ATOM 3021 C CA . LEU A 1 376 ? 41.443 -7.047 -34.936 1.00 29.28 376 LEU A CA 1
ATOM 3022 C C . LEU A 1 376 ? 40.788 -6.717 -36.282 1.00 29.28 376 LEU A C 1
ATOM 3024 O O . LEU A 1 376 ? 41.312 -5.938 -37.073 1.00 29.28 376 LEU A O 1
ATOM 3028 N N . GLY A 1 377 ? 39.673 -7.387 -36.578 1.00 34.09 377 GLY A N 1
ATOM 3029 C CA . GLY A 1 377 ? 38.953 -7.284 -37.845 1.00 34.09 377 GLY A CA 1
ATOM 3030 C C . GLY A 1 377 ? 38.367 -5.892 -38.078 1.00 34.09 377 GLY A C 1
ATOM 3031 O O . GLY A 1 377 ? 37.262 -5.591 -37.643 1.00 34.09 377 GLY A O 1
ATOM 3032 N N . THR A 1 378 ? 39.066 -5.071 -38.853 1.00 37.09 378 THR A N 1
ATOM 3033 C CA . THR A 1 378 ? 38.711 -3.691 -39.232 1.00 37.09 378 THR A CA 1
ATOM 3034 C C . THR A 1 378 ? 37.588 -3.574 -40.282 1.00 37.09 378 THR A C 1
ATOM 3036 O O . THR A 1 378 ? 37.532 -2.599 -41.024 1.00 37.09 378 THR A O 1
ATOM 3039 N N . SER A 1 379 ? 36.663 -4.539 -40.388 1.00 42.59 379 SER A N 1
ATOM 3040 C CA . SER A 1 379 ? 35.648 -4.552 -41.470 1.00 42.59 379 SER A CA 1
ATOM 3041 C C . SER A 1 379 ? 34.184 -4.441 -41.029 1.00 42.59 379 SER A C 1
ATOM 3043 O O . SER A 1 379 ? 33.289 -4.431 -41.878 1.00 42.59 379 SER A O 1
ATOM 3045 N N . PHE A 1 380 ? 33.903 -4.337 -39.729 1.00 45.50 380 PHE A N 1
ATOM 3046 C CA . PHE A 1 380 ? 32.545 -4.566 -39.230 1.00 45.50 380 PHE A CA 1
ATOM 3047 C C . PHE A 1 380 ? 31.526 -3.441 -39.508 1.00 45.50 380 PHE A C 1
ATOM 3049 O O . PHE A 1 380 ? 30.433 -3.791 -39.943 1.00 45.50 380 PHE A O 1
ATOM 3056 N N . PRO A 1 381 ? 31.826 -2.126 -39.409 1.00 44.72 381 PRO A N 1
ATOM 3057 C CA . PRO A 1 381 ? 30.807 -1.091 -39.645 1.00 44.72 381 PRO A CA 1
ATOM 3058 C C . PRO A 1 381 ? 30.312 -1.087 -41.103 1.00 44.72 381 PRO A C 1
ATOM 3060 O O . PRO A 1 381 ? 29.116 -1.146 -41.381 1.00 44.72 381 PRO A O 1
ATOM 3063 N N . MET A 1 382 ? 31.237 -1.147 -42.068 1.00 44.31 382 MET A N 1
ATOM 3064 C CA . MET A 1 382 ? 30.919 -1.229 -43.503 1.00 44.31 382 MET A CA 1
ATOM 3065 C C . MET A 1 382 ? 30.338 -2.591 -43.908 1.00 44.31 382 MET A C 1
ATOM 3067 O O . MET A 1 382 ? 29.471 -2.655 -44.781 1.00 44.31 382 MET A O 1
ATOM 3071 N N . GLY A 1 383 ? 30.789 -3.682 -43.281 1.00 50.28 383 GLY A N 1
ATOM 3072 C CA . GLY A 1 383 ? 30.233 -5.022 -43.467 1.00 50.28 383 GLY A CA 1
ATOM 3073 C C . GLY A 1 383 ? 28.801 -5.137 -42.948 1.00 50.28 383 GLY A C 1
ATOM 3074 O O . GLY A 1 383 ? 27.972 -5.748 -43.613 1.00 50.28 383 GLY A O 1
ATOM 3075 N N . PHE A 1 384 ? 28.488 -4.483 -41.830 1.00 51.16 384 PHE A N 1
ATOM 3076 C CA . PHE A 1 384 ? 27.158 -4.384 -41.239 1.00 51.16 384 PHE A CA 1
ATOM 3077 C C . PHE A 1 384 ? 26.216 -3.546 -42.115 1.00 51.16 384 PHE A C 1
ATOM 3079 O O . PHE A 1 384 ? 25.157 -4.033 -42.501 1.00 51.16 384 PHE A O 1
ATOM 3086 N N . PHE A 1 385 ? 26.627 -2.355 -42.567 1.00 51.44 385 PHE A N 1
ATOM 3087 C CA . PHE A 1 385 ? 25.846 -1.566 -43.533 1.00 51.44 385 PHE A CA 1
ATOM 3088 C C . PHE A 1 385 ? 25.658 -2.290 -44.878 1.00 51.44 385 PHE A C 1
ATOM 3090 O O . PHE A 1 385 ? 24.580 -2.217 -45.470 1.00 51.44 385 PHE A O 1
ATOM 3097 N N . LYS A 1 386 ? 26.653 -3.047 -45.367 1.00 53.53 386 LYS A N 1
ATOM 3098 C CA . LYS A 1 386 ? 26.507 -3.913 -46.557 1.00 53.53 386 LYS A CA 1
ATOM 3099 C C . LYS A 1 386 ? 25.591 -5.108 -46.304 1.00 53.53 386 LYS A C 1
ATOM 3101 O O . LYS A 1 386 ? 24.802 -5.463 -47.174 1.00 53.53 386 LYS A O 1
ATOM 3106 N N . PHE A 1 387 ? 25.693 -5.730 -45.134 1.00 55.12 387 PHE A N 1
ATOM 3107 C CA . PHE A 1 387 ? 24.844 -6.838 -44.716 1.00 55.12 387 PHE A CA 1
ATOM 3108 C C . PHE A 1 387 ? 23.388 -6.386 -44.646 1.00 55.12 387 PHE A C 1
ATOM 3110 O O . PHE A 1 387 ? 22.522 -7.045 -45.209 1.00 55.12 387 PHE A O 1
ATOM 3117 N N . PHE A 1 388 ? 23.128 -5.219 -44.064 1.00 54.06 388 PHE A N 1
ATOM 3118 C CA . PHE A 1 388 ? 21.795 -4.652 -43.964 1.00 54.06 388 PHE A CA 1
ATOM 3119 C C . PHE A 1 388 ? 21.272 -4.076 -45.269 1.00 54.06 388 PHE A C 1
ATOM 3121 O O . PHE A 1 388 ? 20.167 -4.417 -45.655 1.00 54.06 388 PHE A O 1
ATOM 3128 N N . SER A 1 389 ? 22.047 -3.309 -46.032 1.00 51.38 389 SER A N 1
ATOM 3129 C CA . SER A 1 389 ? 21.595 -2.855 -47.359 1.00 51.38 389 SER A CA 1
ATOM 3130 C C . SER A 1 389 ? 21.277 -4.012 -48.316 1.00 51.38 389 SER A C 1
ATOM 3132 O O . SER A 1 389 ? 20.403 -3.858 -49.163 1.00 51.38 389 SER A O 1
ATOM 3134 N N . LYS A 1 390 ? 21.920 -5.184 -48.162 1.00 54.22 390 LYS A N 1
ATOM 3135 C CA . LYS A 1 390 ? 21.617 -6.393 -48.949 1.00 54.22 390 LYS A CA 1
ATOM 3136 C C . LYS A 1 390 ? 20.515 -7.280 -48.360 1.00 54.22 390 LYS A C 1
ATOM 3138 O O . LYS A 1 390 ? 19.686 -7.768 -49.121 1.00 54.22 390 LYS A O 1
ATOM 3143 N N . LYS A 1 391 ? 20.496 -7.530 -47.044 1.00 53.03 391 LYS A N 1
ATOM 3144 C CA . LYS A 1 391 ? 19.505 -8.414 -46.397 1.00 53.03 391 LYS A CA 1
ATOM 3145 C C . LYS A 1 391 ? 18.228 -7.697 -45.965 1.00 53.03 391 LYS A C 1
ATOM 3147 O O . LYS A 1 391 ? 17.194 -8.344 -45.936 1.00 53.03 391 LYS A O 1
ATOM 3152 N N . LEU A 1 392 ? 18.243 -6.399 -45.664 1.00 48.56 392 LEU A N 1
ATOM 3153 C CA . LEU A 1 392 ? 17.042 -5.654 -45.268 1.00 48.56 392 LEU A CA 1
ATOM 3154 C C . LEU A 1 392 ? 15.963 -5.669 -46.367 1.00 48.56 392 LEU A C 1
ATOM 3156 O O . LEU A 1 392 ? 14.818 -5.953 -46.031 1.00 48.56 392 LEU A O 1
ATOM 3160 N N . PRO A 1 393 ? 16.280 -5.489 -47.669 1.00 47.78 393 PRO A N 1
ATOM 3161 C CA . PRO A 1 393 ? 15.295 -5.683 -48.735 1.00 47.78 393 PRO A CA 1
ATOM 3162 C C . PRO A 1 393 ? 14.752 -7.117 -48.788 1.00 47.78 393 PRO A C 1
ATOM 3164 O O . PRO A 1 393 ? 13.562 -7.305 -49.021 1.00 47.78 393 PRO A O 1
ATOM 3167 N N . LEU A 1 394 ? 15.592 -8.126 -48.522 1.00 48.56 394 LEU A N 1
ATOM 3168 C CA . LEU A 1 394 ? 15.209 -9.546 -48.510 1.00 48.56 394 LEU A CA 1
ATOM 3169 C C . LEU A 1 394 ? 14.326 -9.915 -47.303 1.00 48.56 394 LEU A C 1
ATOM 3171 O O . LEU A 1 394 ? 13.380 -10.677 -47.448 1.00 48.56 394 LEU A O 1
ATOM 3175 N N . ILE A 1 395 ? 14.595 -9.346 -46.125 1.00 46.22 395 ILE A N 1
ATOM 3176 C CA . ILE A 1 395 ? 13.812 -9.564 -44.899 1.00 46.22 395 ILE A CA 1
ATOM 3177 C C . ILE A 1 395 ? 12.483 -8.802 -44.960 1.00 46.22 395 ILE A C 1
ATOM 3179 O O . ILE A 1 395 ? 11.441 -9.324 -44.567 1.00 46.22 395 ILE A O 1
ATOM 3183 N N . LEU A 1 396 ? 12.489 -7.578 -45.501 1.00 41.91 396 LEU A N 1
ATOM 3184 C CA . LEU A 1 396 ? 11.267 -6.808 -45.738 1.00 41.91 396 LEU A CA 1
ATOM 3185 C C . LEU A 1 396 ? 10.367 -7.508 -46.762 1.00 41.91 396 LEU A C 1
ATOM 3187 O O . LEU A 1 396 ? 9.164 -7.587 -46.540 1.00 41.91 396 LEU A O 1
ATOM 3191 N N . THR A 1 397 ? 10.932 -8.069 -47.837 1.00 46.53 397 THR A N 1
ATOM 3192 C CA . THR A 1 397 ? 10.162 -8.842 -48.827 1.00 46.53 397 THR A CA 1
ATOM 3193 C C . THR A 1 397 ? 9.662 -10.176 -48.269 1.00 46.53 397 THR A C 1
ATOM 3195 O O . THR A 1 397 ? 8.510 -10.527 -48.521 1.00 46.53 397 THR A O 1
ATOM 3198 N N . SER A 1 398 ? 10.436 -10.888 -47.441 1.00 43.91 398 SER A N 1
ATOM 3199 C CA . SER A 1 398 ? 9.986 -12.143 -46.818 1.00 43.91 398 SER A CA 1
ATOM 3200 C C . SER A 1 398 ? 8.914 -11.943 -45.739 1.00 43.91 398 SER A C 1
ATOM 3202 O O . SER A 1 398 ? 7.953 -12.706 -45.701 1.00 43.91 398 SER A O 1
ATOM 3204 N N . ASN A 1 399 ? 9.012 -10.902 -44.903 1.00 37.28 399 ASN A N 1
ATOM 3205 C CA . ASN A 1 399 ? 7.995 -10.606 -43.881 1.00 37.28 399 ASN A CA 1
ATOM 3206 C C . ASN A 1 399 ? 6.715 -10.001 -44.488 1.00 37.28 399 ASN A C 1
ATOM 3208 O O . ASN A 1 399 ? 5.622 -10.299 -44.011 1.00 37.28 399 ASN A O 1
ATOM 3212 N N . LEU A 1 400 ? 6.814 -9.234 -45.584 1.00 35.97 400 LEU A N 1
ATOM 3213 C CA . LEU A 1 400 ? 5.646 -8.844 -46.392 1.00 35.97 400 LEU A CA 1
ATOM 3214 C C . LEU A 1 400 ? 4.947 -10.068 -47.003 1.00 35.97 400 LEU A C 1
ATOM 3216 O O . LEU A 1 400 ? 3.720 -10.118 -47.024 1.00 35.97 400 LEU A O 1
ATOM 3220 N N . SER A 1 401 ? 5.711 -11.076 -47.435 1.00 33.97 401 SER A N 1
ATOM 3221 C CA . SER A 1 401 ? 5.163 -12.329 -47.976 1.00 33.97 401 SER A CA 1
ATOM 3222 C C . SER A 1 401 ? 4.432 -13.155 -46.907 1.00 33.97 401 SER A C 1
ATOM 3224 O O . SER A 1 401 ? 3.378 -13.718 -47.195 1.00 33.97 401 SER A O 1
ATOM 3226 N N . LEU A 1 402 ? 4.946 -13.178 -45.670 1.00 29.16 402 LEU A N 1
ATOM 3227 C CA . LEU A 1 402 ? 4.357 -13.887 -44.522 1.00 29.16 402 LEU A CA 1
ATOM 3228 C C . LEU A 1 402 ? 3.107 -13.184 -43.954 1.00 29.16 402 LEU A C 1
ATOM 3230 O O . LEU A 1 402 ? 2.140 -13.843 -43.586 1.00 29.16 402 LEU A O 1
ATOM 3234 N N . CYS A 1 403 ? 3.075 -11.847 -43.943 1.00 28.83 403 CYS A N 1
ATOM 3235 C CA . CYS A 1 403 ? 1.878 -11.085 -43.559 1.00 28.83 403 CYS A CA 1
ATOM 3236 C C . CYS A 1 403 ? 0.751 -11.158 -44.604 1.00 28.83 403 CYS A C 1
ATOM 3238 O O . CYS A 1 403 ? -0.416 -11.010 -44.246 1.00 28.83 403 CYS A O 1
ATOM 3240 N N . LEU A 1 404 ? 1.076 -11.389 -45.882 1.00 31.03 404 LEU A N 1
ATOM 3241 C CA . LEU A 1 404 ? 0.082 -11.568 -46.948 1.00 31.03 404 LEU A CA 1
ATOM 3242 C C . LEU A 1 404 ? -0.513 -12.983 -46.988 1.00 31.03 404 LEU A C 1
ATOM 3244 O O . LEU A 1 404 ? -1.631 -13.138 -47.460 1.00 31.03 404 LEU A O 1
ATOM 3248 N N . THR A 1 405 ? 0.176 -13.992 -46.446 1.00 32.94 405 THR A N 1
ATOM 3249 C CA . THR A 1 405 ? -0.345 -15.371 -46.347 1.00 32.94 405 THR A CA 1
ATOM 3250 C C . THR A 1 405 ? -1.189 -15.629 -45.095 1.00 32.94 405 THR A C 1
ATOM 3252 O O . THR A 1 405 ? -1.895 -16.626 -45.047 1.00 32.94 405 THR A O 1
ATOM 3255 N N . LEU A 1 406 ? -1.166 -14.735 -44.099 1.00 28.28 406 LEU A N 1
ATOM 3256 C CA . LEU A 1 406 ? -2.000 -14.817 -42.885 1.00 28.28 406 LEU A CA 1
ATOM 3257 C C . LEU A 1 406 ? -3.269 -13.938 -42.943 1.00 28.28 406 LEU A C 1
ATOM 3259 O O . LEU A 1 406 ? -4.018 -13.873 -41.971 1.00 28.28 406 LEU A O 1
ATOM 3263 N N . LYS A 1 407 ? -3.510 -13.246 -44.067 1.00 30.12 407 LYS A N 1
ATOM 3264 C CA . LYS A 1 407 ? -4.716 -12.431 -44.329 1.00 30.12 407 LYS A CA 1
ATOM 3265 C C . LYS A 1 407 ? -5.599 -12.965 -45.470 1.00 30.12 407 LYS A C 1
ATOM 3267 O O . LYS A 1 407 ? -6.537 -12.279 -45.874 1.00 30.12 407 LYS A O 1
ATOM 3272 N N . SER A 1 408 ? -5.311 -14.168 -45.959 1.00 33.66 408 SER A N 1
ATOM 3273 C CA . SER A 1 408 ? -6.186 -14.992 -46.807 1.00 33.66 408 SER A CA 1
ATOM 3274 C C . SER A 1 408 ? -6.657 -16.190 -46.006 1.00 33.66 408 SER A C 1
ATOM 3276 O O . SER A 1 408 ? -7.830 -16.579 -46.169 1.00 33.66 408 SER A O 1
#

Sequence (408 aa):
MNTLNPMKKLSQNLKLDTTTENYFLANIKTATEFSKALFEQSLRKKVDSKVKEQEVNLTVKLYELFKNRFNSIVQNDKDFETLIDCLEEYLFPQFKRLQAQQGIADLCCSLKKRLPSLIKSSQVICQLFRYLPAEKFSEARLLVCESLIKEDFFSGNVNDLKNMLAYLQPAEQISILESLRTNWDSILKNPEDFNQIISSLAADECVVFCQSLATYWPSLIKNPKDYNLVVSFLKDHGHTAAITPLFNSLQTYWPSILKTTSDLVCLLDYLIPMQGQEVYGSLVKDWPSSLIENIRDLQLVSYSLNDGQFKVLCETLKCLPTLIEGQPKDDLERFVRNADSQKVKILFACLKKDEPLMKKNAEQASGITHASTFKLGTSFPMGFFKFFSKKLPLILTSNLSLCLTLKS

Secondary structure (DSSP, 8-state):
--TTHHHHHHHHHTT--HHHHHHHHHHHHHHHHHHHHHHHHHTTT---HHHHHHHHHHHHHHHHHHHHHHHHH--SHHHHHHHHHHIIIIIHHHHHHHT-HHHHHHHHHHHTTTHHHH--SHHHHHHHHHHS-HHHHHHHHHHHHHHHHHTTTTTT-HHHHHHHHTTS-HHHHHHHHHHTTTTHHHH--SHHHHHHHHTT--HHHHHHHHHHTTTTHHHH--SHHHHHHHHHHHHHTT-GGGHHHHHHHHTTTHHHH--SHHHHHHHHTTS-HHHHHHHHHHHHHS--TTT--SHHHHHHHHHHS-HHHHHHHHHH-TTHHHHHTT--HHHHHHHHHHS-HHHHHHHHHHHHHTHHHHHHHHHHHHH--SS------TTHHHHHHHHHHHHHHHHHHHHHHHHHHS--

Radius of gyration: 36.03 Å; chains: 1; bounding box: 100×32×102 Å

pLDDT: mean 75.4, std 17.23, range [25.92, 95.88]

Organism: NCBI:txid2016198